Protein AF-0000000084990217 (afdb_homodimer)

Sequence (454 aa):
MCRFYIYTGAPEEDLHRALLFSAHRDPLAPGGIQHKDGWGYAVYAANGSVYYYRSPLPIWRDPHAPPIGAAALAHARAASPGEPLGALYAHPFLVHTADGRALFVAHNGSVNKGVLAKMFGVDPDRYSDSWLLALFLASRWDDPLEALKEAEALTRTALNVAVLELPGPRAYAYSYTAVDGGEYYRLYLVRGDRWEAVVSSTLVRHLETPAVPLEQRKLYRLASYGFMCRFYIYTGAPEEDLHRALLFSAHRDPLAPGGIQHKDGWGYAVYAANGSVYYYRSPLPIWRDPHAPPIGAAALAHARAASPGEPLGALYAHPFLVHTADGRALFVAHNGSVNKGVLAKMFGVDPDRYSDSWLLALFLASRWDDPLEALKEAEALTRTALNVAVLELPGPRAYAYSYTAVDGGEYYRLYLVRGDRWEAVVSSTLVRHLETPAVPLEQRKLYRLASYGF

Structure (mmCIF, N/CA/C/O backbone):
data_AF-0000000084990217-model_v1
#
loop_
_entity.id
_entity.type
_entity.pdbx_description
1 polymer 'Predicted glutamine amidotransferase'
#
loop_
_atom_site.group_PDB
_atom_site.id
_atom_site.type_symbol
_atom_site.label_atom_id
_atom_site.label_alt_id
_atom_site.label_comp_id
_atom_site.label_asym_id
_atom_site.label_entity_id
_atom_site.label_seq_id
_atom_site.pdbx_PDB_ins_code
_atom_site.Cartn_x
_atom_site.Cartn_y
_atom_site.Cartn_z
_atom_site.occupancy
_atom_site.B_iso_or_equiv
_atom_site.auth_seq_id
_atom_site.auth_comp_id
_atom_site.auth_asym_id
_atom_site.auth_atom_id
_atom_site.pdbx_PDB_model_num
ATOM 1 N N . MET A 1 1 ? -11.305 17.062 8.719 1 73.56 1 MET A N 1
ATOM 2 C CA . MET A 1 1 ? -10.773 17.406 10.031 1 73.56 1 MET A CA 1
ATOM 3 C C . MET A 1 1 ? -9.906 16.281 10.586 1 73.56 1 MET A C 1
ATOM 5 O O . MET A 1 1 ? -10.156 15.797 11.688 1 73.56 1 MET A O 1
ATOM 9 N N . CYS A 1 2 ? -8.922 15.992 10.039 1 93.31 2 CYS A N 1
ATOM 10 C CA . CYS A 1 2 ? -8.055 14.859 10.32 1 93.31 2 CYS A CA 1
ATOM 11 C C . CYS A 1 2 ? -6.898 15.266 11.227 1 93.31 2 CYS A C 1
ATOM 13 O O . CYS A 1 2 ? -6.703 16.453 11.492 1 93.31 2 CYS A O 1
ATOM 15 N N . ARG A 1 3 ? -6.344 14.289 11.898 1 96.69 3 ARG A N 1
ATOM 16 C CA . ARG A 1 3 ? -5.125 14.461 12.688 1 96.69 3 ARG A CA 1
ATOM 17 C C . ARG A 1 3 ? -4.035 13.5 12.219 1 96.69 3 ARG A C 1
ATOM 19 O O . ARG A 1 3 ? -4.316 12.352 11.883 1 96.69 3 ARG A O 1
ATOM 26 N N . PHE A 1 4 ? -2.811 14.023 12.234 1 98.56 4 PHE A N 1
ATOM 27 C CA . PHE A 1 4 ? -1.751 13.109 11.82 1 98.56 4 PHE A CA 1
ATOM 28 C C . PHE A 1 4 ? -0.437 13.453 12.508 1 98.56 4 PHE A C 1
ATOM 30 O O . PHE A 1 4 ? -0.332 14.492 13.172 1 98.56 4 PHE A O 1
ATOM 37 N N . TYR A 1 5 ? 0.484 12.531 12.43 1 98.81 5 TYR A N 1
ATOM 38 C CA . TYR A 1 5 ? 1.886 12.805 12.734 1 98.81 5 TYR A CA 1
ATOM 39 C C . TYR A 1 5 ? 2.797 12.18 11.68 1 98.81 5 TYR A C 1
ATOM 41 O O . TYR A 1 5 ? 2.414 11.227 11.008 1 98.81 5 TYR A O 1
ATOM 49 N N . ILE A 1 6 ? 3.92 12.742 11.539 1 98.88 6 ILE A N 1
ATOM 50 C CA . ILE A 1 6 ? 5.031 12.148 10.805 1 98.88 6 ILE A CA 1
ATOM 51 C C . ILE A 1 6 ? 6.324 12.312 11.602 1 98.88 6 ILE A C 1
ATOM 53 O O . ILE A 1 6 ? 6.551 13.359 12.219 1 98.88 6 ILE A O 1
ATOM 57 N N . TYR A 1 7 ? 7.137 11.258 11.594 1 98.38 7 TYR A N 1
ATOM 58 C CA . TYR A 1 7 ? 8.375 11.398 12.352 1 98.38 7 TYR A CA 1
ATOM 59 C C . TYR A 1 7 ? 9.531 10.711 11.633 1 98.38 7 TYR A C 1
ATOM 61 O O . TYR A 1 7 ? 9.32 9.875 10.758 1 98.38 7 TYR A O 1
ATOM 69 N N . THR A 1 8 ? 10.68 11.094 11.93 1 97.69 8 THR A N 1
ATOM 70 C CA . THR A 1 8 ? 11.938 10.406 11.664 1 97.69 8 THR A CA 1
ATOM 71 C C . THR A 1 8 ? 12.703 10.164 12.961 1 97.69 8 THR A C 1
ATOM 73 O O . THR A 1 8 ? 12.57 10.93 13.922 1 97.69 8 THR A O 1
ATOM 76 N N . GLY A 1 9 ? 13.453 9.094 12.898 1 95.75 9 GLY A N 1
ATOM 77 C CA . GLY A 1 9 ? 14.125 8.688 14.117 1 95.75 9 GLY A CA 1
ATOM 78 C C . GLY A 1 9 ? 13.25 7.859 15.031 1 95.75 9 GLY A C 1
ATOM 79 O O . GLY A 1 9 ? 12.289 7.234 14.578 1 95.75 9 GLY A O 1
ATOM 80 N N . ALA A 1 10 ? 13.656 7.691 16.328 1 90.75 10 ALA A N 1
ATOM 81 C CA . ALA A 1 10 ? 12.891 6.949 17.328 1 90.75 10 ALA A CA 1
ATOM 82 C C . ALA A 1 10 ? 12.352 7.879 18.406 1 90.75 10 ALA A C 1
ATOM 84 O O . ALA A 1 10 ? 13.023 8.156 19.391 1 90.75 10 ALA A O 1
ATOM 85 N N . PRO A 1 11 ? 11.125 8.242 18.125 1 93.81 11 PRO A N 1
ATOM 86 C CA . PRO A 1 11 ? 10.594 9.219 19.078 1 93.81 11 PRO A CA 1
ATOM 87 C C . PRO A 1 11 ? 10.531 8.68 20.516 1 93.81 11 PRO A C 1
ATOM 89 O O . PRO A 1 11 ? 10.195 7.508 20.719 1 93.81 11 PRO A O 1
ATOM 92 N N . GLU A 1 12 ? 10.758 9.508 21.453 1 93.44 12 GLU A N 1
ATOM 93 C CA . GLU A 1 12 ? 10.609 9.195 22.875 1 93.44 12 GLU A CA 1
ATOM 94 C C . GLU A 1 12 ? 9.172 9.438 23.344 1 93.44 12 GLU A C 1
ATOM 96 O O . GLU A 1 12 ? 8.828 9.133 24.484 1 93.44 12 GLU A O 1
ATOM 101 N N . GLU A 1 13 ? 8.391 9.992 22.438 1 94.19 13 GLU A N 1
ATOM 102 C CA . GLU A 1 13 ? 6.973 10.234 22.672 1 94.19 13 GLU A CA 1
ATOM 103 C C . GLU A 1 13 ? 6.121 9.102 22.109 1 94.19 13 GLU A C 1
ATOM 105 O O . GLU A 1 13 ? 6.449 8.523 21.078 1 94.19 13 GLU A O 1
ATOM 110 N N . ASP A 1 14 ? 5.059 8.789 22.828 1 97 14 ASP A N 1
ATOM 111 C CA . ASP A 1 14 ? 4.074 7.867 22.266 1 97 14 ASP A CA 1
ATOM 112 C C . ASP A 1 14 ? 3.115 8.586 21.328 1 97 14 ASP A C 1
ATOM 114 O O . ASP A 1 14 ? 1.977 8.883 21.688 1 97 14 ASP A O 1
ATOM 118 N N . LEU A 1 15 ? 3.547 8.773 20.125 1 98.06 15 LEU A N 1
ATOM 119 C CA . LEU A 1 15 ? 2.799 9.555 19.156 1 98.06 15 LEU A CA 1
ATOM 120 C C . LEU A 1 15 ? 1.497 8.859 18.766 1 98.06 15 LEU A C 1
ATOM 122 O O . LEU A 1 15 ? 0.505 9.516 18.453 1 98.06 15 LEU A O 1
ATOM 126 N N . HIS A 1 16 ? 1.517 7.523 18.781 1 98.06 16 HIS A N 1
ATOM 127 C CA . HIS A 1 16 ? 0.294 6.781 18.484 1 98.06 16 HIS A CA 1
ATOM 128 C C . HIS A 1 16 ? -0.784 7.074 19.531 1 98.06 16 HIS A C 1
ATOM 130 O O . HIS A 1 16 ? -1.943 7.305 19.172 1 98.06 16 HIS A O 1
ATOM 136 N N . ARG A 1 17 ? -0.375 7.008 20.75 1 97.38 17 ARG A N 1
ATOM 137 C CA . ARG A 1 17 ? -1.309 7.328 21.812 1 97.38 17 ARG A CA 1
ATOM 138 C C . ARG A 1 17 ? -1.829 8.75 21.688 1 97.38 17 ARG A C 1
ATOM 140 O O . ARG A 1 17 ? -3.021 9.008 21.891 1 97.38 17 ARG A O 1
ATOM 147 N N . ALA A 1 18 ? -0.937 9.648 21.391 1 97.75 18 ALA A N 1
ATOM 148 C CA . ALA A 1 18 ? -1.341 11.039 21.203 1 97.75 18 ALA A CA 1
ATOM 149 C C . ALA A 1 18 ? -2.359 11.18 20.078 1 97.75 18 ALA A C 1
ATOM 151 O O . ALA A 1 18 ? -3.344 11.906 20.203 1 97.75 18 ALA A O 1
ATOM 152 N N . LEU A 1 19 ? -2.141 10.477 19.031 1 97.75 19 LEU A N 1
ATOM 153 C CA . LEU A 1 19 ? -3.064 10.508 17.906 1 97.75 19 LEU A CA 1
ATOM 154 C C . LEU A 1 19 ? -4.41 9.906 18.281 1 97.75 19 LEU A C 1
ATOM 156 O O . LEU A 1 19 ? -5.461 10.469 17.953 1 97.75 19 LEU A O 1
ATOM 160 N N . LEU A 1 20 ? -4.344 8.789 18.953 1 96.44 20 LEU A N 1
ATOM 161 C CA . LEU A 1 20 ? -5.543 8.086 19.391 1 96.44 20 LEU A CA 1
ATOM 162 C C . LEU A 1 20 ? -6.41 8.984 20.266 1 96.44 20 LEU A C 1
ATOM 164 O O . LEU A 1 20 ? -7.605 9.148 20 1 96.44 20 LEU A O 1
ATOM 168 N N . PHE A 1 21 ? -5.824 9.602 21.188 1 94.44 21 PHE A N 1
ATOM 169 C CA . PHE A 1 21 ? -6.559 10.453 22.125 1 94.44 21 PHE A CA 1
ATOM 170 C C . PHE A 1 21 ? -7.102 11.688 21.422 1 94.44 21 PHE A C 1
ATOM 172 O O . PHE A 1 21 ? -8.234 12.109 21.672 1 94.44 21 PHE A O 1
ATOM 179 N N . SER A 1 22 ? -6.277 12.234 20.578 1 94.19 22 SER A N 1
ATOM 180 C CA . SER A 1 22 ? -6.691 13.422 19.844 1 94.19 22 SER A CA 1
ATOM 181 C C . SER A 1 22 ? -7.871 13.117 18.922 1 94.19 22 SER A C 1
ATOM 183 O O . SER A 1 22 ? -8.742 13.961 18.734 1 94.19 22 SER A O 1
ATOM 185 N N . ALA A 1 23 ? -7.848 11.93 18.359 1 93.81 23 ALA A N 1
ATOM 186 C CA . ALA A 1 23 ? -8.914 11.523 17.453 1 93.81 23 ALA A CA 1
ATOM 187 C C . ALA A 1 23 ? -10.211 11.25 18.203 1 93.81 23 ALA A C 1
ATOM 189 O O . ALA A 1 23 ? -11.297 11.578 17.734 1 93.81 23 ALA A O 1
ATOM 190 N N . HIS A 1 24 ? -10.102 10.703 19.344 1 91 24 HIS A N 1
ATOM 191 C CA . HIS A 1 24 ? -11.258 10.32 20.141 1 91 24 HIS A CA 1
ATOM 192 C C . HIS A 1 24 ? -11.961 11.547 20.719 1 91 24 HIS A C 1
ATOM 194 O O . HIS A 1 24 ? -13.188 11.648 20.672 1 91 24 HIS A O 1
ATOM 200 N N . ARG A 1 25 ? -11.117 12.414 21.203 1 87.44 25 ARG A N 1
ATOM 201 C CA . ARG A 1 25 ? -11.609 13.656 21.781 1 87.44 25 ARG A CA 1
ATOM 202 C C . ARG A 1 25 ? -10.773 14.844 21.312 1 87.44 25 ARG A C 1
ATOM 204 O O . ARG A 1 25 ? -9.703 15.109 21.859 1 87.44 25 ARG A O 1
ATOM 211 N N . ASP A 1 26 ? -11.312 15.547 20.406 1 87.62 26 ASP A N 1
ATOM 212 C CA . ASP A 1 26 ? -10.617 16.703 19.844 1 87.62 26 ASP A CA 1
ATOM 213 C C . ASP A 1 26 ? -11.297 18 20.25 1 87.62 26 ASP A C 1
ATOM 215 O O . ASP A 1 26 ? -12.297 18.391 19.656 1 87.62 26 ASP A O 1
ATOM 219 N N . PRO A 1 27 ? -10.734 18.625 21.219 1 83.25 27 PRO A N 1
ATOM 220 C CA . PRO A 1 27 ? -11.359 19.875 21.672 1 83.25 27 PRO A CA 1
ATOM 221 C C . PRO A 1 27 ? -11.273 20.984 20.625 1 83.25 27 PRO A C 1
ATOM 223 O O . PRO A 1 27 ? -11.977 22 20.734 1 83.25 27 PRO A O 1
ATOM 226 N N . LEU A 1 28 ? -10.453 20.797 19.688 1 82.56 28 LEU A N 1
ATOM 227 C CA . LEU A 1 28 ? -10.258 21.844 18.688 1 82.56 28 LEU A CA 1
ATOM 228 C C . LEU A 1 28 ? -11.156 21.609 17.484 1 82.56 28 LEU A C 1
ATOM 230 O O . LEU A 1 28 ? -11.289 22.484 16.625 1 82.56 28 LEU A O 1
ATOM 234 N N . ALA A 1 29 ? -11.734 20.375 17.438 1 76.38 29 ALA A N 1
ATOM 235 C CA . ALA A 1 29 ? -12.555 20.062 16.281 1 76.38 29 ALA A CA 1
ATOM 236 C C . ALA A 1 29 ? -13.883 20.797 16.312 1 76.38 29 ALA A C 1
ATOM 238 O O . ALA A 1 29 ? -14.531 20.875 17.359 1 76.38 29 ALA A O 1
ATOM 239 N N . PRO A 1 30 ? -14.188 21.312 15.242 1 68.25 30 PRO A N 1
ATOM 240 C CA . PRO A 1 30 ? -15.516 21.953 15.219 1 68.25 30 PRO A CA 1
ATOM 241 C C . PRO A 1 30 ? -16.641 20.953 15.5 1 68.25 30 PRO A C 1
ATOM 243 O O . PRO A 1 30 ? -16.688 19.875 14.906 1 68.25 30 PRO A O 1
ATOM 246 N N . GLY A 1 31 ? -17.469 21.234 16.516 1 64.5 31 GLY A N 1
ATOM 247 C CA . GLY A 1 31 ? -18.641 20.422 16.828 1 64.5 31 GLY A CA 1
ATOM 248 C C . GLY A 1 31 ? -18.312 19.188 17.641 1 64.5 31 GLY A C 1
ATOM 249 O O . GLY A 1 31 ? -19.188 18.359 17.891 1 64.5 31 GLY A O 1
ATOM 250 N N . GLY A 1 32 ? -17.203 19.141 18.016 1 60.47 32 GLY A N 1
ATOM 251 C CA . GLY A 1 32 ? -16.828 18.031 18.875 1 60.47 32 GLY A CA 1
ATOM 252 C C . GLY A 1 32 ? -16.719 16.703 18.141 1 60.47 32 GLY A C 1
ATOM 253 O O . GLY A 1 32 ? -16.719 15.641 18.766 1 60.47 32 GLY A O 1
ATOM 254 N N . ILE A 1 33 ? -16.734 16.719 16.75 1 63.06 33 ILE A N 1
ATOM 255 C CA . ILE A 1 33 ? -16.828 15.5 15.961 1 63.06 33 ILE A CA 1
ATOM 256 C C . ILE A 1 33 ? -15.523 14.719 16.062 1 63.06 33 ILE A C 1
ATOM 258 O O . ILE A 1 33 ? -14.438 15.297 15.977 1 63.06 33 ILE A O 1
ATOM 262 N N . GLN A 1 34 ? -15.766 13.523 16.312 1 74.12 34 GLN A N 1
ATOM 263 C CA . GLN A 1 34 ? -14.688 12.57 16.547 1 74.12 34 GLN A CA 1
ATOM 264 C C . GLN A 1 34 ? -14.188 11.961 15.234 1 74.12 34 GLN A C 1
ATOM 266 O O . GLN A 1 34 ? -14.953 11.828 14.273 1 74.12 34 GLN A O 1
ATOM 271 N N . HIS A 1 35 ? -12.844 11.914 14.953 1 84 35 HIS A N 1
ATOM 272 C CA . HIS A 1 35 ? -12.141 11.328 13.812 1 84 35 HIS A CA 1
ATOM 273 C C . HIS A 1 35 ? -12.445 9.836 13.688 1 84 35 HIS A C 1
ATOM 275 O O . HIS A 1 35 ? -11.547 9.008 13.82 1 84 35 HIS A O 1
ATOM 281 N N . LYS A 1 36 ? -13.711 9.562 13.242 1 89.75 36 LYS A N 1
ATOM 282 C CA . LYS A 1 36 ? -14.203 8.195 13.344 1 89.75 36 LYS A CA 1
ATOM 283 C C . LYS A 1 36 ? -14.156 7.488 12 1 89.75 36 LYS A C 1
ATOM 285 O O . LYS A 1 36 ? -14.609 6.348 11.867 1 89.75 36 LYS A O 1
ATOM 290 N N . ASP A 1 37 ? -13.609 8.172 10.961 1 95.31 37 ASP A N 1
ATOM 291 C CA . ASP A 1 37 ? -13.82 7.684 9.602 1 95.31 37 ASP A CA 1
ATOM 292 C C . ASP A 1 37 ? -12.602 6.922 9.094 1 95.31 37 ASP A C 1
ATOM 294 O O . ASP A 1 37 ? -12.25 7.023 7.914 1 95.31 37 ASP A O 1
ATOM 298 N N . GLY A 1 38 ? -11.898 6.203 9.992 1 97.12 38 GLY A N 1
ATOM 299 C CA . GLY A 1 38 ? -10.766 5.375 9.602 1 97.12 38 GLY A CA 1
ATOM 300 C C . GLY A 1 38 ? -9.422 5.969 10.008 1 97.12 38 GLY A C 1
ATOM 301 O O . GLY A 1 38 ? -9.352 7.133 10.406 1 97.12 38 GLY A O 1
ATOM 302 N N . TRP A 1 39 ? -8.445 5.172 9.953 1 98.44 39 TRP A N 1
ATOM 303 C CA . TRP A 1 39 ? -7.074 5.59 10.227 1 98.44 39 TRP A CA 1
ATOM 304 C C . TRP A 1 39 ? -6.074 4.664 9.547 1 98.44 39 TRP A C 1
ATOM 306 O O . TRP A 1 39 ? -6.453 3.635 8.984 1 98.44 39 TRP A O 1
ATOM 316 N N . GLY A 1 40 ? -4.84 5.031 9.523 1 98.75 40 GLY A N 1
ATOM 317 C CA . GLY A 1 40 ? -3.787 4.203 8.953 1 98.75 40 GLY A CA 1
ATOM 318 C C . GLY A 1 40 ? -2.396 4.75 9.211 1 98.75 40 GLY A C 1
ATOM 319 O O . GLY A 1 40 ? -2.238 5.785 9.859 1 98.75 40 GLY A O 1
ATOM 320 N N . TYR A 1 41 ? -1.414 3.949 8.75 1 98.94 41 TYR A N 1
ATOM 321 C CA . TYR A 1 41 ? -0.032 4.395 8.898 1 98.94 41 TYR A CA 1
ATOM 322 C C . TYR A 1 41 ? 0.852 3.781 7.816 1 98.94 41 TYR A C 1
ATOM 324 O O . TYR A 1 41 ? 0.467 2.803 7.172 1 98.94 41 TYR A O 1
ATOM 332 N N . ALA A 1 42 ? 1.915 4.391 7.551 1 98.88 42 ALA A N 1
ATOM 333 C CA . ALA A 1 42 ? 3.08 3.857 6.852 1 98.88 42 ALA A CA 1
ATOM 334 C C . ALA A 1 42 ? 4.34 3.982 7.703 1 98.88 42 ALA A C 1
ATOM 336 O O . ALA A 1 42 ? 4.652 5.066 8.203 1 98.88 42 ALA A O 1
ATOM 337 N N . VAL A 1 43 ? 5.023 2.879 7.891 1 98.5 43 VAL A N 1
ATOM 338 C CA . VAL A 1 43 ? 6.234 2.861 8.703 1 98.5 43 VAL A CA 1
ATOM 339 C C . VAL A 1 43 ? 7.398 2.303 7.891 1 98.5 43 VAL A C 1
ATOM 341 O O . VAL A 1 43 ? 7.273 1.26 7.246 1 98.5 43 VAL A O 1
ATOM 344 N N . TYR A 1 44 ? 8.438 3.045 7.824 1 97.94 44 TYR A N 1
ATOM 345 C CA . TYR A 1 44 ? 9.711 2.539 7.312 1 97.94 44 TYR A CA 1
ATOM 346 C C . TYR A 1 44 ? 10.586 2.029 8.445 1 97.94 44 TYR A C 1
ATOM 348 O O . TYR A 1 44 ? 11.047 2.811 9.281 1 97.94 44 TYR A O 1
ATOM 356 N N . ALA A 1 45 ? 10.828 0.734 8.414 1 96.56 45 ALA A N 1
ATOM 357 C CA . ALA A 1 45 ? 11.586 0.11 9.492 1 96.56 45 ALA A CA 1
ATOM 358 C C . ALA A 1 45 ? 13.094 0.24 9.25 1 96.56 45 ALA A C 1
ATOM 360 O O . ALA A 1 45 ? 13.523 0.511 8.133 1 96.56 45 ALA A O 1
ATOM 361 N N . ALA A 1 46 ? 13.836 -0.035 10.32 1 93.69 46 ALA A N 1
ATOM 362 C CA . ALA A 1 46 ? 15.289 0.071 10.25 1 93.69 46 ALA A CA 1
ATOM 363 C C . ALA A 1 46 ? 15.867 -0.962 9.289 1 93.69 46 ALA A C 1
ATOM 365 O O . ALA A 1 46 ? 16.891 -0.715 8.641 1 93.69 46 ALA A O 1
ATOM 366 N N . ASN A 1 47 ? 15.227 -2.066 9.148 1 94.06 47 ASN A N 1
ATOM 367 C CA . ASN A 1 47 ? 15.734 -3.133 8.297 1 94.06 47 ASN A CA 1
ATOM 368 C C . ASN A 1 47 ? 15.328 -2.93 6.836 1 94.06 47 ASN A C 1
ATOM 370 O O . ASN A 1 47 ? 15.57 -3.797 5.996 1 94.06 47 ASN A O 1
ATOM 374 N N . GLY A 1 48 ? 14.641 -1.852 6.559 1 95.81 48 GLY A N 1
ATOM 375 C CA . GLY A 1 48 ? 14.273 -1.524 5.188 1 95.81 48 GLY A CA 1
ATOM 376 C C . GLY A 1 48 ? 12.875 -1.966 4.824 1 95.81 48 GLY A C 1
ATOM 377 O O . GLY A 1 48 ? 12.391 -1.669 3.73 1 95.81 48 GLY A O 1
ATOM 378 N N . SER A 1 49 ? 12.164 -2.629 5.723 1 98 49 SER A N 1
ATOM 379 C CA . SER A 1 49 ? 10.805 -3.068 5.449 1 98 49 SER A CA 1
ATOM 380 C C . SER A 1 49 ? 9.812 -1.915 5.574 1 98 49 SER A C 1
ATOM 382 O O . SER A 1 49 ? 10.102 -0.912 6.23 1 98 49 SER A O 1
ATOM 384 N N . VAL A 1 50 ? 8.75 -2.039 4.918 1 98.62 50 VAL A N 1
ATOM 385 C CA . VAL A 1 50 ? 7.695 -1.033 4.918 1 98.62 50 VAL A CA 1
ATOM 386 C C . VAL A 1 50 ? 6.387 -1.653 5.406 1 98.62 50 VAL A C 1
ATOM 388 O O . VAL A 1 50 ? 5.914 -2.643 4.844 1 98.62 50 VAL A O 1
ATOM 391 N N . TYR A 1 51 ? 5.887 -1.072 6.5 1 98.75 51 TYR A N 1
ATOM 392 C CA . TYR A 1 51 ? 4.559 -1.419 7 1 98.75 51 TYR A CA 1
ATOM 393 C C . TYR A 1 51 ? 3.52 -0.411 6.527 1 98.75 51 TYR A C 1
ATOM 395 O O . TYR A 1 51 ? 3.717 0.8 6.648 1 98.75 51 TYR A O 1
ATOM 403 N N . TYR A 1 52 ? 2.482 -0.889 5.98 1 98.88 52 TYR A N 1
ATOM 404 C CA . TYR A 1 52 ? 1.373 -0.052 5.539 1 98.88 52 TYR A CA 1
ATOM 405 C C . TYR A 1 52 ? 0.038 -0.636 5.984 1 98.88 52 TYR A C 1
ATOM 407 O O . TYR A 1 52 ? -0.245 -1.812 5.738 1 98.88 52 TYR A O 1
ATOM 415 N N . TYR A 1 53 ? -0.692 0.188 6.695 1 98.88 53 TYR A N 1
ATOM 416 C CA . TYR A 1 53 ? -1.937 -0.258 7.312 1 98.88 53 TYR A CA 1
ATOM 417 C C . TYR A 1 53 ? -3.045 0.769 7.109 1 98.88 53 TYR A C 1
ATOM 419 O O . TYR A 1 53 ? -2.814 1.973 7.25 1 98.88 53 TYR A O 1
ATOM 427 N N . ARG A 1 54 ? -4.215 0.282 6.762 1 98.62 54 ARG A N 1
ATOM 428 C CA . ARG A 1 54 ? -5.391 1.134 6.613 1 98.62 54 ARG A CA 1
ATOM 429 C C . ARG A 1 54 ? -6.637 0.453 7.176 1 98.62 54 ARG A C 1
ATOM 431 O O . ARG A 1 54 ? -6.914 -0.704 6.855 1 98.62 54 ARG A O 1
ATOM 438 N N . SER A 1 55 ? -7.352 1.213 7.949 1 98.5 55 SER A N 1
ATOM 439 C CA . SER A 1 55 ? -8.508 0.667 8.656 1 98.5 55 SER A CA 1
ATOM 440 C C . SER A 1 55 ? -9.719 1.578 8.508 1 98.5 55 SER A C 1
ATOM 442 O O . SER A 1 55 ? -9.594 2.803 8.562 1 98.5 55 SER A O 1
ATOM 444 N N . PRO A 1 56 ? -10.898 0.901 8.367 1 97.62 56 PRO A N 1
ATOM 445 C CA . PRO A 1 56 ? -12.125 1.706 8.367 1 97.62 56 PRO A CA 1
ATOM 446 C C . PRO A 1 56 ? -12.57 2.102 9.773 1 97.62 56 PRO A C 1
ATOM 448 O O . PRO A 1 56 ? -13.469 2.932 9.93 1 97.62 56 PRO A O 1
ATOM 451 N N . LEU A 1 57 ? -11.945 1.548 10.773 1 97.19 57 LEU A N 1
ATOM 452 C CA . LEU A 1 57 ? -12.352 1.781 12.156 1 97.19 57 LEU A CA 1
ATOM 453 C C . LEU A 1 57 ? -11.734 3.068 12.695 1 97.19 57 LEU A C 1
ATOM 455 O O . LEU A 1 57 ? -10.641 3.457 12.281 1 97.19 57 LEU A O 1
ATOM 459 N N . PRO A 1 58 ? -12.531 3.658 13.625 1 96.38 58 PRO A N 1
ATOM 460 C CA . PRO A 1 58 ? -11.812 4.703 14.359 1 96.38 58 PRO A CA 1
ATOM 461 C C . PRO A 1 58 ? -10.562 4.18 15.062 1 96.38 58 PRO A C 1
ATOM 463 O O . PRO A 1 58 ? -10.57 3.057 15.578 1 96.38 58 PRO A O 1
ATOM 466 N N . ILE A 1 59 ? -9.594 5.027 15.062 1 97.25 59 ILE A N 1
ATOM 467 C CA . ILE A 1 59 ? -8.312 4.602 15.617 1 97.25 59 ILE A CA 1
ATOM 468 C C . ILE A 1 59 ? -8.508 4.113 17.047 1 97.25 59 ILE A C 1
ATOM 470 O O . ILE A 1 59 ? -7.836 3.176 17.484 1 97.25 59 ILE A O 1
ATOM 474 N N . TRP A 1 60 ? -9.438 4.664 17.812 1 95.25 60 TRP A N 1
ATOM 475 C CA . TRP A 1 60 ? -9.602 4.309 19.219 1 95.25 60 TRP A CA 1
ATOM 476 C C . TRP A 1 60 ? -10.391 3.012 19.359 1 95.25 60 TRP A C 1
ATOM 478 O O . TRP A 1 60 ? -10.531 2.484 20.469 1 95.25 60 TRP A O 1
ATOM 488 N N . ARG A 1 61 ? -10.922 2.488 18.297 1 95.81 61 ARG A N 1
ATOM 489 C CA . ARG A 1 61 ? -11.641 1.219 18.328 1 95.81 61 ARG A CA 1
ATOM 490 C C . ARG A 1 61 ? -10.844 0.121 17.625 1 95.81 61 ARG A C 1
ATOM 492 O O . ARG A 1 61 ? -11.336 -0.995 17.453 1 95.81 61 ARG A O 1
ATOM 499 N N . ASP A 1 62 ? -9.727 0.448 17.156 1 96.75 62 ASP A N 1
ATOM 500 C CA . ASP A 1 62 ? -8.812 -0.505 16.531 1 96.75 62 ASP A CA 1
ATOM 501 C C . ASP A 1 62 ? -7.672 -0.876 17.469 1 96.75 62 ASP A C 1
ATOM 503 O O . ASP A 1 62 ? -6.852 -0.027 17.828 1 96.75 62 ASP A O 1
ATOM 507 N N . PRO A 1 63 ? -7.586 -2.098 17.828 1 94.69 63 PRO A N 1
ATOM 508 C CA . PRO A 1 63 ? -6.527 -2.5 18.75 1 94.69 63 PRO A CA 1
ATOM 509 C C . PRO A 1 63 ? -5.145 -2.514 18.109 1 94.69 63 PRO A C 1
ATOM 511 O O . PRO A 1 63 ? -4.133 -2.629 18.797 1 94.69 63 PRO A O 1
ATOM 514 N N . HIS A 1 64 ? -5.074 -2.385 16.859 1 95.69 64 HIS A N 1
ATOM 515 C CA . HIS A 1 64 ? -3.801 -2.455 16.156 1 95.69 64 HIS A CA 1
ATOM 516 C C . HIS A 1 64 ? -2.971 -1.197 16.375 1 95.69 64 HIS A C 1
ATOM 518 O O . HIS A 1 64 ? -3.5 -0.084 16.344 1 95.69 64 HIS A O 1
ATOM 524 N N . ALA A 1 65 ? -1.659 -1.379 16.609 1 96.5 65 ALA A N 1
ATOM 525 C CA . ALA A 1 65 ? -0.708 -0.279 16.75 1 96.5 65 ALA A CA 1
ATOM 526 C C . ALA A 1 65 ? 0.445 -0.424 15.766 1 96.5 65 ALA A C 1
ATOM 528 O O . ALA A 1 65 ? 0.884 -1.539 15.469 1 96.5 65 ALA A O 1
ATOM 529 N N . PRO A 1 66 ? 0.899 0.7 15.273 1 97.69 66 PRO A N 1
ATOM 530 C CA . PRO A 1 66 ? 2.055 0.609 14.383 1 97.69 66 PRO A CA 1
ATOM 531 C C . PRO A 1 66 ? 3.322 0.146 15.094 1 97.69 66 PRO A C 1
ATOM 533 O O . PRO A 1 66 ? 3.518 0.46 16.281 1 97.69 66 PRO A O 1
ATOM 536 N N . PRO A 1 67 ? 4.184 -0.597 14.336 1 96.12 67 PRO A N 1
ATOM 537 C CA . PRO A 1 67 ? 5.535 -0.787 14.875 1 96.12 67 PRO A CA 1
ATOM 538 C C . PRO A 1 67 ? 6.344 0.506 14.906 1 96.12 67 PRO A C 1
ATOM 540 O O . PRO A 1 67 ? 5.992 1.477 14.227 1 96.12 67 PRO A O 1
ATOM 543 N N . ILE A 1 68 ? 7.355 0.507 15.758 1 92.69 68 ILE A N 1
ATOM 544 C CA . ILE A 1 68 ? 8.281 1.637 15.75 1 92.69 68 ILE A CA 1
ATOM 545 C C . ILE A 1 68 ? 9.281 1.472 14.609 1 92.69 68 ILE A C 1
ATOM 547 O O . ILE A 1 68 ? 9.875 0.401 14.445 1 92.69 68 ILE A O 1
ATOM 551 N N . GLY A 1 69 ? 9.406 2.414 13.789 1 95.5 69 GLY A N 1
ATOM 552 C CA . GLY A 1 69 ? 10.352 2.383 12.688 1 95.5 69 GLY A CA 1
ATOM 553 C C . GLY A 1 69 ? 11.273 3.59 12.656 1 95.5 69 GLY A C 1
ATOM 554 O O . GLY A 1 69 ? 11.305 4.375 13.602 1 95.5 69 GLY A O 1
ATOM 555 N N . ALA A 1 70 ? 12.133 3.688 11.664 1 96.19 70 ALA A N 1
ATOM 556 C CA . ALA A 1 70 ? 13.031 4.816 11.461 1 96.19 70 ALA A CA 1
ATOM 557 C C . ALA A 1 70 ? 12.266 6.062 11.031 1 96.19 70 ALA A C 1
ATOM 559 O O . ALA A 1 70 ? 12.719 7.188 11.273 1 96.19 70 ALA A O 1
ATOM 560 N N . ALA A 1 71 ? 11.172 5.906 10.414 1 97.88 71 ALA A N 1
ATOM 561 C CA . ALA A 1 71 ? 10.242 6.965 10.016 1 97.88 71 ALA A CA 1
ATOM 562 C C . ALA A 1 71 ? 8.812 6.434 9.922 1 97.88 71 ALA A C 1
ATOM 564 O O . ALA A 1 71 ? 8.602 5.254 9.633 1 97.88 71 ALA A O 1
ATOM 565 N N . ALA A 1 72 ? 7.867 7.328 10.172 1 98.44 72 ALA A N 1
ATOM 566 C CA . ALA A 1 72 ? 6.48 6.875 10.086 1 98.44 72 ALA A CA 1
ATOM 567 C C . ALA A 1 72 ? 5.535 8.055 9.859 1 98.44 72 ALA A C 1
ATOM 569 O O . ALA A 1 72 ? 5.855 9.195 10.195 1 98.44 72 ALA A O 1
ATOM 570 N N . LEU A 1 73 ? 4.469 7.77 9.234 1 98.88 73 LEU A N 1
ATOM 571 C CA . LEU A 1 73 ? 3.334 8.664 9.023 1 98.88 73 LEU A CA 1
ATOM 572 C C . LEU A 1 73 ? 2.025 7.98 9.406 1 98.88 73 LEU A C 1
ATOM 574 O O . LEU A 1 73 ? 1.735 6.875 8.945 1 98.88 73 LEU A O 1
ATOM 578 N N . ALA A 1 74 ? 1.287 8.57 10.328 1 98.88 74 ALA A N 1
ATOM 579 C CA . ALA A 1 74 ? -0.015 8.039 10.727 1 98.88 74 ALA A CA 1
ATOM 580 C C . ALA A 1 74 ? -1.089 9.125 10.664 1 98.88 74 ALA A C 1
ATOM 582 O O . ALA A 1 74 ? -0.79 10.312 10.797 1 98.88 74 ALA A O 1
ATOM 583 N N . HIS A 1 75 ? -2.297 8.734 10.438 1 98.75 75 HIS A N 1
ATOM 584 C CA . HIS A 1 75 ? -3.391 9.664 10.18 1 98.75 75 HIS A CA 1
ATOM 585 C C . HIS A 1 75 ? -4.719 9.102 10.672 1 98.75 75 HIS A C 1
ATOM 587 O O . HIS A 1 75 ? -5.039 7.941 10.422 1 98.75 75 HIS A O 1
ATOM 593 N N . ALA A 1 76 ? -5.441 9.844 11.43 1 97.94 76 ALA A N 1
ATOM 594 C CA . ALA A 1 76 ? -6.824 9.57 11.805 1 97.94 76 ALA A CA 1
ATOM 595 C C . ALA A 1 76 ? -7.789 10.484 11.055 1 97.94 76 ALA A C 1
ATOM 597 O O . ALA A 1 76 ? -7.656 11.711 11.094 1 97.94 76 ALA A O 1
ATOM 598 N N . ARG A 1 77 ? -8.75 9.859 10.477 1 96.62 77 ARG A N 1
ATOM 599 C CA . ARG A 1 77 ? -9.539 10.562 9.477 1 96.62 77 ARG A CA 1
ATOM 600 C C . ARG A 1 77 ? -10.891 10.984 10.047 1 96.62 77 ARG A C 1
ATOM 602 O O . ARG A 1 77 ? -11.547 10.211 10.742 1 96.62 77 ARG A O 1
ATOM 609 N N . ALA A 1 78 ? -11.266 12.172 9.758 1 93.69 78 ALA A N 1
ATOM 610 C CA . ALA A 1 78 ? -12.641 12.656 9.781 1 93.69 78 ALA A CA 1
ATOM 611 C C . ALA A 1 78 ? -13.078 13.125 8.391 1 93.69 78 ALA A C 1
ATOM 613 O O . ALA A 1 78 ? -12.734 14.227 7.961 1 93.69 78 ALA A O 1
ATOM 614 N N . ALA A 1 79 ? -13.875 12.305 7.785 1 91 79 ALA A N 1
ATOM 615 C CA . ALA A 1 79 ? -14.25 12.547 6.395 1 91 79 ALA A CA 1
ATOM 616 C C . ALA A 1 79 ? -15.188 13.75 6.281 1 91 79 ALA A C 1
ATOM 618 O O . ALA A 1 79 ? -16.094 13.922 7.105 1 91 79 ALA A O 1
ATOM 619 N N . SER A 1 80 ? -14.891 14.57 5.277 1 87.62 80 SER A N 1
ATOM 620 C CA . SER A 1 80 ? -15.859 15.617 4.953 1 87.62 80 SER A CA 1
ATOM 621 C C . SER A 1 80 ? -17.188 15.016 4.492 1 87.62 80 SER A C 1
ATOM 623 O O . SER A 1 80 ? -17.219 13.898 3.979 1 87.62 80 SER A O 1
ATOM 625 N N . PRO A 1 81 ? -18.234 15.781 4.734 1 86.88 81 PRO A N 1
ATOM 626 C CA . PRO A 1 81 ? -19.531 15.281 4.254 1 86.88 81 PRO A CA 1
ATOM 627 C C . PRO A 1 81 ? -19.5 14.914 2.771 1 86.88 81 PRO A C 1
ATOM 629 O O . PRO A 1 81 ? -18.953 15.664 1.957 1 86.88 81 PRO A O 1
ATOM 632 N N . GLY A 1 82 ? -20.016 13.812 2.477 1 89.88 82 GLY A N 1
ATOM 633 C CA . GLY A 1 82 ? -20.125 13.391 1.09 1 89.88 82 GLY A CA 1
ATOM 634 C C . GLY A 1 82 ? -18.938 12.594 0.602 1 89.88 82 GLY A C 1
ATOM 635 O O . GLY A 1 82 ? -19 11.945 -0.446 1 89.88 82 GLY A O 1
ATOM 636 N N . GLU A 1 83 ? -17.859 12.641 1.314 1 94.19 83 GLU A N 1
ATOM 637 C CA . GLU A 1 83 ? -16.672 11.883 0.915 1 94.19 83 GLU A CA 1
ATOM 638 C C . GLU A 1 83 ? -16.859 10.391 1.181 1 94.19 83 GLU A C 1
ATOM 640 O O . GLU A 1 83 ? -17.531 10 2.139 1 94.19 83 GLU A O 1
ATOM 645 N N . PRO A 1 84 ? -16.266 9.562 0.285 1 94.88 84 PRO A N 1
ATOM 646 C CA . PRO A 1 84 ? -16.391 8.117 0.494 1 94.88 84 PRO A CA 1
ATOM 647 C C . PRO A 1 84 ? -15.672 7.641 1.754 1 94.88 84 PRO A C 1
ATOM 649 O O . PRO A 1 84 ? -14.75 8.305 2.236 1 94.88 84 PRO A O 1
ATOM 652 N N . LEU A 1 85 ? -16.156 6.5 2.273 1 95.06 85 LEU A N 1
ATOM 653 C CA . LEU A 1 85 ? -15.648 5.93 3.514 1 95.06 85 LEU A CA 1
ATOM 654 C C . LEU A 1 85 ? -15.062 4.543 3.273 1 95.06 85 LEU A C 1
ATOM 656 O O . LEU A 1 85 ? -15.297 3.939 2.223 1 95.06 85 LEU A O 1
ATOM 660 N N . GLY A 1 86 ? -14.273 4.07 4.312 1 95.62 86 GLY A N 1
ATOM 661 C CA . GLY A 1 86 ? -13.68 2.744 4.215 1 95.62 86 GLY A CA 1
ATOM 662 C C . GLY A 1 86 ? -12.164 2.762 4.246 1 95.62 86 GLY A C 1
ATOM 663 O O . GLY A 1 86 ? -11.547 3.828 4.172 1 95.62 86 GLY A O 1
ATOM 664 N N . ALA A 1 87 ? -11.609 1.561 4.281 1 97.38 87 ALA A N 1
ATOM 665 C CA . ALA A 1 87 ? -10.164 1.417 4.426 1 97.38 87 ALA A CA 1
ATOM 666 C C . ALA A 1 87 ? -9.43 2.025 3.232 1 97.38 87 ALA A C 1
ATOM 668 O O . ALA A 1 87 ? -8.336 2.574 3.383 1 97.38 87 ALA A O 1
ATOM 669 N N . LEU A 1 88 ? -10.039 1.941 2.059 1 96.88 88 LEU A N 1
ATOM 670 C CA . LEU A 1 88 ? -9.391 2.424 0.847 1 96.88 88 LEU A CA 1
ATOM 671 C C . LEU A 1 88 ? -9.242 3.941 0.876 1 96.88 88 LEU A C 1
ATOM 673 O O . LEU A 1 88 ? -8.484 4.512 0.088 1 96.88 88 LEU A O 1
ATOM 677 N N . TYR A 1 89 ? -9.992 4.543 1.799 1 97.38 89 TYR A N 1
ATOM 678 C CA . TYR A 1 89 ? -10 6 1.813 1 97.38 89 TYR A CA 1
ATOM 679 C C . TYR A 1 89 ? -9.312 6.535 3.068 1 97.38 89 TYR A C 1
ATOM 681 O O . TYR A 1 89 ? -9.312 7.746 3.312 1 97.38 89 TYR A O 1
ATOM 689 N N . ALA A 1 90 ? -8.805 5.609 3.844 1 98 90 ALA A N 1
ATOM 690 C CA . ALA A 1 90 ? -7.973 6.016 4.977 1 98 90 ALA A CA 1
ATOM 691 C C . ALA A 1 90 ? -6.578 6.43 4.512 1 98 90 ALA A C 1
ATOM 693 O O . ALA A 1 90 ? -6.078 5.926 3.506 1 98 90 ALA A O 1
ATOM 694 N N . HIS A 1 91 ? -6.055 7.398 5.227 1 98.38 91 HIS A N 1
ATOM 695 C CA . HIS A 1 91 ? -4.691 7.852 4.965 1 98.38 91 HIS A CA 1
ATOM 696 C C . HIS A 1 91 ? -3.684 7.066 5.801 1 98.38 91 HIS A C 1
ATOM 698 O O . HIS A 1 91 ? -4.023 6.539 6.859 1 98.38 91 HIS A O 1
ATOM 704 N N . PRO A 1 92 ? -2.395 7.105 5.336 1 98.81 92 PRO A N 1
ATOM 705 C CA . PRO A 1 92 ? -1.84 7.797 4.172 1 98.81 92 PRO A CA 1
ATOM 706 C C . PRO A 1 92 ? -2.117 7.066 2.861 1 98.81 92 PRO A C 1
ATOM 708 O O . PRO A 1 92 ? -2.27 5.84 2.855 1 98.81 92 PRO A O 1
ATOM 711 N N . PHE A 1 93 ? -2.225 7.828 1.736 1 98.81 93 PHE A N 1
ATOM 712 C CA . PHE A 1 93 ? -2.387 7.238 0.411 1 98.81 93 PHE A CA 1
ATOM 713 C C . PHE A 1 93 ? -1.032 6.898 -0.198 1 98.81 93 PHE A C 1
ATOM 715 O O . PHE A 1 93 ? -0.111 7.719 -0.176 1 98.81 93 PHE A O 1
ATOM 722 N N . LEU A 1 94 ? -0.917 5.688 -0.687 1 98.81 94 LEU A N 1
ATOM 723 C CA . LEU A 1 94 ? 0.286 5.305 -1.416 1 98.81 94 LEU A CA 1
ATOM 724 C C . LEU A 1 94 ? 0.154 5.637 -2.898 1 98.81 94 LEU A C 1
ATOM 726 O O . LEU A 1 94 ? -0.758 5.152 -3.57 1 98.81 94 LEU A O 1
ATOM 730 N N . VAL A 1 95 ? 1.017 6.449 -3.396 1 98.31 95 VAL A N 1
ATOM 731 C CA . VAL A 1 95 ? 1.099 6.797 -4.812 1 98.31 95 VAL A CA 1
ATOM 732 C C . VAL A 1 95 ? 2.551 6.738 -5.277 1 98.31 95 VAL A C 1
ATOM 734 O O . VAL A 1 95 ? 3.467 6.629 -4.457 1 98.31 95 VAL A O 1
ATOM 737 N N . HIS A 1 96 ? 2.713 6.754 -6.574 1 97.38 96 HIS A N 1
ATOM 738 C CA . HIS A 1 96 ? 4.066 6.645 -7.109 1 97.38 96 HIS A CA 1
ATOM 739 C C . HIS A 1 96 ? 4.371 7.785 -8.07 1 97.38 96 HIS A C 1
ATOM 741 O O . HIS A 1 96 ? 3.506 8.195 -8.852 1 97.38 96 HIS A O 1
ATOM 747 N N . THR A 1 97 ? 5.598 8.273 -7.953 1 97.19 97 THR A N 1
ATOM 748 C CA . THR A 1 97 ? 6.074 9.242 -8.93 1 97.19 97 THR A CA 1
ATOM 749 C C . THR A 1 97 ? 6.402 8.555 -10.258 1 97.19 97 THR A C 1
ATOM 751 O O . THR A 1 97 ? 6.492 7.332 -10.32 1 97.19 97 THR A O 1
ATOM 754 N N . ALA A 1 98 ? 6.59 9.367 -11.273 1 91.69 98 ALA A N 1
ATOM 755 C CA . ALA A 1 98 ? 6.887 8.836 -12.602 1 91.69 98 ALA A CA 1
ATOM 756 C C . ALA A 1 98 ? 8.188 8.047 -12.602 1 91.69 98 ALA A C 1
ATOM 758 O O . ALA A 1 98 ? 8.336 7.078 -13.344 1 91.69 98 ALA A O 1
ATOM 759 N N . ASP A 1 99 ? 9.039 8.406 -11.742 1 93.62 99 ASP A N 1
ATOM 760 C CA . ASP A 1 99 ? 10.344 7.754 -11.719 1 93.62 99 ASP A CA 1
ATOM 761 C C . ASP A 1 99 ? 10.367 6.605 -10.719 1 93.62 99 ASP A C 1
ATOM 763 O O . ASP A 1 99 ? 11.438 6.102 -10.367 1 93.62 99 ASP A O 1
ATOM 767 N N . GLY A 1 100 ? 9.258 6.262 -10.18 1 94.12 100 GLY A N 1
ATOM 768 C CA . GLY A 1 100 ? 9.133 4.996 -9.477 1 94.12 100 GLY A CA 1
ATOM 769 C C . GLY A 1 100 ? 9.25 5.133 -7.969 1 94.12 100 GLY A C 1
ATOM 770 O O . GLY A 1 100 ? 9.195 4.141 -7.242 1 94.12 100 GLY A O 1
ATOM 771 N N . ARG A 1 101 ? 9.438 6.383 -7.434 1 97.31 101 ARG A N 1
ATOM 772 C CA . ARG A 1 101 ? 9.453 6.578 -5.988 1 97.31 101 ARG A CA 1
ATOM 773 C C . ARG A 1 101 ? 8.062 6.41 -5.395 1 97.31 101 ARG A C 1
ATOM 775 O O . ARG A 1 101 ? 7.062 6.734 -6.043 1 97.31 101 ARG A O 1
ATOM 782 N N . ALA A 1 102 ? 8.008 5.887 -4.188 1 98.44 102 ALA A N 1
ATOM 783 C CA . ALA A 1 102 ? 6.742 5.758 -3.465 1 98.44 102 ALA A CA 1
ATOM 784 C C . ALA A 1 102 ? 6.508 6.957 -2.551 1 98.44 102 ALA A C 1
ATOM 786 O O . ALA A 1 102 ? 7.418 7.391 -1.84 1 98.44 102 ALA A O 1
ATOM 787 N N . LEU A 1 103 ? 5.352 7.504 -2.609 1 98.88 103 LEU A N 1
ATOM 788 C CA . LEU A 1 103 ? 4.918 8.555 -1.69 1 98.88 103 LEU A CA 1
ATOM 789 C C . LEU A 1 103 ? 3.732 8.086 -0.852 1 98.88 103 LEU A C 1
ATOM 791 O O . LEU A 1 103 ? 2.715 7.652 -1.396 1 98.88 103 LEU A O 1
ATOM 795 N N . PHE A 1 104 ? 3.914 8.047 0.461 1 98.94 104 PHE A N 1
ATOM 796 C CA . PHE A 1 104 ? 2.789 7.957 1.384 1 98.94 104 PHE A CA 1
ATOM 797 C C . PHE A 1 104 ? 2.32 9.344 1.806 1 98.94 104 PHE A C 1
ATOM 799 O O . PHE A 1 104 ? 3.062 10.086 2.451 1 98.94 104 PHE A O 1
ATOM 806 N N . VAL A 1 105 ? 1.04 9.711 1.498 1 98.94 105 VAL A N 1
ATOM 807 C CA . VAL A 1 105 ? 0.595 11.094 1.613 1 98.94 105 VAL A CA 1
ATOM 808 C C . VAL A 1 105 ? -0.575 11.188 2.59 1 98.94 105 VAL A C 1
ATOM 810 O O . VAL A 1 105 ? -1.56 10.453 2.457 1 98.94 105 VAL A O 1
ATOM 813 N N . ALA A 1 106 ? -0.451 11.992 3.578 1 98.88 106 ALA A N 1
ATOM 814 C CA . ALA A 1 106 ? -1.547 12.359 4.469 1 98.88 106 ALA A CA 1
ATOM 815 C C . ALA A 1 106 ? -1.955 13.812 4.27 1 98.88 106 ALA A C 1
ATOM 817 O O . ALA A 1 106 ? -1.111 14.664 3.982 1 98.88 106 ALA A O 1
ATOM 818 N N . HIS A 1 107 ? -3.232 14.078 4.461 1 98.56 107 HIS A N 1
ATOM 819 C CA . HIS A 1 107 ? -3.771 15.406 4.199 1 98.56 107 HIS A CA 1
ATOM 820 C C . HIS A 1 107 ? -4.859 15.766 5.207 1 98.56 107 HIS A C 1
ATOM 822 O O . HIS A 1 107 ? -5.742 14.953 5.492 1 98.56 107 HIS A O 1
ATOM 828 N N . ASN A 1 108 ? -4.746 16.844 5.836 1 96.12 108 ASN A N 1
ATOM 829 C CA . ASN A 1 108 ? -5.824 17.484 6.586 1 96.12 108 ASN A CA 1
ATOM 830 C C . ASN A 1 108 ? -6.273 18.781 5.93 1 96.12 108 ASN A C 1
ATOM 832 O O . ASN A 1 108 ? -5.484 19.719 5.801 1 96.12 108 ASN A O 1
ATOM 836 N N . GLY A 1 109 ? -7.391 18.828 5.527 1 95.44 109 GLY A N 1
ATOM 837 C CA . GLY A 1 109 ? -7.961 19.922 4.75 1 95.44 109 GLY A CA 1
ATOM 838 C C . GLY A 1 109 ? -8.812 19.438 3.592 1 95.44 109 GLY A C 1
ATOM 839 O O . GLY A 1 109 ? -9.227 18.281 3.555 1 95.44 109 GLY A O 1
ATOM 840 N N . SER A 1 110 ? -9.195 20.359 2.725 1 96.19 110 SER A N 1
ATOM 841 C CA . SER A 1 110 ? -9.977 20.031 1.542 1 96.19 110 SER A CA 1
ATOM 842 C C . SER A 1 110 ? -9.453 20.75 0.305 1 96.19 110 SER A C 1
ATOM 844 O O . SER A 1 110 ? -8.945 21.875 0.401 1 96.19 110 SER A O 1
ATOM 846 N N . VAL A 1 111 ? -9.508 20.062 -0.77 1 97.62 111 VAL A N 1
ATOM 847 C CA . VAL A 1 111 ? -9.117 20.625 -2.062 1 97.62 111 VAL A CA 1
ATOM 848 C C . VAL A 1 111 ? -10.25 20.422 -3.07 1 97.62 111 VAL A C 1
ATOM 850 O O . VAL A 1 111 ? -11.18 19.656 -2.824 1 97.62 111 VAL A O 1
ATOM 853 N N . ASN A 1 112 ? -10.18 21.141 -4.172 1 97.94 112 ASN A N 1
ATOM 854 C CA . ASN A 1 112 ? -11.211 21.078 -5.203 1 97.94 112 ASN A CA 1
ATOM 855 C C . ASN A 1 112 ? -11.211 19.719 -5.91 1 97.94 112 ASN A C 1
ATOM 857 O O . ASN A 1 112 ? -10.531 19.547 -6.922 1 97.94 112 ASN A O 1
ATOM 861 N N . LYS A 1 113 ? -12.062 18.875 -5.445 1 97.56 113 LYS A N 1
ATOM 862 C CA . LYS A 1 113 ? -12.148 17.5 -5.934 1 97.56 113 LYS A CA 1
ATOM 863 C C . LYS A 1 113 ? -12.555 17.469 -7.406 1 97.56 113 LYS A C 1
ATOM 865 O O . LYS A 1 113 ? -12.047 16.656 -8.172 1 97.56 113 LYS A O 1
ATOM 870 N N . GLY A 1 114 ? -13.5 18.328 -7.828 1 97.75 114 GLY A N 1
ATOM 871 C CA . GLY A 1 114 ? -13.977 18.359 -9.203 1 97.75 114 GLY A CA 1
ATOM 872 C C . GLY A 1 114 ? -12.883 18.672 -10.203 1 97.75 114 GLY A C 1
ATOM 873 O O . GLY A 1 114 ? -12.758 18 -11.227 1 97.75 114 GLY A O 1
ATOM 874 N N . VAL A 1 115 ? -12.094 19.641 -9.898 1 98.31 115 VAL A N 1
ATOM 875 C CA . VAL A 1 115 ? -11.016 20.062 -10.781 1 98.31 115 VAL A CA 1
ATOM 876 C C . VAL A 1 115 ? -9.977 18.953 -10.906 1 98.31 115 VAL A C 1
ATOM 878 O O . VAL A 1 115 ? -9.539 18.625 -12.008 1 98.31 115 VAL A O 1
ATOM 881 N N . LEU A 1 116 ? -9.664 18.359 -9.805 1 98.31 116 LEU A N 1
ATOM 882 C CA . LEU A 1 116 ? -8.672 17.297 -9.812 1 98.31 116 LEU A CA 1
ATOM 883 C C . LEU A 1 116 ? -9.188 16.078 -10.562 1 98.31 116 LEU A C 1
ATOM 885 O O . LEU A 1 116 ? -8.453 15.461 -11.336 1 98.31 116 LEU A O 1
ATOM 889 N N . ALA A 1 117 ? -10.445 15.719 -10.297 1 97.81 117 ALA A N 1
ATOM 890 C CA . ALA A 1 117 ? -11.039 14.57 -10.977 1 97.81 117 ALA A CA 1
ATOM 891 C C . ALA A 1 117 ? -11.031 14.773 -12.492 1 97.81 117 ALA A C 1
ATOM 893 O O . ALA A 1 117 ? -10.758 13.836 -13.242 1 97.81 117 ALA A O 1
ATOM 894 N N . LYS A 1 118 ? -11.336 15.953 -12.93 1 98 118 LYS A N 1
ATOM 895 C CA . LYS A 1 118 ? -11.305 16.281 -14.359 1 98 118 LYS A CA 1
ATOM 896 C C . LYS A 1 118 ? -9.883 16.156 -14.914 1 98 118 LYS A C 1
ATOM 898 O O . LYS A 1 118 ? -9.68 15.648 -16.016 1 98 118 LYS A O 1
ATOM 903 N N . MET A 1 119 ? -8.938 16.594 -14.148 1 97.44 119 MET A N 1
ATOM 904 C CA . MET A 1 119 ? -7.535 16.547 -14.547 1 97.44 119 MET A CA 1
ATOM 905 C C . MET A 1 119 ? -7.094 15.109 -14.812 1 97.44 119 MET A C 1
ATOM 907 O O . MET A 1 119 ? -6.34 14.852 -15.75 1 97.44 119 MET A O 1
ATOM 911 N N . PHE A 1 120 ? -7.559 14.188 -13.992 1 96 120 PHE A N 1
ATOM 912 C CA . PHE A 1 120 ? -7.094 12.812 -14.086 1 96 120 PHE A CA 1
ATOM 913 C C . PHE A 1 120 ? -8.086 11.953 -14.867 1 96 120 PHE A C 1
ATOM 915 O O . PHE A 1 120 ? -7.844 10.773 -15.109 1 96 120 PHE A O 1
ATOM 922 N N . GLY A 1 121 ? -9.172 12.523 -15.242 1 95.88 121 GLY A N 1
ATOM 923 C CA . GLY A 1 121 ? -10.18 11.82 -16.031 1 95.88 121 GLY A CA 1
ATOM 924 C C . GLY A 1 121 ? -10.867 10.703 -15.258 1 95.88 121 GLY A C 1
ATOM 925 O O . GLY A 1 121 ? -11.078 9.617 -15.789 1 95.88 121 GLY A O 1
ATOM 926 N N . VAL A 1 122 ? -11.125 10.906 -13.93 1 95.75 122 VAL A N 1
ATOM 927 C CA . VAL A 1 122 ? -11.734 9.867 -13.109 1 95.75 122 VAL A CA 1
ATOM 928 C C . VAL A 1 122 ? -13.062 10.359 -12.547 1 95.75 122 VAL A C 1
ATOM 930 O O . VAL A 1 122 ? -13.352 11.555 -12.578 1 95.75 122 VAL A O 1
ATOM 933 N N . ASP A 1 123 ? -13.875 9.469 -12.086 1 94.5 123 ASP A N 1
ATOM 934 C CA . ASP A 1 123 ? -15.133 9.781 -11.406 1 94.5 123 ASP A CA 1
ATOM 935 C C . ASP A 1 123 ? -14.875 10.297 -9.992 1 94.5 123 ASP A C 1
ATOM 937 O O . ASP A 1 123 ? -14.391 9.555 -9.133 1 94.5 123 ASP A O 1
ATOM 941 N N . PRO A 1 124 ? -15.25 11.5 -9.75 1 94.31 124 PRO A N 1
ATOM 942 C CA . PRO A 1 124 ? -14.953 12.07 -8.438 1 94.31 124 PRO A CA 1
ATOM 943 C C . PRO A 1 124 ? -15.609 11.297 -7.297 1 94.31 124 PRO A C 1
ATOM 945 O O . PRO A 1 124 ? -15.117 11.32 -6.164 1 94.31 124 PRO A O 1
ATOM 948 N N . ASP A 1 125 ? -16.672 10.594 -7.566 1 92.62 125 ASP A N 1
ATOM 949 C CA . ASP A 1 125 ? -17.391 9.891 -6.512 1 92.62 125 ASP A CA 1
ATOM 950 C C . ASP A 1 125 ? -16.625 8.656 -6.043 1 92.62 125 ASP A C 1
ATOM 952 O O . ASP A 1 125 ? -16.922 8.109 -4.98 1 92.62 125 ASP A O 1
ATOM 956 N N . ARG A 1 126 ? -15.57 8.281 -6.781 1 93.12 126 ARG A N 1
ATOM 957 C CA . ARG A 1 126 ? -14.828 7.059 -6.473 1 93.12 126 ARG A CA 1
ATOM 958 C C . ARG A 1 126 ? -13.508 7.379 -5.785 1 93.12 126 ARG A C 1
ATOM 960 O O . ARG A 1 126 ? -12.758 6.473 -5.426 1 93.12 126 ARG A O 1
ATOM 967 N N . TYR A 1 127 ? -13.289 8.648 -5.621 1 96.25 127 TYR A N 1
ATOM 968 C CA . TYR A 1 127 ? -12.055 9.117 -5 1 96.25 127 TYR A CA 1
ATOM 969 C C . TYR A 1 127 ? -12.344 10.148 -3.916 1 96.25 127 TYR A C 1
ATOM 971 O O . TYR A 1 127 ? -13.352 10.852 -3.977 1 96.25 127 TYR A O 1
ATOM 979 N N . SER A 1 128 ? -11.555 10.18 -2.941 1 97.12 128 SER A N 1
ATOM 980 C CA . SER A 1 128 ? -11.57 11.336 -2.061 1 97.12 128 SER A CA 1
ATOM 981 C C . SER A 1 128 ? -10.742 12.484 -2.639 1 97.12 128 SER A C 1
ATOM 983 O O . SER A 1 128 ? -9.883 12.258 -3.496 1 97.12 128 SER A O 1
ATOM 985 N N . ASP A 1 129 ? -11.023 13.688 -2.193 1 97.81 129 ASP A N 1
ATOM 986 C CA . ASP A 1 129 ? -10.227 14.82 -2.66 1 97.81 129 ASP A CA 1
ATOM 987 C C . ASP A 1 129 ? -8.758 14.648 -2.297 1 97.81 129 ASP A C 1
ATOM 989 O O . ASP A 1 129 ? -7.871 14.945 -3.104 1 97.81 129 ASP A O 1
ATOM 993 N N . SER A 1 130 ? -8.461 14.062 -1.146 1 98.25 130 SER A N 1
ATOM 994 C CA . SER A 1 130 ? -7.098 13.859 -0.672 1 98.25 130 SER A CA 1
ATOM 995 C C . SER A 1 130 ? -6.367 12.836 -1.527 1 98.25 130 SER A C 1
ATOM 997 O O . SER A 1 130 ? -5.16 12.953 -1.752 1 98.25 130 SER A O 1
ATOM 999 N N . TRP A 1 131 ? -7.117 11.789 -1.943 1 98.38 131 TRP A N 1
ATOM 1000 C CA . TRP A 1 131 ? -6.52 10.812 -2.846 1 98.38 131 TRP A CA 1
ATOM 1001 C C . TRP A 1 131 ? -6.125 11.461 -4.168 1 98.38 131 TRP A C 1
ATOM 1003 O O . TRP A 1 131 ? -5.023 11.234 -4.676 1 98.38 131 TRP A O 1
ATOM 1013 N N . LEU A 1 132 ? -6.973 12.266 -4.711 1 98.44 132 LEU A N 1
ATOM 1014 C CA . LEU A 1 132 ? -6.676 12.969 -5.953 1 98.44 132 LEU A CA 1
ATOM 1015 C C . LEU A 1 132 ? -5.535 13.961 -5.754 1 98.44 132 LEU A C 1
ATOM 1017 O O . LEU A 1 132 ? -4.707 14.148 -6.652 1 98.44 132 LEU A O 1
ATOM 1021 N N . LEU A 1 133 ? -5.52 14.578 -4.586 1 98.75 133 LEU A N 1
ATOM 1022 C CA . LEU A 1 133 ? -4.395 15.445 -4.25 1 98.75 133 LEU A CA 1
ATOM 1023 C C . LEU A 1 133 ? -3.084 14.664 -4.258 1 98.75 133 LEU A C 1
ATOM 1025 O O . LEU A 1 133 ? -2.072 15.148 -4.77 1 98.75 133 LEU A O 1
ATOM 1029 N N . ALA A 1 134 ? -3.102 13.477 -3.678 1 98.81 134 ALA A N 1
ATOM 1030 C CA . ALA A 1 134 ? -1.898 12.648 -3.648 1 98.81 134 ALA A CA 1
ATOM 1031 C C . ALA A 1 134 ? -1.412 12.336 -5.059 1 98.81 134 ALA A C 1
ATOM 1033 O O . ALA A 1 134 ? -0.211 12.391 -5.336 1 98.81 134 ALA A O 1
ATOM 1034 N N . LEU A 1 135 ? -2.33 12 -5.934 1 98.25 135 LEU A N 1
ATOM 1035 C CA . LEU A 1 135 ? -1.982 11.758 -7.328 1 98.25 135 LEU A CA 1
ATOM 1036 C C . LEU A 1 135 ? -1.374 13 -7.965 1 98.25 135 LEU A C 1
ATOM 1038 O O . LEU A 1 135 ? -0.385 12.906 -8.695 1 98.25 135 LEU A O 1
ATOM 1042 N N . PHE A 1 136 ? -2.033 14.133 -7.672 1 98.81 136 PHE A N 1
ATOM 1043 C CA . PHE A 1 136 ? -1.559 15.414 -8.188 1 98.81 136 PHE A CA 1
ATOM 1044 C C . PHE A 1 136 ? -0.126 15.68 -7.742 1 98.81 136 PHE A C 1
ATOM 1046 O O . PHE A 1 136 ? 0.735 16 -8.562 1 98.81 136 PHE A O 1
ATOM 1053 N N . LEU A 1 137 ? 0.144 15.492 -6.48 1 98.88 137 LEU A N 1
ATOM 1054 C CA . LEU A 1 137 ? 1.475 15.727 -5.934 1 98.88 137 LEU A CA 1
ATOM 1055 C C . LEU A 1 137 ? 2.492 14.766 -6.535 1 98.88 137 LEU A C 1
ATOM 1057 O O . LEU A 1 137 ? 3.594 15.172 -6.91 1 98.88 137 LEU A O 1
ATOM 1061 N N . ALA A 1 138 ? 2.125 13.516 -6.648 1 98.44 138 ALA A N 1
ATOM 1062 C CA . ALA A 1 138 ? 3.037 12.508 -7.195 1 98.44 138 ALA A CA 1
ATOM 1063 C C . ALA A 1 138 ? 3.48 12.883 -8.609 1 98.44 138 ALA A C 1
ATOM 1065 O O . ALA A 1 138 ? 4.633 12.656 -8.984 1 98.44 138 ALA A O 1
ATOM 1066 N N . SER A 1 139 ? 2.588 13.492 -9.367 1 97.62 139 SER A N 1
ATOM 1067 C CA . SER A 1 139 ? 2.873 13.82 -10.766 1 97.62 139 SER A CA 1
ATOM 1068 C C . SER A 1 139 ? 3.822 15.016 -10.867 1 97.62 139 SER A C 1
ATOM 1070 O O . SER A 1 139 ? 4.379 15.281 -11.93 1 97.62 139 SER A O 1
ATOM 1072 N N . ARG A 1 140 ? 4.086 15.656 -9.758 1 98.12 140 ARG A N 1
ATOM 1073 C CA . ARG A 1 140 ? 4.859 16.891 -9.773 1 98.12 140 ARG A CA 1
ATOM 1074 C C . ARG A 1 140 ? 5.957 16.859 -8.711 1 98.12 140 ARG A C 1
ATOM 1076 O O . ARG A 1 140 ? 6.555 17.906 -8.406 1 98.12 140 ARG A O 1
ATOM 1083 N N . TRP A 1 141 ? 6.312 15.734 -8.234 1 98.31 141 TRP A N 1
ATOM 1084 C CA . TRP A 1 141 ? 7.074 15.656 -6.988 1 98.31 141 TRP A CA 1
ATOM 1085 C C . TRP A 1 141 ? 8.562 15.812 -7.254 1 98.31 141 TRP A C 1
ATOM 1087 O O . TRP A 1 141 ? 9.383 15.727 -6.332 1 98.31 141 TRP A O 1
ATOM 1097 N N . ASP A 1 142 ? 9 16.062 -8.5 1 97.31 142 ASP A N 1
ATOM 1098 C CA . ASP A 1 142 ? 10.383 16.422 -8.789 1 97.31 142 ASP A CA 1
ATOM 1099 C C . ASP A 1 142 ? 10.789 17.688 -8.039 1 97.31 142 ASP A C 1
ATOM 1101 O O . ASP A 1 142 ? 11.961 17.875 -7.691 1 97.31 142 ASP A O 1
ATOM 1105 N N . ASP A 1 143 ? 9.875 18.547 -7.789 1 98.06 143 ASP A N 1
ATOM 1106 C CA . ASP A 1 143 ? 10 19.734 -6.938 1 98.06 143 ASP A CA 1
ATOM 1107 C C . ASP A 1 143 ? 8.852 19.797 -5.93 1 98.06 143 ASP A C 1
ATOM 1109 O O . ASP A 1 143 ? 7.84 20.453 -6.18 1 98.06 143 ASP A O 1
ATOM 1113 N N . PRO A 1 144 ? 9.094 19.219 -4.762 1 98.44 144 PRO A N 1
ATOM 1114 C CA . PRO A 1 144 ? 8.016 19.109 -3.775 1 98.44 144 PRO A CA 1
ATOM 1115 C C . PRO A 1 144 ? 7.422 20.469 -3.391 1 98.44 144 PRO A C 1
ATOM 1117 O O . PRO A 1 144 ? 6.199 20.594 -3.293 1 98.44 144 PRO A O 1
ATOM 1120 N N . LEU A 1 145 ? 8.25 21.453 -3.17 1 98.56 145 LEU A N 1
ATOM 1121 C CA . LEU A 1 145 ? 7.738 22.766 -2.773 1 98.56 145 LEU A CA 1
ATOM 1122 C C . LEU A 1 145 ? 6.859 23.359 -3.871 1 98.56 145 LEU A C 1
ATOM 1124 O O . LEU A 1 145 ? 5.781 23.875 -3.59 1 98.56 145 LEU A O 1
ATOM 1128 N N . GLU A 1 146 ? 7.312 23.281 -5.074 1 98.56 146 GLU A N 1
ATOM 1129 C CA . GLU A 1 146 ? 6.523 23.828 -6.18 1 98.56 146 GLU A CA 1
ATOM 1130 C C . GLU A 1 146 ? 5.215 23.062 -6.352 1 98.56 146 GLU A C 1
ATOM 1132 O O . GLU A 1 146 ? 4.176 23.641 -6.66 1 98.56 146 GLU A O 1
ATOM 1137 N N . ALA A 1 147 ? 5.285 21.703 -6.23 1 98.75 147 ALA A N 1
ATOM 1138 C CA . ALA A 1 147 ? 4.074 20.891 -6.309 1 98.75 147 ALA A CA 1
ATOM 1139 C C . ALA A 1 147 ? 3.041 21.344 -5.285 1 98.75 147 ALA A C 1
ATOM 1141 O O . ALA A 1 147 ? 1.859 21.484 -5.605 1 98.75 147 ALA A O 1
ATOM 1142 N N . LEU A 1 148 ? 3.514 21.609 -4.074 1 98.81 148 LEU A N 1
ATOM 1143 C CA . LEU A 1 148 ? 2.629 22.016 -2.984 1 98.81 148 LEU A CA 1
ATOM 1144 C C . LEU A 1 148 ? 2.098 23.422 -3.203 1 98.81 148 LEU A C 1
ATOM 1146 O O . LEU A 1 148 ? 0.925 23.703 -2.938 1 98.81 148 LEU A O 1
ATOM 1150 N N . LYS A 1 149 ? 2.916 24.297 -3.691 1 98.62 149 LYS A N 1
ATOM 1151 C CA . LYS A 1 149 ? 2.467 25.656 -4 1 98.62 149 LYS A CA 1
ATOM 1152 C C . LYS A 1 149 ? 1.367 25.641 -5.059 1 98.62 149 LYS A C 1
ATOM 1154 O O . LYS A 1 149 ? 0.383 26.375 -4.949 1 98.62 149 LYS A O 1
ATOM 1159 N N . GLU A 1 150 ? 1.58 24.844 -6.051 1 98.62 150 GLU A N 1
ATOM 1160 C CA . GLU A 1 150 ? 0.541 24.703 -7.066 1 98.62 150 GLU A CA 1
ATOM 1161 C C . GLU A 1 150 ? -0.754 24.172 -6.461 1 98.62 150 GLU A C 1
ATOM 1163 O O . GLU A 1 150 ? -1.848 24.578 -6.871 1 98.62 150 GLU A O 1
ATOM 1168 N N . ALA A 1 151 ? -0.657 23.297 -5.516 1 98.69 151 ALA A N 1
ATOM 1169 C CA . ALA A 1 151 ? -1.826 22.688 -4.883 1 98.69 151 ALA A CA 1
ATOM 1170 C C . ALA A 1 151 ? -2.582 23.719 -4.043 1 98.69 151 ALA A C 1
ATOM 1172 O O . ALA A 1 151 ? -3.77 23.531 -3.758 1 98.69 151 ALA A O 1
ATOM 1173 N N . GLU A 1 152 ? -1.915 24.797 -3.578 1 98.56 152 GLU A N 1
ATOM 1174 C CA . GLU A 1 152 ? -2.58 25.844 -2.818 1 98.56 152 GLU A CA 1
ATOM 1175 C C . GLU A 1 152 ? -3.76 26.422 -3.592 1 98.56 152 GLU A C 1
ATOM 1177 O O . GLU A 1 152 ? -4.797 26.75 -3.006 1 98.56 152 GLU A O 1
ATOM 1182 N N . ALA A 1 153 ? -3.572 26.5 -4.914 1 97.81 153 ALA A N 1
ATOM 1183 C CA . ALA A 1 153 ? -4.613 27.078 -5.754 1 97.81 153 ALA A CA 1
ATOM 1184 C C . ALA A 1 153 ? -5.867 26.203 -5.762 1 97.81 153 ALA A C 1
ATOM 1186 O O . ALA A 1 153 ? -6.965 26.688 -6.051 1 97.81 153 ALA A O 1
ATOM 1187 N N . LEU A 1 154 ? -5.699 24.969 -5.41 1 98.19 154 LEU A N 1
ATOM 1188 C CA . LEU A 1 154 ? -6.797 24.016 -5.406 1 98.19 154 LEU A CA 1
ATOM 1189 C C . LEU A 1 154 ? -7.387 23.875 -4.008 1 98.19 154 LEU A C 1
ATOM 1191 O O . LEU A 1 154 ? -8.406 23.188 -3.828 1 98.19 154 LEU A O 1
ATOM 1195 N N . THR A 1 155 ? -6.809 24.531 -2.994 1 98 155 THR A N 1
ATOM 1196 C CA . THR A 1 155 ? -7.152 24.344 -1.59 1 98 155 THR A CA 1
ATOM 1197 C C . THR A 1 155 ? -8.43 25.094 -1.238 1 98 155 THR A C 1
ATOM 1199 O O . THR A 1 155 ? -8.594 26.266 -1.604 1 98 155 THR A O 1
ATOM 1202 N N . ARG A 1 156 ? -9.32 24.406 -0.533 1 96.25 156 ARG A N 1
ATOM 1203 C CA . ARG A 1 156 ? -10.578 25.016 -0.129 1 96.25 156 ARG A CA 1
ATOM 1204 C C . ARG A 1 156 ? -10.547 25.438 1.339 1 96.25 156 ARG A C 1
ATOM 1206 O O . ARG A 1 156 ? -11.102 26.469 1.713 1 96.25 156 ARG A O 1
ATOM 1213 N N . THR A 1 157 ? -9.961 24.578 2.17 1 94.94 157 THR A N 1
ATOM 1214 C CA . THR A 1 157 ? -9.852 24.922 3.584 1 94.94 157 THR A CA 1
ATOM 1215 C C . THR A 1 157 ? -8.383 24.969 4.012 1 94.94 157 THR A C 1
ATOM 1217 O O . THR A 1 157 ? -7.797 26.047 4.098 1 94.94 157 THR A O 1
ATOM 1220 N N . ALA A 1 158 ? -7.742 23.828 4.062 1 96.44 158 ALA A N 1
ATOM 1221 C CA . ALA A 1 158 ? -6.336 23.766 4.449 1 96.44 158 ALA A CA 1
ATOM 1222 C C . ALA A 1 158 ? -5.582 22.734 3.615 1 96.44 158 ALA A C 1
ATOM 1224 O O . ALA A 1 158 ? -6.184 21.828 3.043 1 96.44 158 ALA A O 1
ATOM 1225 N N . LEU A 1 159 ? -4.336 23.016 3.49 1 98 159 LEU A N 1
ATOM 1226 C CA . LEU A 1 159 ? -3.381 22.109 2.854 1 98 159 LEU A CA 1
ATOM 1227 C C . LEU A 1 159 ? -2.283 21.703 3.83 1 98 159 LEU A C 1
ATOM 1229 O O . LEU A 1 159 ? -1.117 22.062 3.645 1 98 159 LEU A O 1
ATOM 1233 N N . ASN A 1 160 ? -2.689 20.984 4.891 1 98.31 160 ASN A N 1
ATOM 1234 C CA . ASN A 1 160 ? -1.727 20.328 5.762 1 98.31 160 ASN A CA 1
ATOM 1235 C C . ASN A 1 160 ? -1.333 18.953 5.219 1 98.31 160 ASN A C 1
ATOM 1237 O O . ASN A 1 160 ? -2.156 18.031 5.18 1 98.31 160 ASN A O 1
ATOM 1241 N N . VAL A 1 161 ? -0.143 18.844 4.797 1 98.81 161 VAL A N 1
ATOM 1242 C CA . VAL A 1 161 ? 0.284 17.641 4.098 1 98.81 161 VAL A CA 1
ATOM 1243 C C . VAL A 1 161 ? 1.537 17.078 4.758 1 98.81 161 VAL A C 1
ATOM 1245 O O . VAL A 1 161 ? 2.441 17.812 5.137 1 98.81 161 VAL A O 1
ATOM 1248 N N . ALA A 1 162 ? 1.558 15.828 4.984 1 98.94 162 ALA A N 1
ATOM 1249 C CA . ALA A 1 162 ? 2.76 15.062 5.316 1 98.94 162 ALA A CA 1
ATOM 1250 C C . ALA A 1 162 ? 3.035 13.992 4.27 1 98.94 162 ALA A C 1
ATOM 1252 O O . ALA A 1 162 ? 2.105 13.344 3.771 1 98.94 162 ALA A O 1
ATOM 1253 N N . VAL A 1 163 ? 4.305 13.82 3.869 1 98.94 163 VAL A N 1
ATOM 1254 C CA . VAL A 1 163 ? 4.684 12.836 2.855 1 98.94 163 VAL A CA 1
ATOM 1255 C C . VAL A 1 163 ? 5.875 12.016 3.35 1 98.94 163 VAL A C 1
ATOM 1257 O O . VAL A 1 163 ? 6.902 12.578 3.736 1 98.94 163 VAL A O 1
ATOM 1260 N N . LEU A 1 164 ? 5.699 10.758 3.4 1 98.81 164 LEU A N 1
ATOM 1261 C CA . LEU A 1 164 ? 6.809 9.828 3.553 1 98.81 164 LEU A CA 1
ATOM 1262 C C . LEU A 1 164 ? 7.23 9.258 2.201 1 98.81 164 LEU A C 1
ATOM 1264 O O . LEU A 1 164 ? 6.434 8.602 1.523 1 98.81 164 LEU A O 1
ATOM 1268 N N . GLU A 1 165 ? 8.445 9.5 1.802 1 98.5 165 GLU A N 1
ATOM 1269 C CA . GLU A 1 165 ? 8.953 9.164 0.471 1 98.5 165 GLU A CA 1
ATOM 1270 C C . GLU A 1 165 ? 9.984 8.047 0.535 1 98.5 165 GLU A C 1
ATOM 1272 O O . GLU A 1 165 ? 10.898 8.086 1.359 1 98.5 165 GLU A O 1
ATOM 1277 N N . LEU A 1 166 ? 9.75 7.059 -0.379 1 97.31 166 LEU A N 1
ATOM 1278 C CA . LEU A 1 166 ? 10.688 5.953 -0.528 1 97.31 166 LEU A CA 1
ATOM 1279 C C . LEU A 1 166 ? 11.18 5.848 -1.969 1 97.31 166 LEU A C 1
ATOM 1281 O O . LEU A 1 166 ? 10.43 6.125 -2.906 1 97.31 166 LEU A O 1
ATOM 1285 N N . PRO A 1 167 ? 12.578 5.398 -2.387 1 92.06 167 PRO A N 1
ATOM 1286 C CA . PRO A 1 167 ? 13.555 5.07 -1.348 1 92.06 167 PRO A CA 1
ATOM 1287 C C . PRO A 1 167 ? 14.102 6.309 -0.639 1 92.06 167 PRO A C 1
ATOM 1289 O O . PRO A 1 167 ? 13.953 7.43 -1.141 1 92.06 167 PRO A O 1
ATOM 1292 N N . GLY A 1 168 ? 14.594 6.07 0.722 1 69.31 168 GLY A N 1
ATOM 1293 C CA . GLY A 1 168 ? 14.914 7.164 1.627 1 69.31 168 GLY A CA 1
ATOM 1294 C C . GLY A 1 168 ? 15.039 6.723 3.072 1 69.31 168 GLY A C 1
ATOM 1295 O O . GLY A 1 168 ? 14.07 6.262 3.674 1 69.31 168 GLY A O 1
ATOM 1296 N N .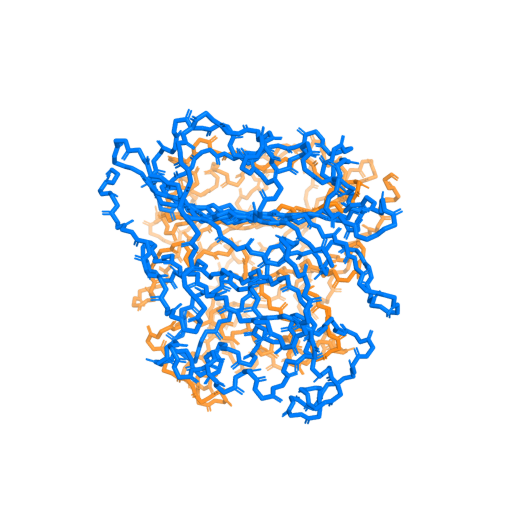 PRO A 1 169 ? 14.492 6.676 3.928 1 94.38 169 PRO A N 1
ATOM 1297 C CA . PRO A 1 169 ? 13.242 7.434 3.861 1 94.38 169 PRO A CA 1
ATOM 1298 C C . PRO A 1 169 ? 13.461 8.938 3.986 1 94.38 169 PRO A C 1
ATOM 1300 O O . PRO A 1 169 ? 14.375 9.383 4.688 1 94.38 169 PRO A O 1
ATOM 1303 N N . ARG A 1 170 ? 12.648 9.734 3.244 1 96.94 170 ARG A N 1
ATOM 1304 C CA . ARG A 1 170 ? 12.523 11.172 3.439 1 96.94 170 ARG A CA 1
ATOM 1305 C C . ARG A 1 170 ? 11.125 11.539 3.922 1 96.94 170 ARG A C 1
ATOM 1307 O O . ARG A 1 170 ? 10.133 10.953 3.48 1 96.94 170 ARG A O 1
ATOM 1314 N N . ALA A 1 171 ? 11.109 12.461 4.852 1 98.44 171 ALA A N 1
ATOM 1315 C CA . ALA A 1 171 ? 9.852 12.898 5.445 1 98.44 171 ALA A CA 1
ATOM 1316 C C . ALA A 1 171 ? 9.648 14.398 5.262 1 98.44 171 ALA A C 1
ATOM 1318 O O . ALA A 1 171 ? 10.562 15.188 5.504 1 98.44 171 ALA A O 1
ATOM 1319 N N . TYR A 1 172 ? 8.461 14.766 4.832 1 98.81 172 TYR A N 1
ATOM 1320 C CA . TYR A 1 172 ? 8.133 16.156 4.562 1 98.81 172 TYR A CA 1
ATOM 1321 C C . TYR A 1 172 ? 6.832 16.562 5.258 1 98.81 172 TYR A C 1
ATOM 1323 O O . TYR A 1 172 ? 5.938 15.727 5.438 1 98.81 172 TYR A O 1
ATOM 1331 N N . ALA A 1 173 ? 6.75 17.797 5.594 1 98.81 173 ALA A N 1
ATOM 1332 C CA . ALA A 1 173 ? 5.504 18.391 6.07 1 98.81 173 ALA A CA 1
ATOM 1333 C C . ALA A 1 173 ? 5.312 19.797 5.496 1 98.81 173 ALA A C 1
ATOM 1335 O O . ALA A 1 173 ? 6.285 20.516 5.254 1 98.81 173 ALA A O 1
ATOM 1336 N N . TYR A 1 174 ? 4.117 20.109 5.258 1 98.81 174 TYR A N 1
ATOM 1337 C CA . TYR A 1 174 ? 3.723 21.406 4.699 1 98.81 174 TYR A CA 1
ATOM 1338 C C . TYR A 1 174 ? 2.377 21.844 5.254 1 98.81 174 TYR A C 1
ATOM 1340 O O . TYR A 1 174 ? 1.476 21.031 5.449 1 98.81 174 TYR A O 1
ATOM 1348 N N . SER A 1 175 ? 2.289 23.188 5.5 1 98 175 SER A N 1
ATOM 1349 C CA . SER A 1 175 ? 1.04 23.719 6.035 1 98 175 SER A CA 1
ATOM 1350 C C . SER A 1 175 ? 0.63 25 5.312 1 98 175 SER A C 1
ATOM 1352 O O . SER A 1 175 ? 1.458 25.875 5.09 1 98 175 SER A O 1
ATOM 1354 N N . TYR A 1 176 ? -0.626 24.984 4.922 1 97.75 176 TYR A N 1
ATOM 1355 C CA . TYR A 1 176 ? -1.278 26.156 4.352 1 97.75 176 TYR A CA 1
ATOM 1356 C C . TYR A 1 176 ? -2.766 26.172 4.688 1 97.75 176 TYR A C 1
ATOM 1358 O O . TYR A 1 176 ? -3.424 25.141 4.656 1 97.75 176 TYR A O 1
ATOM 1366 N N . THR A 1 177 ? -3.238 27.328 5.098 1 96.25 177 THR A N 1
ATOM 1367 C CA . THR A 1 177 ? -4.668 27.453 5.367 1 96.25 177 THR A CA 1
ATOM 1368 C C . THR A 1 177 ? -5.281 28.547 4.488 1 96.25 177 THR A C 1
ATOM 1370 O O . THR A 1 177 ? -4.77 29.656 4.422 1 96.25 177 THR A O 1
ATOM 1373 N N . ALA A 1 178 ? -6.391 28.156 3.854 1 94.69 178 ALA A N 1
ATOM 1374 C CA . ALA A 1 178 ? -7.125 29.094 3.016 1 94.69 178 ALA A CA 1
ATOM 1375 C C . ALA A 1 178 ? -8.234 29.797 3.807 1 94.69 178 ALA A C 1
ATOM 1377 O O . ALA A 1 178 ? -8.766 30.812 3.375 1 94.69 178 ALA A O 1
ATOM 1378 N N . VAL A 1 179 ? -8.547 29.266 4.93 1 90.44 179 VAL A N 1
ATOM 1379 C CA . VAL A 1 179 ? -9.594 29.797 5.793 1 90.44 179 VAL A CA 1
ATOM 1380 C C . VAL A 1 179 ? -9.039 30 7.199 1 90.44 179 VAL A C 1
ATOM 1382 O O . VAL A 1 179 ? -7.961 29.5 7.535 1 90.44 179 VAL A O 1
ATOM 1385 N N . ASP A 1 180 ? -9.836 30.766 7.918 1 83.31 180 ASP A N 1
ATOM 1386 C CA . ASP A 1 180 ? -9.453 30.922 9.32 1 83.31 180 ASP A CA 1
ATOM 1387 C C . ASP A 1 180 ? -9.828 29.688 10.141 1 83.31 180 ASP A C 1
ATOM 1389 O O . ASP A 1 180 ? -11.008 29.469 10.43 1 83.31 180 ASP A O 1
ATOM 1393 N N . GLY A 1 181 ? -8.984 28.875 10.344 1 76.25 181 GLY A N 1
ATOM 1394 C CA . GLY A 1 181 ? -9.258 27.656 11.086 1 76.25 181 GLY A CA 1
ATOM 1395 C C . GLY A 1 181 ? -8.688 27.672 12.492 1 76.25 181 GLY A C 1
ATOM 1396 O O . GLY A 1 181 ? -8.797 26.688 13.219 1 76.25 181 GLY A O 1
ATOM 1397 N N . GLY A 1 182 ? -8.148 28.859 12.805 1 80.25 182 GLY A N 1
ATOM 1398 C CA . GLY A 1 182 ? -7.594 28.984 14.141 1 80.25 182 GLY A CA 1
ATOM 1399 C C . GLY A 1 182 ? -6.504 27.969 14.438 1 80.25 182 GLY A C 1
ATOM 1400 O O . GLY A 1 182 ? -5.621 27.75 13.609 1 80.25 182 GLY A O 1
ATOM 1401 N N . GLU A 1 183 ? -6.641 27.391 15.656 1 88.62 183 GLU A N 1
ATOM 1402 C CA . GLU A 1 183 ? -5.609 26.469 16.125 1 88.62 183 GLU A CA 1
ATOM 1403 C C . GLU A 1 183 ? -5.785 25.094 15.523 1 88.62 183 GLU A C 1
ATOM 1405 O O . GLU A 1 183 ? -4.848 24.281 15.508 1 88.62 183 GLU A O 1
ATOM 1410 N N . TYR A 1 184 ? -6.852 24.844 14.961 1 89.31 184 TYR A N 1
ATOM 1411 C CA . TYR A 1 184 ? -7.188 23.5 14.492 1 89.31 184 TYR A CA 1
ATOM 1412 C C . TYR A 1 184 ? -6.227 23.047 13.398 1 89.31 184 TYR A C 1
ATOM 1414 O O . TYR A 1 184 ? -5.707 21.938 13.445 1 89.31 184 TYR A O 1
ATOM 1422 N N . TYR A 1 185 ? -5.918 23.922 12.5 1 93.06 185 TYR A N 1
ATOM 1423 C CA . TYR A 1 185 ? -5.152 23.531 11.328 1 93.06 185 TYR A CA 1
ATOM 1424 C C . TYR A 1 185 ? -3.658 23.719 11.562 1 93.06 185 TYR A C 1
ATOM 1426 O O . TYR A 1 185 ? -2.844 23.453 10.672 1 93.06 185 TYR A O 1
ATOM 1434 N N . ARG A 1 186 ? -3.285 24.109 12.703 1 94.88 186 ARG A N 1
ATOM 1435 C CA . ARG A 1 186 ? -1.864 24.344 12.938 1 94.88 186 ARG A CA 1
ATOM 1436 C C . ARG A 1 186 ? -1.103 23.016 13.047 1 94.88 186 ARG A C 1
ATOM 1438 O O . ARG A 1 186 ? -1.605 22.062 13.625 1 94.88 186 ARG A O 1
ATOM 1445 N N . LEU A 1 187 ? 0.075 23.047 12.508 1 98 187 LEU A N 1
ATOM 1446 C CA . LEU A 1 187 ? 1.026 21.953 12.703 1 98 187 LEU A CA 1
ATOM 1447 C C . LEU A 1 187 ? 2.182 22.406 13.594 1 98 187 LEU A C 1
ATOM 1449 O O . LEU A 1 187 ? 2.539 23.578 13.625 1 98 187 LEU A O 1
ATOM 1453 N N . TYR A 1 188 ? 2.717 21.406 14.258 1 98.69 188 TYR A N 1
ATOM 1454 C CA . TYR A 1 188 ? 3.799 21.703 15.188 1 98.69 188 TYR A CA 1
ATOM 1455 C C . TYR A 1 188 ? 4.977 20.766 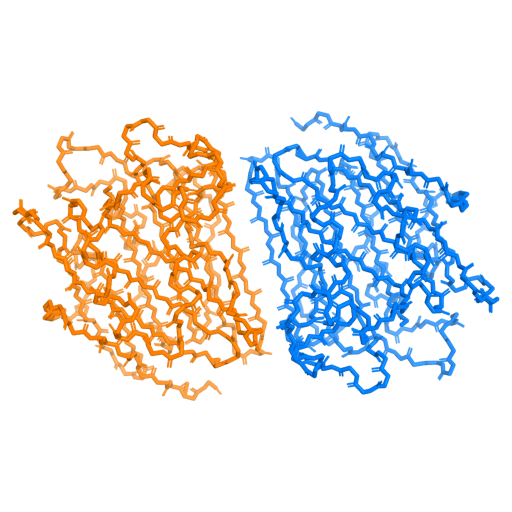14.977 1 98.69 188 TYR A C 1
ATOM 1457 O O . TYR A 1 188 ? 4.789 19.594 14.672 1 98.69 188 TYR A O 1
ATOM 1465 N N . LEU A 1 189 ? 6.141 21.312 15.156 1 98.5 189 LEU A N 1
ATOM 1466 C CA . LEU A 1 189 ? 7.371 20.531 15.188 1 98.5 189 LEU A CA 1
ATOM 1467 C C . LEU A 1 189 ? 7.738 20.156 16.609 1 98.5 189 LEU A C 1
ATOM 1469 O O . LEU A 1 189 ? 7.703 21 17.516 1 98.5 189 LEU A O 1
ATOM 1473 N N . VAL A 1 190 ? 7.969 18.906 16.812 1 98.12 190 VAL A N 1
ATOM 1474 C CA . VAL A 1 190 ? 8.453 18.359 18.078 1 98.12 190 VAL A CA 1
ATOM 1475 C C . VAL A 1 190 ? 9.789 17.656 17.859 1 98.12 190 VAL A C 1
ATOM 1477 O O . VAL A 1 190 ? 9.938 16.859 16.938 1 98.12 190 VAL A O 1
ATOM 1480 N N . ARG A 1 191 ? 10.742 17.953 18.75 1 96.31 191 ARG A N 1
ATOM 1481 C CA . ARG A 1 191 ? 12.062 17.391 18.531 1 96.31 191 ARG A CA 1
ATOM 1482 C C . ARG A 1 191 ? 12.648 16.859 19.844 1 96.31 191 ARG A C 1
ATOM 1484 O O . ARG A 1 191 ? 12.453 17.453 20.906 1 96.31 191 ARG A O 1
ATOM 1491 N N . GLY A 1 192 ? 13.297 15.695 19.781 1 94.81 192 GLY A N 1
ATOM 1492 C CA . GLY A 1 192 ? 14.094 15.133 20.859 1 94.81 192 GLY A CA 1
ATOM 1493 C C . GLY A 1 192 ? 15.5 14.758 20.438 1 94.81 192 GLY A C 1
ATOM 1494 O O . GLY A 1 192 ? 16.047 15.359 19.5 1 94.81 192 GLY A O 1
ATOM 1495 N N . ASP A 1 193 ? 16.109 13.875 21.359 1 92.44 193 ASP A N 1
ATOM 1496 C CA . ASP A 1 193 ? 17.453 13.414 21.031 1 92.44 193 ASP A CA 1
ATOM 1497 C C . ASP A 1 193 ? 17.438 12.453 19.844 1 92.44 193 ASP A C 1
ATOM 1499 O O . ASP A 1 193 ? 17.031 11.297 19.969 1 92.44 193 ASP A O 1
ATOM 1503 N N . ARG A 1 194 ? 17.75 12.859 18.688 1 94.38 194 ARG A N 1
ATOM 1504 C CA . ARG A 1 194 ? 17.891 12.086 17.469 1 94.38 194 ARG A CA 1
ATOM 1505 C C . ARG A 1 194 ? 16.531 11.703 16.891 1 94.38 194 ARG A C 1
ATOM 1507 O O . ARG A 1 194 ? 16.344 10.578 16.422 1 94.38 194 ARG A O 1
ATOM 1514 N N . TRP A 1 195 ? 15.547 12.477 17.109 1 96.38 195 TRP A N 1
ATOM 1515 C CA . TRP A 1 195 ? 14.266 12.297 16.422 1 96.38 195 TRP A CA 1
ATOM 1516 C C . TRP A 1 195 ? 13.531 13.625 16.281 1 96.38 195 TRP A C 1
ATOM 1518 O O . TRP A 1 195 ? 13.805 14.57 17.031 1 96.38 195 TRP A O 1
ATOM 1528 N N . GLU A 1 196 ? 12.641 13.727 15.352 1 97.31 196 GLU A N 1
ATOM 1529 C CA . GLU A 1 196 ? 11.742 14.859 15.141 1 97.31 196 GLU A CA 1
ATOM 1530 C C . GLU A 1 196 ? 10.398 14.406 14.578 1 97.31 196 GLU A C 1
ATOM 1532 O O . GLU A 1 196 ? 10.305 13.344 13.969 1 97.31 196 GLU A O 1
ATOM 1537 N N . ALA A 1 197 ? 9.43 15.172 14.883 1 98.5 197 ALA A N 1
ATOM 1538 C CA . ALA A 1 197 ? 8.086 14.875 14.398 1 98.5 197 ALA A CA 1
ATOM 1539 C C . ALA A 1 197 ? 7.32 16.156 14.078 1 98.5 197 ALA A C 1
ATOM 1541 O O . ALA A 1 197 ? 7.559 17.203 14.688 1 98.5 197 ALA A O 1
ATOM 1542 N N . VAL A 1 198 ? 6.551 16.094 13.102 1 98.88 198 VAL A N 1
ATOM 1543 C CA . VAL A 1 198 ? 5.5 17.094 12.891 1 98.88 198 VAL A CA 1
ATOM 1544 C C . VAL A 1 198 ? 4.141 16.484 13.25 1 98.88 198 VAL A C 1
ATOM 1546 O O . VAL A 1 198 ? 3.814 15.383 12.82 1 98.88 198 VAL A O 1
ATOM 1549 N N . VAL A 1 199 ? 3.402 17.219 14.047 1 98.75 199 VAL A N 1
ATOM 1550 C CA . VAL A 1 199 ? 2.141 16.688 14.547 1 98.75 199 VAL A CA 1
ATOM 1551 C C . VAL A 1 199 ? 1.039 17.734 14.398 1 98.75 199 VAL A C 1
ATOM 1553 O O . VAL A 1 199 ? 1.313 18.938 14.398 1 98.75 199 VAL A O 1
ATOM 1556 N N . SER A 1 200 ? -0.186 17.266 14.234 1 97.75 200 SER A N 1
ATOM 1557 C CA . SER A 1 200 ? -1.351 18.141 14.32 1 97.75 200 SER A CA 1
ATOM 1558 C C . SER A 1 200 ? -1.455 18.781 15.703 1 97.75 200 SER A C 1
ATOM 1560 O O . SER A 1 200 ? -1.04 18.188 16.703 1 97.75 200 SER A O 1
ATOM 1562 N N . SER A 1 201 ? -2.15 19.844 15.773 1 96.25 201 SER A N 1
ATOM 1563 C CA . SER A 1 201 ? -2.182 20.703 16.953 1 96.25 201 SER A CA 1
ATOM 1564 C C . SER A 1 201 ? -2.711 19.969 18.172 1 96.25 201 SER A C 1
ATOM 1566 O O . SER A 1 201 ? -2.162 20.094 19.266 1 96.25 201 SER A O 1
ATOM 1568 N N . THR A 1 202 ? -3.748 19.172 18.031 1 94.5 202 THR A N 1
ATOM 1569 C CA . THR A 1 202 ? -4.375 18.547 19.188 1 94.5 202 THR A CA 1
ATOM 1570 C C . THR A 1 202 ? -3.434 17.516 19.812 1 94.5 202 THR A C 1
ATOM 1572 O O . THR A 1 202 ? -3.52 17.25 21.016 1 94.5 202 THR A O 1
ATOM 1575 N N . LEU A 1 203 ? -2.512 16.969 19.047 1 97.19 203 LEU A N 1
ATOM 1576 C CA . LEU A 1 203 ? -1.584 15.977 19.562 1 97.19 203 LEU A CA 1
ATOM 1577 C C . LEU A 1 203 ? -0.643 16.594 20.594 1 97.19 203 LEU A C 1
ATOM 1579 O O . LEU A 1 203 ? -0.188 15.922 21.516 1 97.19 203 LEU A O 1
ATOM 1583 N N . VAL A 1 204 ? -0.375 17.828 20.453 1 97.12 204 VAL A N 1
ATOM 1584 C CA . VAL A 1 204 ? 0.558 18.547 21.328 1 97.12 204 VAL A CA 1
ATOM 1585 C C . VAL A 1 204 ? 0.09 18.438 22.781 1 97.12 204 VAL A C 1
ATOM 1587 O O . VAL A 1 204 ? 0.908 18.344 23.688 1 97.12 204 VAL A O 1
ATOM 1590 N N . ARG A 1 205 ? -1.167 18.344 22.984 1 95.06 205 ARG A N 1
ATOM 1591 C CA . ARG A 1 205 ? -1.758 18.281 24.312 1 95.06 205 ARG A CA 1
ATOM 1592 C C . ARG A 1 205 ? -1.41 16.969 25 1 95.06 205 ARG A C 1
ATOM 1594 O O . ARG A 1 205 ? -1.566 16.844 26.219 1 95.06 205 ARG A O 1
ATOM 1601 N N . HIS A 1 206 ? -0.968 16.062 24.25 1 96.75 206 HIS A N 1
ATOM 1602 C CA . HIS A 1 206 ? -0.703 14.734 24.781 1 96.75 206 HIS A CA 1
ATOM 1603 C C . HIS A 1 206 ? 0.787 14.414 24.734 1 96.75 206 HIS A C 1
ATOM 1605 O O . HIS A 1 206 ? 1.176 13.242 24.812 1 96.75 206 HIS A O 1
ATOM 1611 N N . LEU A 1 207 ? 1.6 15.398 24.5 1 97.31 207 LEU A N 1
ATOM 1612 C CA . LEU A 1 207 ? 3.047 15.227 24.438 1 97.31 207 LEU A CA 1
ATOM 1613 C C . LEU A 1 207 ? 3.73 15.961 25.594 1 97.31 207 LEU A C 1
ATOM 1615 O O . LEU A 1 207 ? 3.195 16.938 26.125 1 97.31 207 LEU A O 1
ATOM 1619 N N . GLU A 1 208 ? 4.867 15.43 25.953 1 96.88 208 GLU A N 1
ATOM 1620 C CA . GLU A 1 208 ? 5.672 16.062 27 1 96.88 208 GLU A CA 1
ATOM 1621 C C . GLU A 1 208 ? 6.719 17 26.391 1 96.88 208 GLU A C 1
ATOM 1623 O O . GLU A 1 208 ? 7.09 18 27.016 1 96.88 208 GLU A O 1
ATOM 1628 N N . THR A 1 209 ? 7.16 16.703 25.234 1 96.25 209 THR A N 1
ATOM 1629 C CA . THR A 1 209 ? 8.188 17.484 24.562 1 96.25 209 THR A CA 1
ATOM 1630 C C . THR A 1 209 ? 7.609 18.797 24.031 1 96.25 209 THR A C 1
ATOM 1632 O O . THR A 1 209 ? 6.539 18.812 23.422 1 96.25 209 THR A O 1
ATOM 1635 N N . PRO A 1 210 ? 8.312 19.906 24.297 1 96.56 210 PRO A N 1
ATOM 1636 C CA . PRO A 1 210 ? 7.828 21.188 23.781 1 96.56 210 PRO A CA 1
ATOM 1637 C C . PRO A 1 210 ? 7.652 21.188 22.266 1 96.56 210 PRO A C 1
ATOM 1639 O O . PRO A 1 210 ? 8.461 20.594 21.547 1 96.56 210 PRO A O 1
ATOM 1642 N N . ALA A 1 211 ? 6.625 21.859 21.797 1 97.81 211 ALA A N 1
ATOM 1643 C CA . ALA A 1 211 ? 6.285 21.906 20.375 1 97.81 211 ALA A CA 1
ATOM 1644 C C . ALA A 1 211 ? 6.414 23.328 19.844 1 97.81 211 ALA A C 1
ATOM 1646 O O . ALA A 1 211 ? 6.082 24.297 20.531 1 97.81 211 ALA A O 1
ATOM 1647 N N . VAL A 1 212 ? 6.883 23.5 18.672 1 97.88 212 VAL A N 1
ATOM 1648 C CA . VAL A 1 212 ? 7.027 24.781 18 1 97.88 212 VAL A CA 1
ATOM 1649 C C . VAL A 1 212 ? 6.125 24.828 16.766 1 97.88 212 VAL A C 1
ATOM 1651 O O . VAL A 1 212 ? 6.184 23.938 15.922 1 97.88 212 VAL A O 1
ATOM 1654 N N . PRO A 1 213 ? 5.328 25.844 16.641 1 97.25 213 PRO A N 1
ATOM 1655 C CA . PRO A 1 213 ? 4.449 25.906 15.469 1 97.25 213 PRO A CA 1
ATOM 1656 C C . PRO A 1 213 ? 5.223 26.031 14.156 1 97.25 213 PRO A C 1
ATOM 1658 O O . PRO A 1 213 ? 6.234 26.734 14.094 1 97.25 213 PRO A O 1
ATOM 1661 N N . LEU A 1 214 ? 4.742 25.328 13.18 1 97.62 214 LEU A N 1
ATOM 1662 C CA . LEU A 1 214 ? 5.336 25.453 11.852 1 97.62 214 LEU A CA 1
ATOM 1663 C C . LEU A 1 214 ? 4.891 26.75 11.18 1 97.62 214 LEU A C 1
ATOM 1665 O O . LEU A 1 214 ? 3.756 27.203 11.375 1 97.62 214 LEU A O 1
ATOM 1669 N N . GLU A 1 215 ? 5.816 27.312 10.383 1 96.94 215 GLU A N 1
ATOM 1670 C CA . GLU A 1 215 ? 5.422 28.406 9.508 1 96.94 215 GLU A CA 1
ATOM 1671 C C . GLU A 1 215 ? 4.656 27.906 8.289 1 96.94 215 GLU A C 1
ATOM 1673 O O . GLU A 1 215 ? 4.988 26.844 7.738 1 96.94 215 GLU A O 1
ATOM 1678 N N . GLN A 1 216 ? 3.701 28.688 7.918 1 96.06 216 GLN A N 1
ATOM 1679 C CA . GLN A 1 216 ? 2.934 28.312 6.734 1 96.06 216 GLN A CA 1
ATOM 1680 C C . GLN A 1 216 ? 3.742 28.531 5.461 1 96.06 216 GLN A C 1
ATOM 1682 O O . GLN A 1 216 ? 4.625 29.391 5.422 1 96.06 216 GLN A O 1
ATOM 1687 N N . ARG A 1 217 ? 3.465 27.703 4.457 1 97.56 217 ARG A N 1
ATOM 1688 C CA . ARG A 1 217 ? 3.975 27.828 3.094 1 97.56 217 ARG A CA 1
ATOM 1689 C C . ARG A 1 217 ? 5.48 27.578 3.049 1 97.56 217 ARG A C 1
ATOM 1691 O O . ARG A 1 217 ? 6.18 28.141 2.207 1 97.56 217 ARG A O 1
ATOM 1698 N N . LYS A 1 218 ? 5.934 26.891 4.004 1 97.94 218 LYS A N 1
ATOM 1699 C CA . LYS A 1 218 ? 7.312 26.391 4.02 1 97.94 218 LYS A CA 1
ATOM 1700 C C . LYS A 1 218 ? 7.355 24.875 3.992 1 97.94 218 LYS A C 1
ATOM 1702 O O . LYS A 1 218 ? 6.562 24.219 4.664 1 97.94 218 LYS A O 1
ATOM 1707 N N . LEU A 1 219 ? 8.234 24.391 3.184 1 98.56 219 LEU A N 1
ATOM 1708 C CA . LEU A 1 219 ? 8.43 22.953 3.17 1 98.56 219 LEU A CA 1
ATOM 1709 C C . LEU A 1 219 ? 9.398 22.516 4.266 1 98.56 219 LEU A C 1
ATOM 1711 O O . LEU A 1 219 ? 10.562 22.938 4.266 1 98.56 219 LEU A O 1
ATOM 1715 N N . TYR A 1 220 ? 8.93 21.75 5.188 1 98.44 220 TYR A N 1
ATOM 1716 C CA . TYR A 1 220 ? 9.781 21.188 6.234 1 98.44 220 TYR A CA 1
ATOM 1717 C C . TYR A 1 220 ? 10.258 19.797 5.867 1 98.44 220 TYR A C 1
ATOM 1719 O O . TYR A 1 220 ? 9.453 18.891 5.633 1 98.44 220 TYR A O 1
ATOM 1727 N N . ARG A 1 221 ? 11.523 19.609 5.77 1 97.75 221 ARG A N 1
ATOM 1728 C CA . ARG A 1 221 ? 12.148 18.312 5.633 1 97.75 221 ARG A CA 1
ATOM 1729 C C . ARG A 1 221 ? 12.703 17.828 6.969 1 97.75 221 ARG A C 1
ATOM 1731 O O . ARG A 1 221 ? 13.625 18.438 7.52 1 97.75 221 ARG A O 1
ATOM 1738 N N . LEU A 1 222 ? 12.117 16.734 7.438 1 97.81 222 LEU A N 1
ATOM 1739 C CA . LEU A 1 222 ? 12.594 16.234 8.711 1 97.81 222 LEU A CA 1
ATOM 1740 C C . LEU A 1 222 ? 13.992 15.633 8.562 1 97.81 222 LEU A C 1
ATOM 1742 O O . LEU A 1 222 ? 14.328 15.078 7.516 1 97.81 222 LEU A O 1
ATOM 1746 N N . ALA A 1 223 ? 14.703 15.664 9.602 1 93.75 223 ALA A N 1
ATOM 1747 C CA . ALA A 1 223 ? 16.078 15.18 9.578 1 93.75 223 ALA A CA 1
ATOM 1748 C C . ALA A 1 223 ? 16.125 13.656 9.492 1 93.75 223 ALA A C 1
ATOM 1750 O O . ALA A 1 223 ? 15.211 12.977 9.953 1 93.75 223 ALA A O 1
ATOM 1751 N N . SER A 1 224 ? 17.141 13.211 8.812 1 87.75 224 SER A N 1
ATOM 1752 C CA . SER A 1 224 ? 17.422 11.781 8.812 1 87.75 224 SER A CA 1
ATOM 1753 C C . SER A 1 224 ? 18.375 11.398 9.945 1 87.75 224 SER A C 1
ATOM 1755 O O . SER A 1 224 ? 19.391 12.055 10.156 1 87.75 224 SER A O 1
ATOM 1757 N N . TYR A 1 225 ? 17.797 10.492 10.68 1 84.5 225 TYR A N 1
ATOM 1758 C CA . TYR A 1 225 ? 18.641 10.047 11.781 1 84.5 225 TYR A CA 1
ATOM 1759 C C . TYR A 1 225 ? 19.203 8.648 11.523 1 84.5 225 TYR A C 1
ATOM 1761 O O . TYR A 1 225 ? 18.547 7.832 10.867 1 84.5 225 TYR A O 1
ATOM 1769 N N . GLY A 1 226 ? 20.391 8.391 11.133 1 67.25 226 GLY A N 1
ATOM 1770 C CA . GLY A 1 226 ? 20.953 7.066 10.953 1 67.25 226 GLY A CA 1
ATOM 1771 C C . GLY A 1 226 ? 20.375 6.027 11.883 1 67.25 226 GLY A C 1
ATOM 1772 O O . GLY A 1 226 ? 19.906 6.359 12.977 1 67.25 226 GLY A O 1
ATOM 1773 N N . PHE A 1 227 ? 19.719 4.938 11.344 1 60.19 227 PHE A N 1
ATOM 1774 C CA . PHE A 1 227 ? 19.281 3.842 12.203 1 60.19 227 PHE A CA 1
ATOM 1775 C C . PHE A 1 227 ? 20.359 2.756 12.281 1 60.19 227 PHE A C 1
ATOM 1777 O O . PHE A 1 227 ? 21.109 2.547 11.336 1 60.19 227 PHE A O 1
ATOM 1784 N N . MET B 1 1 ? 11.633 -16.266 -10.484 1 74.5 1 MET B N 1
ATOM 1785 C CA . MET B 1 1 ? 11.359 -17.562 -9.867 1 74.5 1 MET B CA 1
ATOM 1786 C C . MET B 1 1 ? 10.75 -17.375 -8.477 1 74.5 1 MET B C 1
ATOM 1788 O O . MET B 1 1 ? 11.258 -17.922 -7.496 1 74.5 1 MET B O 1
ATOM 1792 N N . CYS B 1 2 ? 9.695 -16.891 -8.359 1 93.62 2 CYS B N 1
ATOM 1793 C CA . CYS B 1 2 ? 9.023 -16.5 -7.129 1 93.62 2 CYS B CA 1
ATOM 1794 C C . CYS B 1 2 ? 8.031 -17.562 -6.684 1 93.62 2 CYS B C 1
ATOM 1796 O O . CYS B 1 2 ? 7.77 -18.516 -7.422 1 93.62 2 CYS B O 1
ATOM 1798 N N . ARG B 1 3 ? 7.73 -17.547 -5.41 1 96.75 3 ARG B N 1
ATOM 1799 C CA . ARG B 1 3 ? 6.684 -18.375 -4.832 1 96.75 3 ARG B CA 1
ATOM 1800 C C . ARG B 1 3 ? 5.621 -17.531 -4.148 1 96.75 3 ARG B C 1
ATOM 1802 O O . ARG B 1 3 ? 5.938 -16.516 -3.512 1 96.75 3 ARG B O 1
ATOM 1809 N N . PHE B 1 4 ? 4.371 -17.984 -4.301 1 98.62 4 PHE B N 1
ATOM 1810 C CA . PHE B 1 4 ? 3.348 -17.203 -3.623 1 98.62 4 PHE B CA 1
ATOM 1811 C C . PHE B 1 4 ? 2.168 -18.078 -3.225 1 98.62 4 PHE B C 1
ATOM 1813 O O . PHE B 1 4 ? 2.094 -19.25 -3.617 1 98.62 4 PHE B O 1
ATOM 1820 N N . TYR B 1 5 ? 1.349 -17.547 -2.371 1 98.81 5 TYR B N 1
ATOM 1821 C CA . TYR B 1 5 ? 0.013 -18.078 -2.127 1 98.81 5 TYR B CA 1
ATOM 1822 C C . TYR B 1 5 ? -1.021 -16.953 -2.09 1 98.81 5 TYR B C 1
ATOM 1824 O O . TYR B 1 5 ? -0.687 -15.797 -1.821 1 98.81 5 TYR B O 1
ATOM 1832 N N . ILE B 1 6 ? -2.205 -17.297 -2.404 1 98.88 6 ILE B N 1
ATOM 1833 C CA . ILE B 1 6 ? -3.377 -16.469 -2.156 1 98.88 6 ILE B CA 1
ATOM 1834 C C . ILE B 1 6 ? -4.496 -17.312 -1.558 1 98.88 6 ILE B C 1
ATOM 1836 O O . ILE B 1 6 ? -4.695 -18.469 -1.959 1 98.88 6 ILE B O 1
ATOM 1840 N N . TYR B 1 7 ? -5.188 -16.719 -0.568 1 98.38 7 TYR B N 1
ATOM 1841 C CA . TYR B 1 7 ? -6.258 -17.516 0.021 1 98.38 7 TYR B CA 1
ATOM 1842 C C . TYR B 1 7 ? -7.465 -16.656 0.355 1 98.38 7 TYR B C 1
ATOM 1844 O O . TYR B 1 7 ? -7.348 -15.43 0.437 1 98.38 7 TYR B O 1
ATOM 1852 N N . THR B 1 8 ? -8.562 -17.219 0.451 1 97.69 8 THR B N 1
ATOM 1853 C CA . THR B 1 8 ? -9.781 -16.719 1.081 1 97.69 8 THR B CA 1
ATOM 1854 C C . THR B 1 8 ? -10.242 -17.641 2.195 1 97.69 8 THR B C 1
AT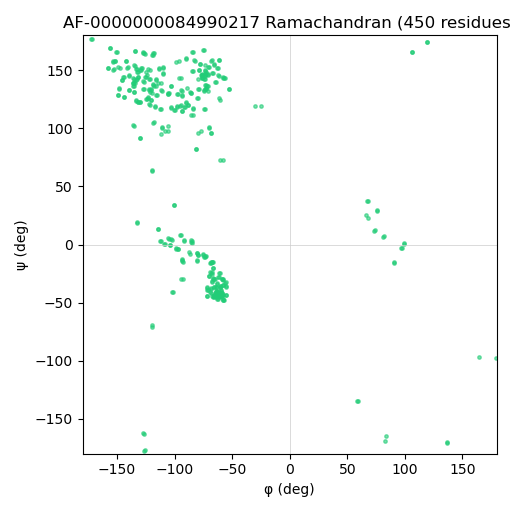OM 1856 O O . THR B 1 8 ? -10 -18.859 2.145 1 97.69 8 THR B O 1
ATOM 1859 N N . GLY B 1 9 ? -10.883 -17 3.135 1 95.62 9 GLY B N 1
ATOM 1860 C CA . GLY B 1 9 ? -11.242 -17.766 4.32 1 95.62 9 GLY B CA 1
ATOM 1861 C C . GLY B 1 9 ? -10.109 -17.875 5.32 1 95.62 9 GLY B C 1
ATOM 1862 O O . GLY B 1 9 ? -9.164 -17.078 5.293 1 95.62 9 GLY B O 1
ATOM 1863 N N . ALA B 1 10 ? -10.25 -18.75 6.344 1 90.19 10 ALA B N 1
ATOM 1864 C CA . ALA B 1 10 ? -9.211 -19 7.344 1 90.19 10 ALA B CA 1
ATOM 1865 C C . ALA B 1 10 ? -8.586 -20.375 7.156 1 90.19 10 ALA B C 1
ATOM 1867 O O . ALA B 1 10 ? -9.102 -21.375 7.656 1 90.19 10 ALA B O 1
ATOM 1868 N N . PRO B 1 11 ? -7.461 -20.297 6.473 1 93.69 11 PRO B N 1
ATOM 1869 C CA . PRO B 1 11 ? -6.871 -21.609 6.172 1 93.69 11 PRO B CA 1
ATOM 1870 C C . PRO B 1 11 ? -6.484 -22.375 7.43 1 93.69 11 PRO B C 1
ATOM 1872 O O . PRO B 1 11 ? -6.004 -21.781 8.398 1 93.69 11 PRO B O 1
ATOM 1875 N N . GLU B 1 12 ? -6.602 -23.656 7.391 1 93.38 12 GLU B N 1
ATOM 1876 C CA . GLU B 1 12 ? -6.152 -24.547 8.445 1 93.38 12 GLU B CA 1
ATOM 1877 C C . GLU B 1 12 ? -4.684 -24.922 8.266 1 93.38 12 GLU B C 1
ATOM 1879 O O . GLU B 1 12 ? -4.094 -25.578 9.125 1 93.38 12 GLU B O 1
ATOM 1884 N N . GLU B 1 13 ? -4.16 -24.516 7.125 1 94.12 13 GLU B N 1
ATOM 1885 C CA . GLU B 1 13 ? -2.754 -24.719 6.797 1 94.12 13 GLU B CA 1
ATOM 1886 C C . GLU B 1 13 ? -1.919 -23.5 7.176 1 94.12 13 GLU B C 1
ATOM 1888 O O . GLU B 1 13 ? -2.383 -22.359 7.059 1 94.12 13 GLU B O 1
ATOM 1893 N N . ASP B 1 14 ? -0.72 -23.75 7.637 1 97 14 ASP B N 1
ATOM 1894 C CA . ASP B 1 14 ? 0.228 -22.656 7.828 1 97 14 ASP B CA 1
ATOM 1895 C C . ASP B 1 14 ? 0.904 -22.281 6.516 1 97 14 ASP B C 1
ATOM 1897 O O . ASP B 1 14 ? 2.059 -22.641 6.277 1 97 14 ASP B O 1
ATOM 1901 N N . LEU B 1 15 ? 0.235 -21.5 5.742 1 98.12 15 LEU B N 1
ATOM 1902 C CA . LEU B 1 15 ? 0.697 -21.156 4.402 1 98.12 15 LEU B CA 1
ATOM 1903 C C . LEU B 1 15 ? 1.961 -20.297 4.469 1 98.12 15 LEU B C 1
ATOM 1905 O O . LEU B 1 15 ? 2.801 -20.359 3.566 1 98.12 15 LEU B O 1
ATOM 1909 N N . HIS B 1 16 ? 2.07 -19.484 5.512 1 98.06 16 HIS B N 1
ATOM 1910 C CA . HIS B 1 16 ? 3.277 -18.672 5.676 1 98.06 16 HIS B CA 1
ATOM 1911 C C . HIS B 1 16 ? 4.508 -19.562 5.855 1 98.06 16 HIS B C 1
ATOM 1913 O O . HIS B 1 16 ? 5.543 -19.328 5.234 1 98.06 16 HIS B O 1
ATOM 1919 N N . ARG B 1 17 ? 4.355 -20.516 6.703 1 97.44 17 ARG B N 1
ATOM 1920 C CA . ARG B 1 17 ? 5.449 -21.453 6.91 1 97.44 17 ARG B CA 1
ATOM 1921 C C . ARG B 1 17 ? 5.793 -22.188 5.621 1 97.44 17 ARG B C 1
ATOM 1923 O O . ARG B 1 17 ? 6.969 -22.375 5.301 1 97.44 17 ARG B O 1
ATOM 1930 N N . ALA B 1 18 ? 4.773 -22.594 4.922 1 97.81 18 ALA B N 1
ATOM 1931 C CA . ALA B 1 18 ? 4.996 -23.281 3.654 1 97.81 18 ALA B CA 1
ATOM 1932 C C . ALA B 1 18 ? 5.758 -22.391 2.674 1 97.81 18 ALA B C 1
ATOM 1934 O O . ALA B 1 18 ? 6.672 -22.844 1.985 1 97.81 18 ALA B O 1
ATOM 1935 N N . LEU B 1 19 ? 5.402 -21.156 2.633 1 97.81 19 LEU B N 1
ATOM 1936 C CA . LEU B 1 19 ? 6.078 -20.203 1.752 1 97.81 19 LEU B CA 1
ATOM 1937 C C . LEU B 1 19 ? 7.527 -20 2.184 1 97.81 19 LEU B C 1
ATOM 1939 O O . LEU B 1 19 ? 8.43 -20 1.348 1 97.81 19 LEU B O 1
ATOM 1943 N N . LEU B 1 20 ? 7.699 -19.828 3.469 1 96.56 20 LEU B N 1
ATOM 1944 C CA . LEU B 1 20 ? 9.023 -19.625 4.043 1 96.56 20 LEU B CA 1
ATOM 1945 C C . LEU B 1 20 ? 9.953 -20.781 3.693 1 96.56 20 LEU B C 1
ATOM 1947 O O . LEU B 1 20 ? 11.055 -20.562 3.172 1 96.56 20 LEU B O 1
ATOM 1951 N N . PHE B 1 21 ? 9.508 -21.938 3.869 1 94.62 21 PHE B N 1
ATOM 1952 C CA . PHE B 1 21 ? 10.328 -23.109 3.619 1 94.62 21 PHE B CA 1
ATOM 1953 C C . PHE B 1 21 ? 10.594 -23.281 2.129 1 94.62 21 PHE B C 1
ATOM 1955 O O . PHE B 1 21 ? 11.711 -23.625 1.729 1 94.62 21 PHE B O 1
ATOM 1962 N N . SER B 1 22 ? 9.578 -23.047 1.379 1 94.38 22 SER B N 1
ATOM 1963 C CA . SER B 1 22 ? 9.719 -23.172 -0.069 1 94.38 22 SER B CA 1
ATOM 1964 C C . SER B 1 22 ? 10.711 -22.156 -0.615 1 94.38 22 SER B C 1
ATOM 1966 O O . SER B 1 22 ? 11.445 -22.453 -1.566 1 94.38 22 SER B O 1
ATOM 1968 N N . ALA B 1 23 ? 10.695 -20.984 -0.026 1 94.06 23 ALA B N 1
ATOM 1969 C CA . ALA B 1 23 ? 11.602 -19.922 -0.464 1 94.06 23 ALA B CA 1
ATOM 1970 C C . ALA B 1 23 ? 13.039 -20.219 -0.057 1 94.06 23 ALA B C 1
ATOM 1972 O O . ALA B 1 23 ? 13.977 -19.938 -0.811 1 94.06 23 ALA B O 1
ATOM 1973 N N . HIS B 1 24 ? 13.203 -20.766 1.059 1 91.38 24 HIS B N 1
ATOM 1974 C CA . HIS B 1 24 ? 14.523 -21.047 1.611 1 91.38 24 HIS B CA 1
ATOM 1975 C C . HIS B 1 24 ? 15.203 -22.188 0.87 1 91.38 24 HIS B C 1
ATOM 1977 O O . HIS B 1 24 ? 16.391 -22.109 0.53 1 91.38 24 HIS B O 1
ATOM 1983 N N . ARG B 1 25 ? 14.391 -23.188 0.646 1 87.88 25 ARG B N 1
ATOM 1984 C CA . ARG B 1 25 ? 14.867 -24.359 -0.076 1 87.88 25 ARG B CA 1
ATOM 1985 C C . ARG B 1 25 ? 13.852 -24.812 -1.118 1 87.88 25 ARG B C 1
ATOM 1987 O O . ARG B 1 25 ? 12.891 -25.516 -0.792 1 87.88 25 ARG B O 1
ATOM 1994 N N . ASP B 1 26 ? 14.125 -24.484 -2.303 1 87.94 26 ASP B N 1
ATOM 1995 C CA . ASP B 1 26 ? 13.227 -24.828 -3.396 1 87.94 26 ASP B CA 1
ATOM 1996 C C . ASP B 1 26 ? 13.859 -25.875 -4.309 1 87.94 26 ASP B C 1
ATOM 1998 O O . ASP B 1 26 ? 14.672 -25.547 -5.172 1 87.94 26 ASP B O 1
ATOM 2002 N N . PRO B 1 27 ? 13.438 -27.078 -4.133 1 83.81 27 PRO B N 1
ATOM 2003 C CA . PRO B 1 27 ? 14.023 -28.141 -4.965 1 83.81 27 PRO B CA 1
ATOM 2004 C C . PRO B 1 27 ? 13.625 -28.016 -6.438 1 83.81 27 PRO B C 1
ATOM 2006 O O . PRO B 1 27 ? 14.234 -28.656 -7.297 1 83.81 27 PRO B O 1
ATOM 2009 N N . LEU B 1 28 ? 12.656 -27.25 -6.672 1 83.19 28 LEU B N 1
ATOM 2010 C CA . LEU B 1 28 ? 12.172 -27.125 -8.039 1 83.19 28 LEU B CA 1
ATOM 2011 C C . LEU B 1 28 ? 12.828 -25.953 -8.742 1 83.19 28 LEU B C 1
ATOM 2013 O O . LEU B 1 28 ? 12.711 -25.797 -9.961 1 83.19 28 LEU B O 1
ATOM 2017 N N . ALA B 1 29 ? 13.5 -25.109 -7.926 1 76.69 29 ALA B N 1
ATOM 2018 C CA . ALA B 1 29 ? 14.094 -23.906 -8.516 1 76.69 29 ALA B CA 1
ATOM 2019 C C . ALA B 1 29 ? 15.32 -24.266 -9.359 1 76.69 29 ALA B C 1
ATOM 2021 O O . ALA B 1 29 ? 16.172 -25.047 -8.93 1 76.69 29 ALA B O 1
ATOM 2022 N N . PRO B 1 30 ? 15.336 -23.719 -10.453 1 68.38 30 PRO B N 1
ATOM 2023 C CA . PRO B 1 30 ? 16.547 -23.953 -11.242 1 68.38 30 PRO B CA 1
ATOM 2024 C C . PRO B 1 30 ? 17.812 -23.422 -10.547 1 68.38 30 PRO B C 1
ATOM 2026 O O . PRO B 1 30 ? 17.828 -22.297 -10.055 1 68.38 30 PRO B O 1
ATOM 2029 N N . GLY B 1 31 ? 18.812 -24.281 -10.375 1 64.44 31 GLY B N 1
ATOM 2030 C CA . GLY B 1 31 ? 20.094 -23.906 -9.82 1 64.44 31 GLY B CA 1
ATOM 2031 C C . GLY B 1 31 ? 20.094 -23.828 -8.312 1 64.44 31 GLY B C 1
ATOM 2032 O O . GLY B 1 31 ? 21.094 -23.422 -7.703 1 64.44 31 GLY B O 1
ATOM 2033 N N . GLY B 1 32 ? 19.078 -24.203 -7.816 1 60.44 32 GLY B N 1
ATOM 2034 C CA . GLY B 1 32 ? 19.016 -24.25 -6.363 1 60.44 32 GLY B CA 1
ATOM 2035 C C . GLY B 1 32 ? 18.891 -22.875 -5.73 1 60.44 32 GLY B C 1
ATOM 2036 O O . GLY B 1 32 ? 19.125 -22.719 -4.527 1 60.44 32 GLY B O 1
ATO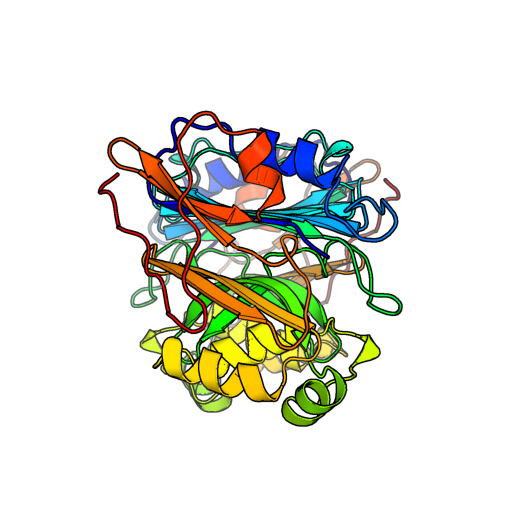M 2037 N N . ILE B 1 33 ? 18.594 -21.797 -6.531 1 63.06 33 ILE B N 1
ATOM 2038 C CA . ILE B 1 33 ? 18.641 -20.422 -6.043 1 63.06 33 ILE B CA 1
ATOM 2039 C C . ILE B 1 33 ? 17.438 -20.172 -5.129 1 63.06 33 ILE B C 1
ATOM 2041 O O . ILE B 1 33 ? 16.312 -20.562 -5.438 1 63.06 33 ILE B O 1
ATOM 2045 N N . GLN B 1 34 ? 17.828 -19.594 -4.105 1 75.25 34 GLN B N 1
ATOM 2046 C CA . GLN B 1 34 ? 16.891 -19.312 -3.02 1 75.25 34 GLN B CA 1
ATOM 2047 C C . GLN B 1 34 ? 16.219 -17.969 -3.217 1 75.25 34 GLN B C 1
ATOM 2049 O O . GLN B 1 34 ? 16.812 -17.047 -3.803 1 75.25 34 GLN B O 1
ATOM 2054 N N . HIS B 1 35 ? 14.883 -17.828 -3.047 1 84.56 35 HIS B N 1
ATOM 2055 C CA . HIS B 1 35 ? 14.039 -16.641 -3.131 1 84.56 35 HIS B CA 1
ATOM 2056 C C . HIS B 1 35 ? 14.445 -15.594 -2.102 1 84.56 35 HIS B C 1
ATOM 2058 O O . HIS B 1 35 ? 13.672 -15.273 -1.193 1 84.56 35 HIS B O 1
ATOM 2064 N N . LYS B 1 36 ? 15.617 -14.961 -2.398 1 90.19 36 LYS B N 1
ATOM 2065 C CA . LYS B 1 36 ? 16.25 -14.148 -1.359 1 90.19 36 LYS B CA 1
ATOM 2066 C C . LYS B 1 36 ? 16.016 -12.664 -1.597 1 90.19 36 LYS B C 1
ATOM 2068 O O . LYS B 1 36 ? 16.531 -11.82 -0.871 1 90.19 36 LYS B O 1
ATOM 2073 N N . ASP B 1 37 ? 15.203 -12.328 -2.645 1 95.5 37 ASP B N 1
ATOM 2074 C CA . ASP B 1 37 ? 15.203 -10.945 -3.107 1 95.5 37 ASP B CA 1
ATOM 2075 C C . ASP B 1 37 ? 13.992 -10.188 -2.572 1 95.5 37 ASP B C 1
ATOM 2077 O O . ASP B 1 37 ? 13.414 -9.352 -3.273 1 95.5 37 ASP B O 1
ATOM 2081 N N . GLY B 1 38 ? 13.547 -10.516 -1.336 1 97.25 38 GLY B N 1
ATOM 2082 C CA . GLY B 1 38 ? 12.453 -9.812 -0.695 1 97.25 38 GLY B CA 1
ATOM 2083 C C . GLY B 1 38 ? 11.164 -10.617 -0.655 1 97.25 38 GLY B C 1
ATOM 2084 O O . GLY B 1 38 ? 11.055 -11.656 -1.307 1 97.25 38 GLY B O 1
ATOM 2085 N N . TRP B 1 39 ? 10.281 -10.172 0.124 1 98.5 39 TRP B N 1
ATOM 2086 C CA . TRP B 1 39 ? 8.953 -10.781 0.234 1 98.5 39 TRP B CA 1
ATOM 2087 C C . TRP B 1 39 ? 7.934 -9.773 0.749 1 98.5 39 TRP B C 1
ATOM 2089 O O . TRP B 1 39 ? 8.297 -8.656 1.14 1 98.5 39 TRP B O 1
ATOM 2099 N N . GLY B 1 40 ? 6.688 -10.109 0.696 1 98.75 40 GLY B N 1
ATOM 2100 C CA . GLY B 1 40 ? 5.629 -9.25 1.21 1 98.75 40 GLY B CA 1
ATOM 2101 C C . GLY B 1 40 ? 4.27 -9.922 1.206 1 98.75 40 GLY B C 1
ATOM 2102 O O . GLY B 1 40 ? 4.145 -11.086 0.825 1 98.75 40 GLY B O 1
ATOM 2103 N N . TYR B 1 41 ? 3.297 -9.156 1.753 1 98.94 41 TYR B N 1
ATOM 2104 C CA . TYR B 1 41 ? 1.936 -9.68 1.764 1 98.94 41 TYR B CA 1
ATOM 2105 C C . TYR B 1 41 ? 0.917 -8.547 1.773 1 98.94 41 TYR B C 1
ATOM 2107 O O . TYR B 1 41 ? 1.258 -7.398 2.074 1 98.94 41 TYR B O 1
ATOM 2115 N N . ALA B 1 42 ? -0.232 -8.82 1.355 1 98.88 42 ALA B N 1
ATOM 2116 C CA . ALA B 1 42 ? -1.455 -8.055 1.589 1 98.88 42 ALA B CA 1
ATOM 2117 C C . ALA B 1 42 ? -2.525 -8.922 2.246 1 98.88 42 ALA B C 1
ATOM 2119 O O . ALA B 1 42 ? -2.834 -10.016 1.762 1 98.88 42 ALA B O 1
ATOM 2120 N N . VAL B 1 43 ? -3.053 -8.445 3.348 1 98.5 43 VAL B N 1
ATOM 2121 C CA . VAL B 1 43 ? -4.07 -9.188 4.086 1 98.5 43 VAL B CA 1
ATOM 2122 C C . VAL B 1 43 ? -5.312 -8.32 4.266 1 98.5 43 VAL B C 1
ATOM 2124 O O . VAL B 1 43 ? -5.215 -7.164 4.672 1 98.5 43 VAL B O 1
ATOM 2127 N N . TYR B 1 44 ? -6.406 -8.836 3.85 1 97.94 44 TYR B N 1
ATOM 2128 C CA . TYR B 1 44 ? -7.695 -8.25 4.188 1 97.94 44 TYR B CA 1
ATOM 2129 C C . TYR B 1 44 ? -8.281 -8.898 5.438 1 97.94 44 TYR B C 1
ATOM 2131 O O . TYR B 1 44 ? -8.648 -10.078 5.418 1 97.94 44 TYR B O 1
ATOM 2139 N N . ALA B 1 45 ? -8.391 -8.094 6.477 1 96.44 45 ALA B N 1
ATOM 2140 C CA . ALA B 1 45 ? -8.859 -8.617 7.754 1 96.44 45 ALA B CA 1
ATOM 2141 C C . ALA B 1 45 ? -10.383 -8.656 7.809 1 96.44 45 ALA B C 1
ATOM 2143 O O . ALA B 1 45 ? -11.055 -7.988 7.02 1 96.44 45 ALA B O 1
ATOM 2144 N N . ALA B 1 46 ? -10.867 -9.391 8.805 1 93.62 46 ALA B N 1
ATOM 2145 C CA . ALA B 1 46 ? -12.312 -9.539 8.977 1 93.62 46 ALA B CA 1
ATOM 2146 C C . ALA B 1 46 ? -12.969 -8.211 9.32 1 93.62 46 ALA B C 1
ATOM 2148 O O . ALA B 1 46 ? -14.125 -7.961 8.953 1 93.62 46 ALA B O 1
ATOM 2149 N N . ASN B 1 47 ? -12.266 -7.352 9.961 1 93.94 47 ASN B N 1
ATOM 2150 C CA . ASN B 1 47 ? -12.836 -6.078 10.391 1 93.94 47 ASN B CA 1
ATOM 2151 C C . ASN B 1 47 ? -12.742 -5.027 9.281 1 93.94 47 ASN B C 1
ATOM 2153 O O . ASN B 1 47 ? -13.055 -3.857 9.508 1 93.94 47 ASN B O 1
ATOM 2157 N N . GLY B 1 48 ? -12.227 -5.406 8.141 1 95.69 48 GLY B N 1
ATOM 2158 C CA . GLY B 1 48 ? -12.18 -4.508 7 1 95.69 48 GLY B CA 1
ATOM 2159 C C . GLY B 1 48 ? -10.836 -3.812 6.848 1 95.69 48 GLY B C 1
ATOM 2160 O O . GLY B 1 48 ? -10.609 -3.096 5.871 1 95.69 48 GLY B O 1
ATOM 2161 N N . SER B 1 49 ? -9.914 -4.039 7.758 1 98 49 SER B N 1
ATOM 2162 C CA . SER B 1 49 ? -8.594 -3.42 7.668 1 98 49 SER B CA 1
ATOM 2163 C C . SER B 1 49 ? -7.715 -4.137 6.648 1 98 49 SER B C 1
ATOM 2165 O O . SER B 1 49 ? -7.965 -5.293 6.309 1 98 49 SER B O 1
ATOM 2167 N N . VAL B 1 50 ? -6.793 -3.451 6.152 1 98.62 50 VAL B N 1
ATOM 2168 C CA . VAL B 1 50 ? -5.859 -3.973 5.16 1 98.62 50 VAL B CA 1
ATOM 2169 C C . VAL B 1 50 ? -4.426 -3.846 5.676 1 98.62 50 VAL B C 1
ATOM 2171 O O . VAL B 1 50 ? -3.98 -2.748 6.023 1 98.62 50 VAL B O 1
ATOM 2174 N N . TYR B 1 51 ? -3.775 -5 5.766 1 98.75 51 TYR B N 1
ATOM 2175 C CA . TYR B 1 51 ? -2.352 -5.047 6.074 1 98.75 51 TYR B CA 1
ATOM 2176 C C . TYR B 1 51 ? -1.524 -5.203 4.801 1 98.75 51 TYR B C 1
ATOM 2178 O O . TYR B 1 51 ? -1.81 -6.066 3.969 1 98.75 51 TYR B O 1
ATOM 2186 N N . TYR B 1 52 ? -0.577 -4.387 4.652 1 98.88 52 TYR B N 1
ATOM 2187 C CA . TYR B 1 52 ? 0.339 -4.453 3.518 1 98.88 52 TYR B CA 1
ATOM 2188 C C . TYR B 1 52 ? 1.785 -4.312 3.979 1 98.88 52 TYR B C 1
ATOM 2190 O O . TYR B 1 52 ? 2.127 -3.369 4.695 1 98.88 52 TYR B O 1
ATOM 2198 N N . TYR B 1 53 ? 2.555 -5.301 3.609 1 98.88 53 TYR B N 1
ATOM 2199 C CA . TYR B 1 53 ? 3.934 -5.387 4.078 1 98.88 53 TYR B CA 1
ATOM 2200 C C . TYR B 1 53 ? 4.875 -5.758 2.938 1 98.88 53 TYR B C 1
ATOM 2202 O O . TYR B 1 53 ? 4.562 -6.629 2.123 1 98.88 53 TYR B O 1
ATOM 2210 N N . ARG B 1 54 ? 6.004 -5.07 2.883 1 98.69 54 ARG B N 1
ATOM 2211 C CA . ARG B 1 54 ? 7.039 -5.367 1.897 1 98.69 54 ARG B CA 1
ATOM 2212 C C . ARG B 1 54 ? 8.43 -5.27 2.516 1 98.69 54 ARG B C 1
ATOM 2214 O O . ARG B 1 54 ? 8.75 -4.277 3.172 1 98.69 54 ARG B O 1
ATOM 2221 N N . SER B 1 55 ? 9.195 -6.266 2.236 1 98.5 55 SER B N 1
ATOM 2222 C CA . SER B 1 55 ? 10.516 -6.367 2.852 1 98.5 55 SER B CA 1
ATOM 2223 C C . SER B 1 55 ? 11.586 -6.699 1.817 1 98.5 55 SER B C 1
ATOM 2225 O O . SER B 1 55 ? 11.359 -7.508 0.916 1 98.5 55 SER B O 1
ATOM 2227 N N . PRO B 1 56 ? 12.781 -6.055 2.023 1 97.69 56 PRO B N 1
ATOM 2228 C CA . PRO B 1 56 ? 13.898 -6.438 1.155 1 97.69 56 PRO B CA 1
ATOM 2229 C C . PRO B 1 56 ? 14.57 -7.734 1.592 1 97.69 56 PRO B C 1
ATOM 2231 O O . PRO B 1 56 ? 15.398 -8.281 0.86 1 97.69 56 PRO B O 1
ATOM 2234 N N . LEU B 1 57 ? 14.203 -8.234 2.748 1 97.31 57 LEU B N 1
ATOM 2235 C CA . LEU B 1 57 ? 14.852 -9.414 3.305 1 97.31 57 LEU B CA 1
ATOM 2236 C C . LEU B 1 57 ? 14.227 -10.688 2.744 1 97.31 57 LEU B C 1
ATOM 2238 O O . LEU B 1 57 ? 13.047 -10.711 2.41 1 97.31 57 LEU B O 1
ATOM 2242 N N . PRO B 1 58 ? 15.133 -11.711 2.674 1 96.5 58 PRO B N 1
ATOM 2243 C CA . PRO B 1 58 ? 14.477 -13 2.438 1 96.5 58 PRO B CA 1
ATOM 2244 C C . PRO B 1 58 ? 13.453 -13.352 3.512 1 96.5 58 PRO B C 1
ATOM 2246 O O . PRO B 1 58 ? 13.664 -13.055 4.691 1 96.5 58 PRO B O 1
ATOM 2249 N N . ILE B 1 59 ? 12.414 -13.961 3.045 1 97.31 59 ILE B N 1
ATOM 2250 C CA . ILE B 1 59 ? 11.32 -14.258 3.959 1 97.31 59 ILE B CA 1
ATOM 2251 C C . ILE B 1 59 ? 11.836 -15.055 5.152 1 97.31 59 ILE B C 1
ATOM 2253 O O . ILE B 1 59 ? 11.359 -14.883 6.277 1 97.31 59 ILE B O 1
ATOM 2257 N N . TRP B 1 60 ? 12.844 -15.898 4.988 1 95.44 60 TRP B N 1
ATOM 2258 C CA . TRP B 1 60 ? 13.32 -16.75 6.066 1 95.44 60 TRP B CA 1
ATOM 2259 C C . TRP B 1 60 ? 14.242 -15.992 7.004 1 95.44 60 TRP B C 1
ATOM 2261 O O . TRP B 1 60 ? 14.656 -16.516 8.047 1 95.44 60 TRP B O 1
ATOM 2271 N N . ARG B 1 61 ? 14.609 -14.789 6.672 1 96 61 ARG B N 1
ATOM 2272 C CA . ARG B 1 61 ? 15.445 -13.961 7.535 1 96 61 ARG B CA 1
ATOM 2273 C C . ARG B 1 61 ? 14.633 -12.82 8.141 1 96 61 ARG B C 1
ATOM 2275 O O . ARG B 1 61 ? 15.188 -11.945 8.812 1 96 61 ARG B O 1
ATOM 2282 N N . ASP B 1 62 ? 13.414 -12.758 7.836 1 96.94 62 ASP B N 1
ATOM 2283 C CA . ASP B 1 62 ? 12.492 -11.766 8.391 1 96.94 62 ASP B CA 1
ATOM 2284 C C . ASP B 1 62 ? 11.602 -12.383 9.461 1 96.94 62 ASP B C 1
ATOM 2286 O O . ASP B 1 62 ? 10.789 -13.258 9.172 1 96.94 62 ASP B O 1
ATOM 2290 N N . PRO B 1 63 ? 11.703 -11.891 10.656 1 95.06 63 PRO B N 1
ATOM 2291 C CA . PRO B 1 63 ? 10.891 -12.469 11.727 1 95.06 63 PRO B CA 1
ATOM 2292 C C . PRO B 1 63 ? 9.414 -12.086 11.625 1 95.06 63 PRO B C 1
ATOM 2294 O O . PRO B 1 63 ? 8.57 -12.656 12.32 1 95.06 63 PRO B O 1
ATOM 2297 N N . HIS B 1 64 ? 9.094 -11.195 10.789 1 95.94 64 HIS B N 1
ATOM 2298 C CA . HIS B 1 64 ? 7.719 -10.727 10.656 1 95.94 64 HIS B CA 1
ATOM 2299 C C . HIS B 1 64 ? 6.836 -11.773 9.984 1 95.94 64 HIS B C 1
ATOM 2301 O O . HIS B 1 64 ? 7.25 -12.406 9.016 1 95.94 64 HIS B O 1
ATOM 2307 N N . ALA B 1 65 ? 5.621 -11.953 10.531 1 96.69 65 ALA B N 1
ATOM 2308 C CA . ALA B 1 65 ? 4.621 -12.836 9.945 1 96.69 65 ALA B CA 1
ATOM 2309 C C . ALA B 1 65 ? 3.309 -12.102 9.703 1 96.69 65 ALA B C 1
ATOM 2311 O O . ALA B 1 65 ? 2.924 -11.227 10.492 1 96.69 65 ALA B O 1
ATOM 2312 N N . PRO B 1 66 ? 2.656 -12.461 8.633 1 97.69 66 PRO B N 1
ATOM 2313 C CA . PRO B 1 66 ? 1.357 -11.828 8.398 1 97.69 66 PRO B CA 1
ATOM 2314 C C . PRO B 1 66 ? 0.308 -12.234 9.43 1 97.69 66 PRO B C 1
ATOM 2316 O O . PRO B 1 66 ? 0.321 -13.367 9.922 1 97.69 66 PRO B O 1
ATOM 2319 N N . PRO B 1 67 ? -0.619 -11.273 9.734 1 96.12 67 PRO B N 1
ATOM 2320 C CA . PRO B 1 67 ? -1.811 -11.711 10.461 1 96.12 67 PRO B CA 1
ATOM 2321 C C . PRO B 1 67 ? -2.719 -12.609 9.625 1 96.12 67 PRO B C 1
ATOM 2323 O O . PRO B 1 67 ? -2.594 -12.641 8.398 1 96.12 67 PRO B O 1
ATOM 2326 N N . ILE B 1 68 ? -3.535 -13.383 10.32 1 92.81 68 ILE B N 1
ATOM 2327 C CA . ILE B 1 68 ? -4.547 -14.156 9.602 1 92.81 68 ILE B CA 1
ATOM 2328 C C . ILE B 1 68 ? -5.734 -13.258 9.266 1 92.81 68 ILE B C 1
ATOM 2330 O O . ILE B 1 68 ? -6.238 -12.531 10.125 1 92.81 68 ILE B O 1
ATOM 2334 N N . GLY B 1 69 ? -6.117 -13.195 8.062 1 95.5 69 GLY B N 1
ATOM 2335 C CA . GLY B 1 69 ? -7.258 -12.406 7.629 1 95.5 69 GLY B CA 1
ATOM 2336 C C . GLY B 1 69 ? -8.281 -13.211 6.848 1 95.5 69 GLY B C 1
ATOM 2337 O O . GLY B 1 69 ? -8.203 -14.438 6.793 1 95.5 69 GLY B O 1
ATOM 2338 N N . ALA B 1 70 ? -9.32 -12.578 6.355 1 96.12 70 ALA B N 1
ATOM 2339 C CA . ALA B 1 70 ? -10.352 -13.195 5.531 1 96.12 70 ALA B CA 1
ATOM 2340 C C . ALA B 1 70 ? -9.805 -13.562 4.152 1 96.12 70 ALA B C 1
ATOM 2342 O O . ALA B 1 70 ? -10.305 -14.492 3.508 1 96.12 70 ALA B O 1
ATOM 2343 N N . ALA B 1 71 ? -8.836 -12.883 3.699 1 97.88 71 ALA B N 1
ATOM 2344 C CA . ALA B 1 71 ? -8.117 -13.141 2.455 1 97.88 71 ALA B CA 1
ATOM 2345 C C . ALA B 1 71 ? -6.691 -12.594 2.527 1 97.88 71 ALA B C 1
ATOM 2347 O O . ALA B 1 71 ? -6.43 -11.617 3.236 1 97.88 71 ALA B O 1
ATOM 2348 N N . ALA B 1 72 ? -5.805 -13.258 1.792 1 98.5 72 ALA B N 1
ATOM 2349 C CA . ALA B 1 72 ? -4.426 -12.773 1.818 1 98.5 72 ALA B CA 1
ATOM 2350 C C . ALA B 1 72 ? -3.66 -13.234 0.58 1 98.5 72 ALA B C 1
ATOM 2352 O O . ALA B 1 72 ? -4.023 -14.234 -0.047 1 98.5 72 ALA B O 1
ATOM 2353 N N . LEU B 1 73 ? -2.711 -12.469 0.219 1 98.88 73 LEU B N 1
ATOM 2354 C CA . LEU B 1 73 ? -1.73 -12.75 -0.826 1 98.88 73 LEU B CA 1
ATOM 2355 C C . LEU B 1 73 ? -0.313 -12.5 -0.321 1 98.88 73 LEU B C 1
ATOM 2357 O O . LEU B 1 73 ? -0.016 -11.43 0.216 1 98.88 73 LEU B O 1
ATOM 2361 N N . ALA B 1 74 ? 0.533 -13.516 -0.387 1 98.88 74 ALA B N 1
ATOM 2362 C CA . ALA B 1 74 ? 1.934 -13.367 0.004 1 98.88 74 ALA B CA 1
ATOM 2363 C C . ALA B 1 74 ? 2.863 -13.891 -1.089 1 98.88 74 ALA B C 1
ATOM 2365 O O . ALA B 1 74 ? 2.482 -14.758 -1.877 1 98.88 74 ALA B O 1
ATOM 2366 N N . HIS B 1 75 ? 4.035 -13.352 -1.154 1 98.75 75 HIS B N 1
ATOM 2367 C CA . HIS B 1 75 ? 4.961 -13.617 -2.248 1 98.75 75 HIS B CA 1
ATOM 2368 C C . HIS B 1 75 ? 6.41 -13.539 -1.777 1 98.75 75 HIS B C 1
ATOM 2370 O O . HIS B 1 75 ? 6.789 -12.594 -1.08 1 98.75 75 HIS B O 1
ATOM 2376 N N . ALA B 1 76 ? 7.188 -14.516 -2.049 1 98 76 ALA B N 1
ATOM 2377 C CA . ALA B 1 76 ? 8.641 -14.508 -1.884 1 98 76 ALA B CA 1
ATOM 2378 C C . ALA B 1 76 ? 9.344 -14.391 -3.232 1 98 76 ALA B C 1
ATOM 2380 O O . ALA B 1 76 ? 9.109 -15.203 -4.133 1 98 76 ALA B O 1
ATOM 2381 N N . ARG B 1 77 ? 10.227 -13.461 -3.279 1 96.75 77 ARG B N 1
ATOM 2382 C CA . ARG B 1 77 ? 10.734 -13.047 -4.582 1 96.75 77 ARG B CA 1
ATOM 2383 C C . ARG B 1 77 ? 12.117 -13.617 -4.84 1 96.75 77 ARG B C 1
ATOM 2385 O O . ARG B 1 77 ? 12.977 -13.617 -3.951 1 96.75 77 ARG B O 1
ATOM 2392 N N . ALA B 1 78 ? 12.305 -14.094 -6.008 1 93.88 78 ALA B N 1
ATOM 2393 C CA . ALA B 1 78 ? 13.602 -14.273 -6.648 1 93.88 78 ALA B CA 1
ATOM 2394 C C . ALA B 1 78 ? 13.711 -13.438 -7.918 1 93.88 78 ALA B C 1
ATOM 2396 O O . ALA B 1 78 ? 13.18 -13.82 -8.969 1 93.88 78 ALA B O 1
ATOM 2397 N N . ALA B 1 79 ? 14.453 -12.383 -7.801 1 91.25 79 ALA B N 1
ATOM 2398 C CA . ALA B 1 79 ? 14.508 -11.414 -8.891 1 91.25 79 ALA B CA 1
ATOM 2399 C C . ALA B 1 79 ? 15.281 -11.977 -10.078 1 91.25 79 ALA B C 1
ATOM 2401 O O . ALA B 1 79 ? 16.312 -12.641 -9.906 1 91.25 79 ALA B O 1
ATOM 2402 N N . SER B 1 80 ? 14.719 -11.742 -11.266 1 88 80 SER B N 1
ATOM 2403 C CA . SER B 1 80 ? 15.492 -12.039 -12.469 1 88 80 SER B CA 1
ATOM 2404 C C . SER B 1 80 ? 16.75 -11.188 -12.539 1 88 80 SER B C 1
ATOM 2406 O O . SER B 1 80 ? 16.797 -10.086 -11.977 1 88 80 SER B O 1
ATOM 2408 N N . PRO B 1 81 ? 17.75 -11.742 -13.203 1 87.12 81 PRO B N 1
ATOM 2409 C CA . PRO B 1 81 ? 18.953 -10.93 -13.352 1 87.12 81 PRO B CA 1
ATOM 2410 C C . PRO B 1 81 ? 18.672 -9.547 -13.945 1 87.12 81 PRO B C 1
ATOM 2412 O O . PRO B 1 81 ? 17.906 -9.43 -14.898 1 87.12 81 PRO B O 1
ATOM 2415 N N . GLY B 1 82 ? 19.219 -8.586 -13.359 1 90.31 82 GLY B N 1
ATOM 2416 C CA . GLY B 1 82 ? 19.094 -7.23 -13.875 1 90.31 82 GLY B CA 1
ATOM 2417 C C . GLY B 1 82 ? 17.906 -6.477 -13.305 1 90.31 82 GLY B C 1
ATOM 2418 O O . GLY B 1 82 ? 17.828 -5.254 -13.43 1 90.31 82 GLY B O 1
ATOM 2419 N N . GLU B 1 83 ? 17 -7.172 -12.703 1 94.5 83 GLU B N 1
ATOM 2420 C CA . GLU B 1 83 ? 15.844 -6.508 -12.109 1 94.5 83 GLU B CA 1
ATOM 2421 C C . GLU B 1 83 ? 16.234 -5.773 -10.828 1 94.5 83 GLU B C 1
ATOM 2423 O O . GLU B 1 83 ? 17.109 -6.219 -10.086 1 94.5 83 GLU B O 1
ATOM 2428 N N . PRO B 1 84 ? 15.57 -4.609 -10.594 1 95.06 84 PRO B N 1
ATOM 2429 C CA . PRO B 1 84 ? 15.875 -3.865 -9.367 1 95.06 84 PRO B CA 1
ATOM 2430 C C . PRO B 1 84 ? 15.469 -4.617 -8.102 1 95.06 84 PRO B C 1
ATOM 2432 O O . PRO B 1 84 ? 14.602 -5.496 -8.156 1 95.06 84 PRO B O 1
ATOM 2435 N N . LEU B 1 85 ? 16.172 -4.277 -7.004 1 95.25 85 LEU B N 1
ATOM 2436 C CA . LEU B 1 85 ? 15.969 -4.938 -5.719 1 95.25 85 LEU B CA 1
ATOM 2437 C C . LEU B 1 85 ? 15.484 -3.945 -4.664 1 95.25 85 LEU B C 1
ATOM 2439 O O . LEU B 1 85 ? 15.562 -2.732 -4.867 1 95.25 85 LEU B O 1
ATOM 2443 N N . GLY B 1 86 ? 14.961 -4.531 -3.523 1 95.81 86 GLY B N 1
ATOM 2444 C CA . GLY B 1 86 ? 14.492 -3.691 -2.432 1 95.81 86 GLY B CA 1
ATOM 2445 C C . GLY B 1 86 ? 13.023 -3.877 -2.123 1 95.81 86 GLY B C 1
ATOM 2446 O O . GLY B 1 86 ? 12.305 -4.543 -2.873 1 95.81 86 GLY B O 1
ATOM 2447 N N . ALA B 1 87 ? 12.602 -3.217 -1.059 1 97.44 87 ALA B N 1
ATOM 2448 C CA . ALA B 1 87 ? 11.234 -3.381 -0.573 1 97.44 87 ALA B CA 1
ATOM 2449 C C . ALA B 1 87 ? 10.227 -2.9 -1.609 1 97.44 87 ALA B C 1
ATOM 2451 O O . ALA B 1 87 ? 9.133 -3.463 -1.729 1 97.44 87 ALA B O 1
ATOM 2452 N N . LEU B 1 88 ? 10.594 -1.863 -2.359 1 96.94 88 LEU B N 1
ATOM 2453 C CA . LEU B 1 88 ? 9.672 -1.279 -3.324 1 96.94 88 LEU B CA 1
ATOM 2454 C C . LEU B 1 88 ? 9.383 -2.254 -4.461 1 96.94 88 LEU B C 1
ATOM 2456 O O . LEU B 1 88 ? 8.43 -2.064 -5.223 1 96.94 88 LEU B O 1
ATOM 2460 N N . TYR B 1 89 ? 10.234 -3.279 -4.531 1 97.44 89 TYR B N 1
ATOM 2461 C CA . TYR B 1 89 ? 10.102 -4.191 -5.66 1 97.44 89 TYR B CA 1
ATOM 2462 C C . TYR B 1 89 ? 9.633 -5.566 -5.199 1 97.44 89 TYR B C 1
ATOM 2464 O O . TYR B 1 89 ? 9.555 -6.504 -5.996 1 97.44 89 TYR B O 1
ATOM 2472 N N . ALA B 1 90 ? 9.383 -5.652 -3.91 1 98.06 90 ALA B N 1
ATOM 2473 C CA . ALA B 1 90 ? 8.758 -6.867 -3.391 1 98.06 90 ALA B CA 1
ATOM 2474 C C . ALA B 1 90 ? 7.266 -6.895 -3.715 1 98.06 90 ALA B C 1
ATOM 2476 O O . ALA B 1 90 ? 6.625 -5.848 -3.814 1 98.06 90 ALA B O 1
ATOM 2477 N N . HIS B 1 91 ? 6.805 -8.102 -3.941 1 98.44 91 HIS B N 1
ATOM 2478 C CA . HIS B 1 91 ? 5.383 -8.312 -4.184 1 98.44 91 HIS B CA 1
ATOM 2479 C C . HIS B 1 91 ? 4.637 -8.578 -2.881 1 98.44 91 HIS B C 1
ATOM 2481 O O . HIS B 1 91 ? 5.227 -9.055 -1.907 1 98.44 91 HIS B O 1
ATOM 2487 N N . PRO B 1 92 ? 3.281 -8.359 -2.932 1 98.81 92 PRO B N 1
ATOM 2488 C CA . PRO B 1 92 ? 2.445 -7.93 -4.059 1 98.81 92 PRO B CA 1
ATOM 2489 C C . PRO B 1 92 ? 2.531 -6.43 -4.32 1 98.81 92 PRO B C 1
ATOM 2491 O O . PRO B 1 92 ? 2.795 -5.652 -3.398 1 98.81 92 PRO B O 1
ATOM 2494 N N . PHE B 1 93 ? 2.344 -6.016 -5.605 1 98.81 93 PHE B N 1
ATOM 2495 C CA . PHE B 1 93 ? 2.297 -4.605 -5.965 1 98.81 93 PHE B CA 1
ATOM 2496 C C . PHE B 1 93 ? 0.888 -4.047 -5.793 1 98.81 93 PHE B C 1
ATOM 2498 O O . PHE B 1 93 ? -0.086 -4.664 -6.23 1 98.81 93 PHE B O 1
ATOM 2505 N N . LEU B 1 94 ? 0.79 -2.93 -5.121 1 98.81 94 LEU B N 1
ATOM 2506 C CA . LEU B 1 94 ? -0.491 -2.238 -5.016 1 98.81 94 LEU B CA 1
ATOM 2507 C C . LEU B 1 94 ? -0.688 -1.278 -6.184 1 98.81 94 LEU B C 1
ATOM 2509 O O . LEU B 1 94 ? 0.117 -0.366 -6.387 1 98.81 94 LEU B O 1
ATOM 2513 N N . VAL B 1 95 ? -1.707 -1.469 -6.938 1 98.38 95 VAL B N 1
ATOM 2514 C CA . VAL B 1 95 ? -2.102 -0.588 -8.031 1 98.38 95 VAL B CA 1
ATOM 2515 C C . VAL B 1 95 ? -3.604 -0.327 -7.969 1 98.38 95 VAL B C 1
ATOM 2517 O O . VAL B 1 95 ? -4.324 -0.985 -7.215 1 98.38 95 VAL B O 1
ATOM 2520 N N . HIS B 1 96 ? -4.023 0.651 -8.727 1 97.38 96 HIS B N 1
ATOM 2521 C CA . HIS B 1 96 ? -5.438 1.006 -8.695 1 97.38 96 HIS B CA 1
ATOM 2522 C C . HIS B 1 96 ? -6.039 1.021 -10.102 1 97.38 96 HIS B C 1
ATOM 2524 O O . HIS B 1 96 ? -5.387 1.459 -11.047 1 97.38 96 HIS B O 1
ATOM 2530 N N . THR B 1 97 ? -7.254 0.521 -10.164 1 97.19 97 THR B N 1
ATOM 2531 C CA . THR B 1 97 ? -8.008 0.64 -11.406 1 97.19 97 THR B CA 1
ATOM 2532 C C . THR B 1 97 ? -8.523 2.064 -11.594 1 97.19 97 THR B C 1
ATOM 2534 O O . THR B 1 97 ? -8.5 2.865 -10.656 1 97.19 97 THR B O 1
ATOM 2537 N N . ALA B 1 98 ? -8.992 2.338 -12.789 1 91.75 98 ALA B N 1
ATOM 2538 C CA . ALA B 1 98 ? -9.484 3.674 -13.109 1 91.75 98 ALA B CA 1
ATOM 2539 C C . ALA B 1 98 ? -10.68 4.039 -12.234 1 91.75 98 ALA B C 1
ATOM 2541 O O . ALA B 1 98 ? -10.867 5.207 -11.883 1 91.75 98 ALA B O 1
ATOM 2542 N N . ASP B 1 99 ? -11.375 3.068 -11.828 1 93.62 99 ASP B N 1
ATOM 2543 C CA . ASP B 1 99 ? -12.578 3.336 -11.047 1 93.62 99 ASP B CA 1
ATOM 2544 C C . ASP B 1 99 ? -12.289 3.264 -9.555 1 93.62 99 ASP B C 1
ATOM 2546 O O . ASP B 1 99 ? -13.211 3.205 -8.734 1 93.62 99 ASP B O 1
ATOM 2550 N N . GLY B 1 100 ? -11.07 3.148 -9.195 1 94.19 100 GLY B N 1
ATOM 2551 C CA . GLY B 1 100 ? -10.68 3.398 -7.812 1 94.19 100 GLY B CA 1
ATOM 2552 C C . GLY B 1 100 ? -10.516 2.127 -7.004 1 94.19 100 GLY B C 1
ATOM 2553 O O . GLY B 1 100 ? -10.211 2.182 -5.809 1 94.19 100 GLY B O 1
ATOM 2554 N N . ARG B 1 101 ? -10.719 0.927 -7.621 1 97.38 101 ARG B N 1
ATOM 2555 C CA . ARG B 1 101 ? -10.469 -0.323 -6.906 1 97.38 101 ARG B CA 1
ATOM 2556 C C . ARG B 1 101 ? -8.977 -0.551 -6.699 1 97.38 101 ARG B C 1
ATOM 2558 O O . ARG B 1 101 ? -8.164 -0.155 -7.535 1 97.38 101 ARG B O 1
ATOM 2565 N N . ALA B 1 102 ? -8.633 -1.177 -5.59 1 98.44 102 ALA B N 1
ATOM 2566 C CA . ALA B 1 102 ? -7.25 -1.538 -5.309 1 98.44 102 ALA B CA 1
ATOM 2567 C C . ALA B 1 102 ? -6.957 -2.971 -5.746 1 98.44 102 ALA B C 1
ATOM 2569 O O . ALA B 1 102 ? -7.746 -3.881 -5.48 1 98.44 102 ALA B O 1
ATOM 2570 N N . LEU B 1 103 ? -5.879 -3.15 -6.43 1 98.88 103 LEU B N 1
ATOM 2571 C CA . LEU B 1 103 ? -5.375 -4.473 -6.789 1 98.88 103 LEU B CA 1
ATOM 2572 C C . LEU B 1 103 ? -4.012 -4.727 -6.16 1 98.88 103 LEU B C 1
ATOM 2574 O O . LEU B 1 103 ? -3.08 -3.938 -6.348 1 98.88 103 LEU B O 1
ATOM 2578 N N . PHE B 1 104 ? -3.92 -5.754 -5.316 1 98.94 104 PHE B N 1
ATOM 2579 C CA . PHE B 1 104 ? -2.633 -6.309 -4.914 1 98.94 104 PHE B CA 1
ATOM 2580 C C . PHE B 1 104 ? -2.227 -7.453 -5.836 1 98.94 104 PHE B C 1
ATOM 2582 O O . PHE B 1 104 ? -2.895 -8.484 -5.883 1 98.94 104 PHE B O 1
ATOM 2589 N N . VAL B 1 105 ? -1.07 -7.316 -6.562 1 98.94 105 VAL B N 1
ATOM 2590 C CA . VAL B 1 105 ? -0.75 -8.219 -7.664 1 98.94 105 VAL B CA 1
ATOM 2591 C C . VAL B 1 105 ? 0.575 -8.922 -7.383 1 98.94 105 VAL B C 1
ATOM 2593 O O . VAL B 1 105 ? 1.582 -8.273 -7.09 1 98.94 105 VAL B O 1
ATOM 2596 N N . ALA B 1 106 ? 0.566 -10.211 -7.398 1 98.88 106 ALA B N 1
ATOM 2597 C CA . ALA B 1 106 ? 1.775 -11.031 -7.371 1 98.88 106 ALA B CA 1
ATOM 2598 C C . ALA B 1 106 ? 1.991 -11.734 -8.703 1 98.88 106 ALA B C 1
ATOM 2600 O O . ALA B 1 106 ? 1.029 -12.125 -9.375 1 98.88 106 ALA B O 1
ATOM 2601 N N . HIS B 1 107 ? 3.252 -11.914 -9.047 1 98.62 107 HIS B N 1
ATOM 2602 C CA . HIS B 1 107 ? 3.596 -12.484 -10.344 1 98.62 107 HIS B CA 1
ATOM 2603 C C . HIS B 1 107 ? 4.82 -13.391 -10.242 1 98.62 107 HIS B C 1
ATOM 2605 O O . HIS B 1 107 ? 5.816 -13.023 -9.617 1 98.62 107 HIS B O 1
ATOM 2611 N N . ASN B 1 108 ? 4.723 -14.555 -10.695 1 96.25 108 ASN B N 1
ATOM 2612 C CA . ASN B 1 108 ? 5.859 -15.43 -10.953 1 96.25 108 ASN B CA 1
ATOM 2613 C C . ASN B 1 108 ? 6.043 -15.688 -12.445 1 96.25 108 ASN B C 1
ATOM 2615 O O . ASN B 1 108 ? 5.156 -16.234 -13.102 1 96.25 108 ASN B O 1
ATOM 2619 N N . GLY B 1 109 ? 7.047 -15.297 -12.938 1 95.56 109 GLY B N 1
ATOM 2620 C CA . GLY B 1 109 ? 7.352 -15.312 -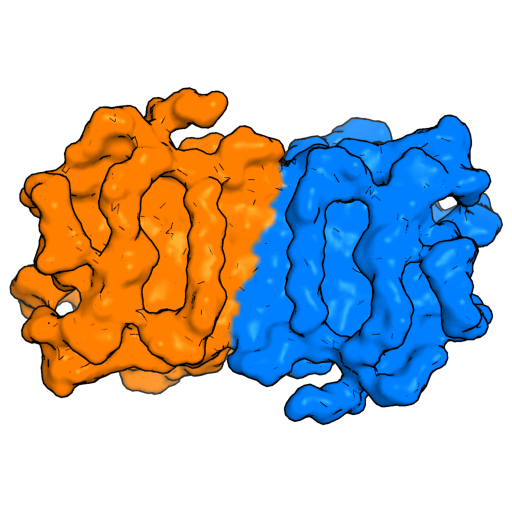14.359 1 95.56 109 GLY B CA 1
ATOM 2621 C C . GLY B 1 109 ? 7.992 -14.023 -14.844 1 95.56 109 GLY B C 1
ATOM 2622 O O . GLY B 1 109 ? 8.461 -13.219 -14.039 1 95.56 109 GLY B O 1
ATOM 2623 N N . SER B 1 110 ? 8.125 -13.883 -16.156 1 96.25 110 SER B N 1
ATOM 2624 C CA . SER B 1 110 ? 8.688 -12.672 -16.75 1 96.25 110 SER B CA 1
ATOM 2625 C C . SER B 1 110 ? 7.859 -12.211 -17.953 1 96.25 110 SER B C 1
ATOM 2627 O O . SER B 1 110 ? 7.285 -13.023 -18.672 1 96.25 110 SER B O 1
ATOM 2629 N N . VAL B 1 111 ? 7.754 -10.945 -18.062 1 97.69 111 VAL B N 1
ATOM 2630 C CA . VAL B 1 111 ? 7.066 -10.32 -19.188 1 97.69 111 VAL B CA 1
ATOM 2631 C C . VAL B 1 111 ? 7.988 -9.305 -19.859 1 97.69 111 VAL B C 1
ATOM 2633 O O . VAL B 1 111 ? 9.023 -8.93 -19.297 1 97.69 111 VAL B O 1
ATOM 2636 N N . ASN B 1 112 ? 7.641 -8.906 -21.047 1 98 112 ASN B N 1
ATOM 2637 C CA . ASN B 1 112 ? 8.453 -7.965 -21.828 1 98 112 ASN B CA 1
ATOM 2638 C C . ASN B 1 112 ? 8.445 -6.574 -21.188 1 98 112 ASN B C 1
ATOM 2640 O O . ASN B 1 112 ? 7.598 -5.746 -21.531 1 98 112 ASN B O 1
ATOM 2644 N N . LYS B 1 113 ? 9.445 -6.328 -20.422 1 97.56 113 LYS B N 1
ATOM 2645 C CA . LYS B 1 113 ? 9.555 -5.086 -19.672 1 97.56 113 LYS B CA 1
ATOM 2646 C C . LYS B 1 113 ? 9.664 -3.881 -20.594 1 97.56 113 LYS B C 1
ATOM 2648 O 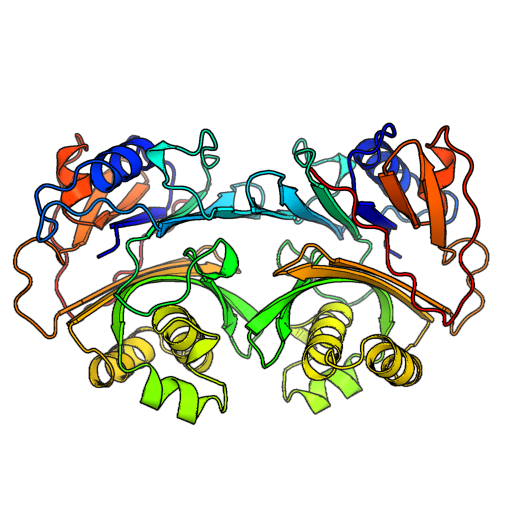O . LYS B 1 113 ? 9.102 -2.822 -20.328 1 97.56 113 LYS B O 1
ATOM 2653 N N . GLY B 1 114 ? 10.422 -3.986 -21.703 1 97.75 114 GLY B N 1
ATOM 2654 C CA . GLY B 1 114 ? 10.617 -2.895 -22.641 1 97.75 114 GLY B CA 1
ATOM 2655 C C . GLY B 1 114 ? 9.328 -2.418 -23.281 1 97.75 114 GLY B C 1
ATOM 2656 O O . GLY B 1 114 ? 9.062 -1.215 -23.344 1 97.75 114 GLY B O 1
ATOM 2657 N N . VAL B 1 115 ? 8.523 -3.324 -23.688 1 98.31 115 VAL B N 1
ATOM 2658 C CA . VAL B 1 115 ? 7.254 -3.004 -24.328 1 98.31 115 VAL B CA 1
ATOM 2659 C C . VAL B 1 115 ? 6.328 -2.312 -23.328 1 98.31 115 VAL B C 1
ATOM 2661 O O . VAL B 1 115 ? 5.711 -1.294 -23.641 1 98.31 115 VAL B O 1
ATOM 2664 N N . LEU B 1 116 ? 6.289 -2.844 -22.156 1 98.31 116 LEU B N 1
ATOM 2665 C CA . LEU B 1 116 ? 5.418 -2.271 -21.125 1 98.31 116 LEU B CA 1
ATOM 2666 C C . LEU B 1 116 ? 5.891 -0.877 -20.734 1 98.31 116 LEU B C 1
ATOM 2668 O O . LEU B 1 116 ? 5.078 0.034 -20.562 1 98.31 116 LEU B O 1
ATOM 2672 N N . ALA B 1 117 ? 7.207 -0.747 -20.547 1 97.81 117 ALA B N 1
ATOM 2673 C CA . ALA B 1 117 ? 7.762 0.554 -20.172 1 97.81 117 ALA B CA 1
ATOM 2674 C C . ALA B 1 117 ? 7.434 1.606 -21.234 1 97.81 117 ALA B C 1
ATOM 2676 O O . ALA B 1 117 ? 7.109 2.748 -20.906 1 97.81 117 ALA B O 1
ATOM 2677 N N . LYS B 1 118 ? 7.535 1.239 -22.484 1 98 118 LYS B N 1
ATOM 2678 C CA . LYS B 1 118 ? 7.184 2.143 -23.578 1 98 118 LYS B CA 1
ATOM 2679 C C . LYS B 1 118 ? 5.703 2.504 -23.531 1 98 118 LYS B C 1
ATOM 2681 O O . LYS B 1 118 ? 5.336 3.662 -23.75 1 98 118 LYS B O 1
ATOM 2686 N N . MET B 1 119 ? 4.891 1.557 -23.234 1 97.44 119 MET B N 1
ATOM 2687 C CA . MET B 1 119 ? 3.447 1.761 -23.156 1 97.44 119 MET B CA 1
ATOM 2688 C C . MET B 1 119 ? 3.1 2.812 -22.109 1 97.44 119 MET B C 1
ATOM 2690 O O . MET B 1 119 ? 2.205 3.635 -22.328 1 97.44 119 MET B O 1
ATOM 2694 N N . PHE B 1 120 ? 3.793 2.797 -20.984 1 96 120 PHE B N 1
ATOM 2695 C CA . PHE B 1 120 ? 3.451 3.684 -19.891 1 96 120 PHE B CA 1
ATOM 2696 C C . PHE B 1 120 ? 4.348 4.914 -19.875 1 96 120 PHE B C 1
ATOM 2698 O O . PHE B 1 120 ? 4.168 5.816 -19.062 1 96 120 PHE B O 1
ATOM 2705 N N . GLY B 1 121 ? 5.285 4.965 -20.75 1 95.81 121 GLY B N 1
ATOM 2706 C CA . GLY B 1 121 ? 6.176 6.105 -20.875 1 95.81 121 GLY B CA 1
ATOM 2707 C C . GLY B 1 121 ? 7.098 6.27 -19.688 1 95.81 121 GLY B C 1
ATOM 2708 O O . GLY B 1 121 ? 7.297 7.383 -19.188 1 95.81 121 GLY B O 1
ATOM 2709 N N . VAL B 1 122 ? 7.598 5.133 -19.094 1 95.56 122 VAL B N 1
ATOM 2710 C CA . VAL B 1 122 ? 8.453 5.203 -17.906 1 95.56 122 VAL B CA 1
ATOM 2711 C C . VAL B 1 122 ? 9.812 4.598 -18.219 1 95.56 122 VAL B C 1
ATOM 2713 O O . VAL B 1 122 ? 9.977 3.906 -19.234 1 95.56 122 VAL B O 1
ATOM 2716 N N . ASP B 1 123 ? 10.781 4.875 -17.406 1 94.5 123 ASP B N 1
ATOM 2717 C CA . ASP B 1 123 ? 12.109 4.277 -17.484 1 94.5 123 ASP B CA 1
ATOM 2718 C C . ASP B 1 123 ? 12.094 2.834 -17 1 94.5 123 ASP B C 1
ATOM 2720 O O . ASP B 1 123 ? 11.867 2.58 -15.812 1 94.5 123 ASP B O 1
ATOM 2724 N N . PRO B 1 124 ? 12.391 1.92 -17.859 1 94.31 124 PRO B N 1
ATOM 2725 C CA . PRO B 1 124 ? 12.312 0.514 -17.469 1 94.31 124 PRO B CA 1
ATOM 2726 C C . PRO B 1 124 ? 13.242 0.178 -16.312 1 94.31 124 PRO B C 1
ATOM 2728 O O . PRO B 1 124 ? 12.992 -0.767 -15.555 1 94.31 124 PRO B O 1
ATOM 2731 N N . ASP B 1 125 ? 14.297 0.946 -16.125 1 92.69 125 ASP B N 1
ATOM 2732 C CA . ASP B 1 125 ? 15.281 0.632 -15.102 1 92.69 125 ASP B CA 1
ATOM 2733 C C . ASP B 1 125 ? 14.742 0.96 -13.711 1 92.69 125 ASP B C 1
ATOM 2735 O O . ASP B 1 125 ? 15.289 0.51 -12.703 1 92.69 125 ASP B O 1
ATOM 2739 N N . ARG B 1 126 ? 13.594 1.664 -13.641 1 93.19 126 ARG B N 1
ATOM 2740 C CA . ARG B 1 126 ? 13.047 2.109 -12.367 1 93.19 126 ARG B CA 1
ATOM 2741 C C . ARG B 1 126 ? 11.867 1.243 -11.945 1 93.19 126 ARG B C 1
ATOM 2743 O O . ARG B 1 126 ? 11.289 1.449 -10.875 1 93.19 126 ARG B O 1
ATOM 2750 N N . TYR B 1 127 ? 11.57 0.293 -12.797 1 96.31 127 TYR B N 1
ATOM 2751 C CA . TYR B 1 127 ? 10.445 -0.603 -12.547 1 96.31 127 TYR B CA 1
ATOM 2752 C C . TYR B 1 127 ? 10.844 -2.057 -12.773 1 96.31 127 TYR B C 1
ATOM 2754 O O . TYR B 1 127 ? 11.758 -2.344 -13.555 1 96.31 127 TYR B O 1
ATOM 2762 N N . SER B 1 128 ? 10.266 -2.91 -12.062 1 97.19 128 SER B N 1
ATOM 2763 C CA . SER B 1 128 ? 10.352 -4.316 -12.453 1 97.19 128 SER B CA 1
ATOM 2764 C C . SER B 1 128 ? 9.312 -4.656 -13.516 1 97.19 128 SER B C 1
ATOM 2766 O O . SER B 1 128 ? 8.328 -3.938 -13.688 1 97.19 128 SER B O 1
ATOM 2768 N N . ASP B 1 129 ? 9.57 -5.727 -14.242 1 97.81 129 ASP B N 1
ATOM 2769 C CA . ASP B 1 129 ? 8.594 -6.145 -15.25 1 97.81 129 ASP B CA 1
ATOM 2770 C C . ASP B 1 129 ? 7.246 -6.461 -14.602 1 97.81 129 ASP B C 1
ATOM 2772 O O . ASP B 1 129 ? 6.195 -6.105 -15.141 1 97.81 129 ASP B O 1
ATOM 2776 N N . SER B 1 130 ? 7.238 -7.031 -13.406 1 98.31 130 SER B N 1
ATOM 2777 C CA . SER B 1 130 ? 6.02 -7.402 -12.695 1 98.31 130 SER B CA 1
ATOM 2778 C C . SER B 1 130 ? 5.234 -6.168 -12.258 1 98.31 130 SER B C 1
ATOM 2780 O O . SER B 1 130 ? 4.004 -6.184 -12.25 1 98.31 130 SER B O 1
ATOM 2782 N N . TRP B 1 131 ? 5.988 -5.125 -11.844 1 98.44 131 TRP B N 1
ATOM 2783 C CA . TRP B 1 131 ? 5.32 -3.875 -11.5 1 98.44 131 TRP B CA 1
ATOM 2784 C C . TRP B 1 131 ? 4.609 -3.289 -12.719 1 98.44 131 TRP B C 1
ATOM 2786 O O . TRP B 1 131 ? 3.459 -2.855 -12.617 1 98.44 131 TRP B O 1
ATOM 2796 N N . LEU B 1 132 ? 5.254 -3.287 -13.836 1 98.44 132 LEU B N 1
ATOM 2797 C CA . LEU B 1 132 ? 4.652 -2.785 -15.062 1 98.44 132 LEU B CA 1
ATOM 2798 C C . LEU B 1 132 ? 3.482 -3.666 -15.492 1 98.44 132 LEU B C 1
ATOM 2800 O O . LEU B 1 132 ? 2.48 -3.164 -16.016 1 98.44 132 LEU B O 1
ATOM 2804 N N . LEU B 1 133 ? 3.635 -4.953 -15.273 1 98.75 133 LEU B N 1
ATOM 2805 C CA . LEU B 1 133 ? 2.52 -5.859 -15.523 1 98.75 133 LEU B CA 1
ATOM 2806 C C . LEU B 1 133 ? 1.316 -5.496 -14.656 1 98.75 133 LEU B C 1
ATOM 2808 O O . LEU B 1 133 ? 0.181 -5.492 -15.141 1 98.75 133 LEU B O 1
ATOM 2812 N N . ALA B 1 134 ? 1.556 -5.215 -13.398 1 98.81 134 ALA B N 1
ATOM 2813 C CA . ALA B 1 134 ? 0.468 -4.84 -12.492 1 98.81 134 ALA B CA 1
ATOM 2814 C C . ALA B 1 134 ? -0.253 -3.594 -13 1 98.81 134 ALA B C 1
ATOM 2816 O O . ALA B 1 134 ? -1.484 -3.523 -12.961 1 98.81 134 ALA B O 1
ATOM 2817 N N . LEU B 1 135 ? 0.508 -2.613 -13.438 1 98.25 135 LEU B N 1
ATOM 2818 C CA . LEU B 1 135 ? -0.084 -1.408 -14.008 1 98.25 135 LEU B CA 1
ATOM 2819 C C . LEU B 1 135 ? -0.922 -1.744 -15.234 1 98.25 135 LEU B C 1
ATOM 2821 O O . LEU B 1 135 ? -2.023 -1.214 -15.406 1 98.25 135 LEU B O 1
ATOM 2825 N N . PHE B 1 136 ? -0.332 -2.617 -16.078 1 98.81 136 PHE B N 1
ATOM 2826 C CA . PHE B 1 136 ? -1.02 -3.057 -17.281 1 98.81 136 PHE B CA 1
ATOM 2827 C C . PHE B 1 136 ? -2.355 -3.705 -16.938 1 98.81 136 PHE B C 1
ATOM 2829 O O . PHE B 1 136 ? -3.389 -3.348 -17.516 1 98.81 136 PHE B O 1
ATOM 2836 N N . LEU B 1 137 ? -2.355 -4.586 -15.984 1 98.88 137 LEU B N 1
ATOM 2837 C CA . LEU B 1 137 ? -3.568 -5.289 -15.578 1 98.88 137 LEU B CA 1
ATOM 2838 C C . LEU B 1 137 ? -4.586 -4.316 -14.992 1 98.88 137 LEU B C 1
ATOM 2840 O O . LEU B 1 137 ? -5.773 -4.387 -15.312 1 98.88 137 LEU B O 1
ATOM 2844 N N . ALA B 1 138 ? -4.125 -3.42 -14.156 1 98.44 138 ALA B N 1
ATOM 2845 C CA . ALA B 1 138 ? -5.027 -2.461 -13.523 1 98.44 138 ALA B CA 1
ATOM 2846 C C . ALA B 1 138 ? -5.773 -1.636 -14.57 1 98.44 138 ALA B C 1
ATOM 2848 O O . ALA B 1 138 ? -6.949 -1.31 -14.391 1 98.44 138 ALA B O 1
ATOM 2849 N N . SER B 1 139 ? -5.109 -1.332 -15.68 1 97.62 139 SER B N 1
ATOM 2850 C CA . SER B 1 139 ? -5.695 -0.483 -16.703 1 97.62 139 SER B CA 1
ATOM 2851 C C . SER B 1 139 ? -6.754 -1.235 -17.516 1 97.62 139 SER B C 1
ATOM 2853 O O . SER B 1 139 ? -7.531 -0.625 -18.25 1 97.62 139 SER B O 1
ATOM 2855 N N . ARG B 1 140 ? -6.848 -2.52 -17.297 1 98.06 140 ARG B N 1
ATOM 2856 C CA . ARG B 1 140 ? -7.727 -3.348 -18.125 1 98.06 140 ARG B CA 1
ATOM 2857 C C . ARG B 1 140 ? -8.586 -4.258 -17.25 1 98.06 140 ARG B C 1
ATOM 2859 O O . ARG B 1 140 ? -9.211 -5.195 -17.75 1 98.06 140 ARG B O 1
ATOM 2866 N N . TRP B 1 141 ? -8.742 -3.967 -16.016 1 98.31 141 TRP B N 1
ATOM 2867 C CA . TRP B 1 141 ? -9.234 -4.953 -15.062 1 98.31 141 TRP B CA 1
ATOM 2868 C C . TRP B 1 141 ? -10.758 -4.984 -15.047 1 98.31 141 TRP B C 1
ATOM 2870 O O . TRP B 1 141 ? -11.359 -5.727 -14.258 1 98.31 141 TRP B O 1
ATOM 2880 N N . ASP B 1 142 ? -11.453 -4.234 -15.898 1 97.31 142 ASP B N 1
ATOM 2881 C CA . ASP B 1 142 ? -12.891 -4.371 -16.078 1 97.31 142 ASP B CA 1
ATOM 2882 C C . ASP B 1 142 ? -13.258 -5.781 -16.531 1 97.31 142 ASP B C 1
ATOM 2884 O O . ASP B 1 142 ? -14.352 -6.27 -16.234 1 97.31 142 ASP B O 1
ATOM 2888 N N . ASP B 1 143 ? -12.391 -6.418 -17.234 1 98.06 143 ASP B N 1
ATOM 2889 C CA . ASP B 1 143 ? -12.453 -7.82 -17.625 1 98.06 143 ASP B CA 1
ATOM 2890 C C . ASP B 1 143 ? -11.148 -8.539 -17.297 1 98.06 143 ASP B C 1
ATOM 2892 O O . ASP B 1 143 ? -10.266 -8.656 -18.156 1 98.06 143 ASP B O 1
ATOM 2896 N N . PRO B 1 144 ? -11.102 -9.117 -16.109 1 98.5 144 PRO B N 1
ATOM 2897 C CA . PRO B 1 144 ? -9.844 -9.703 -15.648 1 98.5 144 PRO B CA 1
ATOM 2898 C C . PRO B 1 144 ? -9.32 -10.789 -16.594 1 98.5 144 PRO B C 1
ATOM 2900 O O . PRO B 1 144 ? -8.117 -10.828 -16.875 1 98.5 144 PRO B O 1
ATOM 2903 N N . LEU B 1 145 ? -10.18 -11.656 -17.078 1 98.56 145 LEU B N 1
ATOM 2904 C CA . LEU B 1 145 ? -9.719 -12.727 -17.953 1 98.56 145 LEU B CA 1
ATOM 2905 C C . LEU B 1 145 ? -9.141 -12.156 -19.25 1 98.56 145 LEU B C 1
ATOM 2907 O O . LEU B 1 145 ? -8.078 -12.594 -19.703 1 98.56 145 LEU B O 1
ATOM 2911 N N . GLU B 1 146 ? -9.812 -11.227 -19.828 1 98.56 146 GLU B N 1
ATOM 2912 C CA . GLU B 1 146 ? -9.312 -10.625 -21.047 1 98.56 146 GLU B CA 1
ATOM 2913 C C . GLU B 1 146 ? -8 -9.891 -20.812 1 98.56 146 GLU B C 1
ATOM 2915 O O . GLU B 1 146 ? -7.105 -9.914 -21.656 1 98.56 146 GLU B O 1
ATOM 2920 N N . ALA B 1 147 ? -7.914 -9.141 -19.672 1 98.75 147 ALA B N 1
ATOM 2921 C CA . ALA B 1 147 ? -6.672 -8.461 -19.328 1 98.75 147 ALA B CA 1
ATOM 2922 C C . ALA B 1 147 ? -5.504 -9.438 -19.281 1 98.75 147 ALA B C 1
ATOM 2924 O O . ALA B 1 147 ? -4.426 -9.156 -19.812 1 98.75 147 ALA B O 1
ATOM 2925 N N . LEU B 1 148 ? -5.758 -10.594 -18.672 1 98.81 148 LEU B N 1
ATOM 2926 C CA . LEU B 1 148 ? -4.715 -11.602 -18.5 1 98.81 148 LEU B CA 1
ATOM 2927 C C . LEU B 1 148 ? -4.375 -12.258 -19.844 1 98.81 148 LEU B C 1
ATOM 2929 O O . LEU B 1 148 ? -3.205 -12.523 -20.125 1 98.81 148 LEU B O 1
ATOM 2933 N N . LYS B 1 149 ? -5.352 -12.5 -20.656 1 98.62 149 LYS B N 1
ATOM 2934 C CA . LYS B 1 149 ? -5.102 -13.055 -21.969 1 98.62 149 LYS B CA 1
ATOM 2935 C C . LYS B 1 149 ? -4.238 -12.117 -22.812 1 98.62 149 LYS B C 1
ATOM 2937 O O . LYS B 1 149 ? -3.328 -12.555 -23.516 1 98.62 149 LYS B O 1
ATOM 2942 N N . GLU B 1 150 ? -4.566 -10.875 -22.734 1 98.69 150 GLU B N 1
ATOM 2943 C CA . GLU B 1 150 ? -3.74 -9.891 -23.438 1 98.69 150 GLU B CA 1
ATOM 2944 C C . GLU B 1 150 ? -2.307 -9.914 -22.922 1 98.69 150 GLU B C 1
ATOM 2946 O O . GLU B 1 150 ? -1.359 -9.727 -23.688 1 98.69 150 GLU B O 1
ATOM 2951 N N . ALA B 1 151 ? -2.131 -10.102 -21.656 1 98.75 151 ALA B N 1
ATOM 2952 C CA . ALA B 1 151 ? -0.808 -10.109 -21.031 1 98.75 151 ALA B CA 1
ATOM 2953 C C . ALA B 1 151 ? 0 -11.328 -21.484 1 98.75 151 ALA B C 1
ATOM 2955 O O . ALA B 1 151 ? 1.231 -11.32 -21.406 1 98.75 151 ALA B O 1
ATOM 2956 N N . GLU B 1 152 ? -0.663 -12.422 -21.922 1 98.56 152 GLU B N 1
ATOM 2957 C CA . GLU B 1 152 ? 0.037 -13.602 -22.422 1 98.56 152 GLU B CA 1
ATOM 2958 C C . GLU B 1 152 ? 0.984 -13.242 -23.562 1 98.56 152 GLU B C 1
ATOM 2960 O O . GLU B 1 152 ? 2.078 -13.805 -23.672 1 98.56 152 GLU B O 1
ATOM 2965 N N . ALA B 1 153 ? 0.532 -12.281 -24.375 1 97.88 153 ALA B N 1
ATOM 2966 C CA . ALA B 1 153 ? 1.329 -11.883 -25.531 1 97.88 153 ALA B CA 1
ATOM 2967 C C . ALA B 1 153 ? 2.631 -11.219 -25.094 1 97.88 153 ALA B C 1
ATOM 2969 O O . ALA B 1 153 ? 3.604 -11.188 -25.859 1 97.88 153 ALA B O 1
ATOM 2970 N N . LEU B 1 154 ? 2.654 -10.742 -23.891 1 98.25 154 LEU B N 1
ATOM 2971 C CA . LEU B 1 154 ? 3.818 -10.047 -23.359 1 98.25 154 LEU B CA 1
ATOM 2972 C C . LEU B 1 154 ? 4.684 -10.984 -22.531 1 98.25 154 LEU B C 1
ATOM 2974 O O . LEU B 1 154 ? 5.777 -10.609 -22.094 1 98.25 154 LEU B O 1
ATOM 2978 N N . THR B 1 155 ? 4.254 -12.242 -22.328 1 98 155 THR B N 1
ATOM 2979 C CA . THR B 1 155 ? 4.883 -13.188 -21.406 1 98 155 THR B CA 1
ATOM 2980 C C . THR B 1 155 ? 6.129 -13.805 -22.047 1 98 155 THR B C 1
ATOM 2982 O O . THR B 1 155 ? 6.102 -14.227 -23.203 1 98 155 THR B O 1
ATOM 2985 N N . ARG B 1 156 ? 7.207 -13.836 -21.266 1 96.31 156 ARG B N 1
ATOM 2986 C CA . ARG B 1 156 ? 8.461 -14.406 -21.734 1 96.31 156 ARG B CA 1
ATOM 2987 C C . ARG B 1 156 ? 8.672 -15.805 -21.172 1 96.31 156 ARG B C 1
ATOM 2989 O O . ARG B 1 156 ? 9.195 -16.688 -21.875 1 96.31 156 ARG B O 1
ATOM 2996 N N . THR B 1 157 ? 8.352 -15.984 -19.922 1 95 157 THR B N 1
ATOM 2997 C CA . THR B 1 157 ? 8.484 -17.312 -19.312 1 95 157 THR B CA 1
ATOM 2998 C C . THR B 1 157 ? 7.133 -17.812 -18.812 1 95 157 THR B C 1
ATOM 3000 O O . THR B 1 157 ? 6.469 -18.594 -19.484 1 95 157 THR B O 1
ATOM 3003 N N . ALA B 1 158 ? 6.629 -17.203 -17.75 1 96.44 158 ALA B N 1
ATOM 3004 C CA . ALA B 1 158 ? 5.336 -17.609 -17.203 1 96.44 158 ALA B CA 1
ATOM 3005 C C . ALA B 1 158 ? 4.531 -16.391 -16.75 1 96.44 158 ALA B C 1
ATOM 3007 O O . ALA B 1 158 ? 5.098 -15.32 -16.484 1 96.44 158 ALA B O 1
ATOM 3008 N N . LEU B 1 159 ? 3.268 -16.578 -16.797 1 98 159 LEU B N 1
ATOM 3009 C CA . LEU B 1 159 ? 2.297 -15.617 -16.281 1 98 159 LEU B CA 1
ATOM 3010 C C . LEU B 1 159 ? 1.458 -16.234 -15.172 1 98 159 LEU B C 1
ATOM 3012 O O . LEU B 1 159 ? 0.25 -16.422 -15.328 1 98 159 LEU B O 1
ATOM 3016 N N . ASN B 1 160 ? 2.131 -16.594 -14.07 1 98.38 160 ASN B N 1
ATOM 3017 C CA . ASN B 1 160 ? 1.429 -16.953 -12.844 1 98.38 160 ASN B CA 1
ATOM 3018 C C . ASN B 1 160 ? 1.071 -15.711 -12.023 1 98.38 160 ASN B C 1
ATOM 3020 O O . ASN B 1 160 ? 1.956 -15.031 -11.5 1 98.38 160 ASN B O 1
ATOM 3024 N N . VAL B 1 161 ? -0.165 -15.43 -11.953 1 98.88 161 VAL B N 1
ATOM 3025 C CA . VAL B 1 161 ? -0.602 -14.18 -11.344 1 98.88 161 VAL B CA 1
ATOM 3026 C C . VAL B 1 161 ? -1.64 -14.461 -10.266 1 98.88 161 VAL B C 1
ATOM 3028 O O . VAL B 1 161 ? -2.52 -15.312 -10.445 1 98.88 161 VAL B O 1
ATOM 3031 N N . ALA B 1 162 ? -1.496 -13.867 -9.148 1 98.94 162 ALA B N 1
ATOM 3032 C CA . ALA B 1 162 ? -2.527 -13.766 -8.125 1 98.94 162 ALA B CA 1
ATOM 3033 C C . ALA B 1 162 ? -2.896 -12.312 -7.852 1 98.94 162 ALA B C 1
ATOM 3035 O O . ALA B 1 162 ? -2.025 -11.438 -7.828 1 98.94 162 ALA B O 1
ATOM 3036 N N . VAL B 1 163 ? -4.195 -12.016 -7.703 1 98.94 163 VAL B N 1
ATOM 3037 C CA . VAL B 1 163 ? -4.672 -10.656 -7.465 1 98.94 163 VAL B CA 1
ATOM 3038 C C . VAL B 1 163 ? -5.656 -10.648 -6.301 1 98.94 163 VAL B C 1
ATOM 3040 O O . VAL B 1 163 ? -6.637 -11.398 -6.301 1 98.94 163 VAL B O 1
ATOM 3043 N N . LEU B 1 164 ? -5.355 -9.883 -5.32 1 98.81 164 LEU B N 1
ATOM 3044 C CA . LEU B 1 164 ? -6.32 -9.531 -4.285 1 98.81 164 LEU B CA 1
ATOM 3045 C C . LEU B 1 164 ? -6.938 -8.164 -4.566 1 98.81 164 LEU B C 1
ATOM 3047 O O . LEU B 1 164 ? -6.23 -7.156 -4.625 1 98.81 164 LEU B O 1
ATOM 3051 N N . GLU B 1 165 ? -8.227 -8.117 -4.742 1 98.5 165 GLU B N 1
ATOM 3052 C CA . GLU B 1 165 ? -8.945 -6.922 -5.18 1 98.5 165 GLU B CA 1
ATOM 3053 C C . GLU B 1 165 ? -9.836 -6.379 -4.066 1 98.5 165 GLU B C 1
ATOM 3055 O O . GLU B 1 165 ? -10.562 -7.133 -3.418 1 98.5 165 GLU B O 1
ATOM 3060 N N . LEU B 1 166 ? -9.711 -5.023 -3.898 1 97.31 166 LEU B N 1
ATOM 3061 C CA . LEU B 1 166 ? -10.555 -4.312 -2.941 1 97.31 166 LEU B CA 1
ATOM 3062 C C . LEU B 1 166 ? -11.297 -3.168 -3.621 1 97.31 166 LEU B C 1
ATOM 3064 O O . LEU B 1 166 ? -10.773 -2.541 -4.543 1 97.31 166 LEU B O 1
ATOM 3068 N N . PRO B 1 167 ? -12.703 -2.604 -3.262 1 91.31 167 PRO B N 1
ATOM 3069 C CA . PRO B 1 167 ? -13.43 -3.307 -2.201 1 91.31 167 PRO B CA 1
ATOM 3070 C C . PRO B 1 167 ? -13.961 -4.668 -2.652 1 91.31 167 PRO B C 1
ATOM 3072 O O . PRO B 1 167 ? -14.031 -4.938 -3.854 1 91.31 167 PRO B O 1
ATOM 3075 N N . GLY B 1 168 ? -13.992 -5.551 -1.614 1 64.69 168 GLY B N 1
ATOM 3076 C CA . GLY B 1 168 ? -14.344 -6.938 -1.88 1 64.69 168 GLY B CA 1
ATOM 3077 C C . GLY B 1 168 ? -14.32 -7.805 -0.637 1 64.69 168 GLY B C 1
ATOM 3078 O O . GLY B 1 168 ? -13.453 -7.641 0.226 1 64.69 168 GLY B O 1
ATOM 3079 N N . PRO B 1 169 ? -13.414 -8.664 -0.067 1 94.62 169 PRO B N 1
ATOM 3080 C CA . PRO B 1 169 ? -12.273 -8.945 -0.948 1 94.62 169 PRO B CA 1
ATOM 3081 C C . PRO B 1 169 ? -12.602 -9.992 -2.012 1 94.62 169 PRO B C 1
ATOM 3083 O O . PRO B 1 169 ? -13.398 -10.898 -1.766 1 94.62 169 PRO B O 1
ATOM 3086 N N . ARG B 1 170 ? -12.062 -9.789 -3.232 1 97 170 ARG B N 1
ATOM 3087 C CA . ARG B 1 170 ? -12.039 -10.812 -4.27 1 97 170 ARG B CA 1
ATOM 3088 C C . ARG B 1 170 ? -10.617 -11.289 -4.543 1 97 170 ARG B C 1
ATOM 3090 O O . ARG B 1 170 ? -9.68 -10.484 -4.547 1 97 170 ARG B O 1
ATOM 3097 N N . ALA B 1 171 ? -10.523 -12.602 -4.723 1 98.44 171 ALA B N 1
ATOM 3098 C CA . ALA B 1 171 ? -9.219 -13.211 -4.961 1 98.44 171 ALA B CA 1
ATOM 3099 C C . ALA B 1 171 ? -9.203 -13.977 -6.281 1 98.44 171 ALA B C 1
ATOM 3101 O O . ALA B 1 171 ? -10.133 -14.742 -6.57 1 98.44 171 ALA B O 1
ATOM 3102 N N . TYR B 1 172 ? -8.148 -13.758 -7.051 1 98.81 172 TYR B N 1
ATOM 3103 C CA . TYR B 1 172 ? -8.016 -14.383 -8.359 1 98.81 172 TYR B CA 1
ATOM 3104 C C . TYR B 1 172 ? -6.656 -15.047 -8.516 1 98.81 172 TYR B C 1
ATOM 3106 O O . TYR B 1 172 ? -5.668 -14.586 -7.938 1 98.81 172 TYR B O 1
ATOM 3114 N N . ALA B 1 173 ? -6.633 -16.078 -9.305 1 98.81 173 ALA B N 1
ATOM 3115 C CA . ALA B 1 173 ? -5.379 -16.703 -9.727 1 98.81 173 ALA B CA 1
ATOM 3116 C C . ALA B 1 173 ? -5.441 -17.094 -11.203 1 98.81 173 ALA B C 1
ATOM 3118 O O . ALA B 1 173 ? -6.508 -17.453 -11.711 1 98.81 173 ALA B O 1
ATOM 3119 N N . TYR B 1 174 ? -4.352 -16.984 -11.828 1 98.81 174 TYR B N 1
ATOM 3120 C CA . TYR B 1 174 ? -4.203 -17.312 -13.242 1 98.81 174 TYR B CA 1
ATOM 3121 C C . TYR B 1 174 ? -2.822 -17.891 -13.523 1 98.81 174 TYR B C 1
ATOM 3123 O O . TYR B 1 174 ? -1.826 -17.453 -12.953 1 98.81 174 TYR B O 1
ATOM 3131 N N . SER B 1 175 ? -2.818 -18.906 -14.43 1 98.06 175 SER B N 1
ATOM 3132 C CA . SER B 1 175 ? -1.543 -19.531 -14.773 1 98.06 175 SER B CA 1
ATOM 3133 C C . SER B 1 175 ? -1.408 -19.719 -16.281 1 98.06 175 SER B C 1
ATOM 3135 O O . SER B 1 175 ? -2.346 -20.172 -16.953 1 98.06 175 SER B O 1
ATOM 3137 N N . TYR B 1 176 ? -0.257 -19.281 -16.766 1 97.75 176 TYR B N 1
ATOM 3138 C CA . TYR B 1 176 ? 0.156 -19.5 -18.141 1 97.75 176 TYR B CA 1
ATOM 3139 C C . TYR B 1 176 ? 1.672 -19.625 -18.25 1 97.75 176 TYR B C 1
ATOM 3141 O O . TYR B 1 176 ? 2.408 -18.891 -17.594 1 97.75 176 TYR B O 1
ATOM 3149 N N . THR B 1 177 ? 2.1 -20.609 -18.984 1 96.38 177 THR B N 1
ATOM 3150 C CA . THR B 1 177 ? 3.533 -20.766 -19.219 1 96.38 177 THR B CA 1
ATOM 3151 C C . THR B 1 177 ? 3.859 -20.688 -20.703 1 96.38 177 THR B C 1
ATOM 3153 O O . THR B 1 177 ? 3.242 -21.391 -21.516 1 96.38 177 THR B O 1
ATOM 3156 N N . ALA B 1 178 ? 4.867 -19.844 -21 1 94.69 178 ALA B N 1
ATOM 3157 C CA . ALA B 1 178 ? 5.332 -19.703 -22.375 1 94.69 178 ALA B CA 1
ATOM 3158 C C . ALA B 1 178 ? 6.504 -20.641 -22.656 1 94.69 178 ALA B C 1
ATOM 3160 O O . ALA B 1 178 ? 6.848 -20.875 -23.812 1 94.69 178 ALA B O 1
ATOM 3161 N N . VAL B 1 179 ? 7.07 -21.172 -21.641 1 90.44 179 VAL B N 1
ATOM 3162 C CA . VAL B 1 179 ? 8.211 -22.062 -21.75 1 90.44 179 VAL B CA 1
ATOM 3163 C C . VAL B 1 179 ? 7.93 -23.359 -20.984 1 90.44 179 VAL B C 1
ATOM 3165 O O . VAL B 1 179 ? 6.984 -23.422 -20.203 1 90.44 179 VAL B O 1
ATOM 3168 N N . ASP B 1 180 ? 8.781 -24.297 -21.297 1 83.5 180 ASP B N 1
ATOM 3169 C CA . ASP B 1 180 ? 8.664 -25.531 -20.516 1 83.5 180 ASP B CA 1
ATOM 3170 C C . ASP B 1 180 ? 9.32 -25.391 -19.156 1 83.5 180 ASP B C 1
ATOM 3172 O O . ASP B 1 180 ? 10.547 -25.406 -19.031 1 83.5 180 ASP B O 1
ATOM 3176 N N . GLY B 1 181 ? 8.625 -25.109 -18.234 1 76.62 181 GLY B N 1
ATOM 3177 C CA . GLY B 1 181 ? 9.156 -24.906 -16.891 1 76.62 181 GLY B CA 1
ATOM 3178 C C . GLY B 1 181 ? 8.867 -26.062 -15.953 1 76.62 181 GLY B C 1
ATOM 3179 O O . GLY B 1 181 ? 9.211 -26 -14.773 1 76.62 181 GLY B O 1
ATOM 3180 N N . GLY B 1 182 ? 8.266 -27.078 -16.578 1 80.56 182 GLY B N 1
ATOM 3181 C CA . GLY B 1 182 ? 7.969 -28.25 -15.781 1 80.56 182 GLY B CA 1
ATOM 3182 C C . GLY B 1 182 ? 7.066 -27.969 -14.602 1 80.56 182 GLY B C 1
ATOM 3183 O O . GLY B 1 182 ? 6.066 -27.25 -14.734 1 80.56 182 GLY B O 1
ATOM 3184 N N . GLU B 1 183 ? 7.5 -28.547 -13.461 1 88.94 183 GLU B N 1
ATOM 3185 C CA . GLU B 1 183 ? 6.68 -28.453 -12.25 1 88.94 183 GLU B CA 1
ATOM 3186 C C . GLU B 1 183 ? 6.863 -27.109 -11.562 1 88.94 183 GLU B C 1
ATOM 3188 O O . GLU B 1 183 ? 6.023 -26.703 -10.766 1 88.94 183 GLU B O 1
ATOM 3193 N N . TYR B 1 184 ? 7.812 -26.422 -11.922 1 89.69 184 TYR B N 1
ATOM 3194 C CA . TYR B 1 184 ? 8.172 -25.188 -11.219 1 89.69 184 TYR B CA 1
ATOM 3195 C C . TYR B 1 184 ? 7.055 -24.156 -11.328 1 89.69 184 TYR B C 1
ATOM 3197 O O . TYR B 1 184 ? 6.66 -23.547 -10.328 1 89.69 184 TYR B O 1
ATOM 3205 N N . TYR B 1 185 ? 6.496 -24.016 -12.477 1 93.19 185 TYR B N 1
ATOM 3206 C CA . TYR B 1 185 ? 5.551 -22.938 -12.719 1 93.19 185 TYR B CA 1
ATOM 3207 C C . TYR B 1 185 ? 4.121 -23.391 -12.438 1 93.19 185 TYR B C 1
ATOM 3209 O O . TYR B 1 185 ? 3.176 -22.609 -12.602 1 93.19 185 TYR B O 1
ATOM 3217 N N . ARG B 1 186 ? 3.951 -24.547 -11.977 1 95.06 186 ARG B N 1
ATOM 3218 C CA . ARG B 1 186 ? 2.59 -25.016 -11.734 1 95.06 186 ARG B CA 1
ATOM 3219 C C . ARG B 1 186 ? 1.996 -24.359 -10.492 1 95.06 186 ARG B C 1
ATOM 3221 O O . ARG B 1 186 ? 2.691 -24.172 -9.492 1 95.06 186 ARG B O 1
ATOM 3228 N N . LEU B 1 187 ? 0.733 -24.078 -10.602 1 98.06 187 LEU B N 1
ATOM 3229 C CA . LEU B 1 187 ? -0.052 -23.641 -9.453 1 98.06 187 LEU B CA 1
ATOM 3230 C C . LEU B 1 187 ? -1.043 -24.719 -9.031 1 98.06 187 LEU B C 1
ATOM 3232 O O . LEU B 1 187 ? -1.5 -25.5 -9.867 1 98.06 187 LEU B O 1
ATOM 3236 N N . TYR B 1 188 ? -1.34 -24.672 -7.762 1 98.69 188 TYR B N 1
ATOM 3237 C CA . TYR B 1 188 ? -2.238 -25.688 -7.223 1 98.69 188 TYR B CA 1
ATOM 3238 C C . TYR B 1 188 ? -3.342 -25.047 -6.387 1 98.69 188 TYR B C 1
ATOM 3240 O O . TYR B 1 188 ? -3.107 -24.062 -5.688 1 98.69 188 TYR B O 1
ATOM 3248 N N . LEU B 1 189 ? -4.488 -25.641 -6.48 1 98.5 189 LEU B N 1
ATOM 3249 C CA . LEU B 1 189 ? -5.609 -25.297 -5.609 1 98.5 189 LEU B CA 1
ATOM 3250 C C . LEU B 1 189 ? -5.645 -26.219 -4.387 1 98.5 189 LEU B C 1
ATOM 3252 O O . LEU B 1 189 ? -5.516 -27.438 -4.516 1 98.5 189 LEU B O 1
ATOM 3256 N N . VAL B 1 190 ? -5.719 -25.609 -3.248 1 98.12 190 VAL B N 1
ATOM 3257 C CA . VAL B 1 190 ? -5.887 -26.312 -1.978 1 98.12 190 VAL B CA 1
ATOM 3258 C C . VAL B 1 190 ? -7.164 -25.844 -1.29 1 98.12 190 VAL B C 1
ATOM 3260 O O . VAL B 1 190 ? -7.414 -24.641 -1.192 1 98.12 190 VAL B O 1
ATOM 3263 N N . ARG B 1 191 ? -7.949 -26.797 -0.815 1 96.31 191 ARG B N 1
ATOM 3264 C CA . ARG B 1 191 ? -9.227 -26.406 -0.232 1 96.31 191 ARG B CA 1
ATOM 3265 C C . ARG B 1 191 ? -9.484 -27.156 1.07 1 96.31 191 ARG B C 1
ATOM 3267 O O . ARG B 1 191 ? -9.141 -28.344 1.195 1 96.31 191 ARG B O 1
ATOM 3274 N N . GLY B 1 192 ? -10.016 -26.453 2.074 1 94.94 192 GLY B N 1
ATOM 3275 C CA . GLY B 1 192 ? -10.523 -27.031 3.311 1 94.94 192 GLY B CA 1
ATOM 3276 C C . GLY B 1 192 ? -11.945 -26.594 3.621 1 94.94 192 GLY B C 1
ATOM 3277 O O . GLY B 1 192 ? -12.727 -26.312 2.711 1 94.94 192 GLY B O 1
ATOM 3278 N N . ASP B 1 193 ? -12.266 -26.828 4.98 1 92.69 193 ASP B N 1
ATOM 3279 C CA . ASP B 1 193 ? -13.602 -26.406 5.41 1 92.69 193 ASP B CA 1
ATOM 3280 C C . ASP B 1 193 ? -13.719 -24.891 5.449 1 92.69 193 ASP B C 1
ATOM 3282 O O . ASP B 1 193 ? -13.195 -24.25 6.359 1 92.69 193 ASP B O 1
ATOM 3286 N N . ARG B 1 194 ? -14.289 -24.281 4.516 1 94.5 194 ARG B N 1
ATOM 3287 C CA . ARG B 1 194 ? -14.602 -22.859 4.422 1 94.5 194 ARG B CA 1
ATOM 3288 C C . ARG B 1 194 ? -13.352 -22.047 4.109 1 94.5 194 ARG B C 1
ATOM 3290 O O . ARG B 1 194 ? -13.148 -20.953 4.668 1 94.5 194 ARG B O 1
ATOM 3297 N N . TRP B 1 195 ? -12.43 -22.594 3.445 1 96.38 195 TRP B N 1
ATOM 3298 C CA . TRP B 1 195 ? -11.297 -21.828 2.93 1 96.38 195 TRP B CA 1
ATOM 3299 C C . TRP B 1 195 ? -10.742 -22.469 1.665 1 96.38 195 TRP B C 1
ATOM 3301 O O . TRP B 1 195 ? -10.953 -23.656 1.419 1 96.38 195 TRP B O 1
ATOM 3311 N N . GLU B 1 196 ? -10.047 -21.719 0.848 1 97.38 196 GLU B N 1
ATOM 3312 C CA . GLU B 1 196 ? -9.32 -22.188 -0.328 1 97.38 196 GLU B CA 1
ATOM 3313 C C . GLU B 1 196 ? -8.086 -21.328 -0.592 1 97.38 196 GLU B C 1
ATOM 3315 O O . GLU B 1 196 ? -8.016 -20.188 -0.153 1 97.38 196 GLU B O 1
ATOM 3320 N N . ALA B 1 197 ? -7.156 -21.938 -1.202 1 98.5 197 ALA B N 1
ATOM 3321 C CA . ALA B 1 197 ? -5.914 -21.25 -1.529 1 98.5 197 ALA B CA 1
ATOM 3322 C C . ALA B 1 197 ? -5.359 -21.719 -2.871 1 98.5 197 ALA B C 1
ATOM 3324 O O . ALA B 1 197 ? -5.574 -22.859 -3.271 1 98.5 197 ALA B O 1
ATOM 3325 N N . VAL B 1 198 ? -4.789 -20.844 -3.564 1 98.88 198 VAL B N 1
ATOM 3326 C CA . VAL B 1 198 ? -3.904 -21.203 -4.668 1 98.88 198 VAL B CA 1
ATOM 3327 C C . VAL B 1 198 ? -2.451 -20.969 -4.258 1 98.88 198 VAL B C 1
ATOM 3329 O O . VAL B 1 198 ? -2.109 -19.922 -3.715 1 98.88 198 VAL B O 1
ATOM 3332 N N . VAL B 1 199 ? -1.646 -21.984 -4.496 1 98.75 199 VAL B N 1
ATOM 3333 C CA . VAL B 1 199 ? -0.264 -21.922 -4.027 1 98.75 199 VAL B CA 1
ATOM 3334 C C . VAL B 1 199 ? 0.68 -22.344 -5.148 1 98.75 199 VAL B C 1
ATOM 3336 O O . VAL B 1 199 ? 0.298 -23.125 -6.027 1 98.75 199 VAL B O 1
ATOM 3339 N N . SER B 1 200 ? 1.894 -21.812 -5.125 1 97.81 200 SER B N 1
ATOM 3340 C CA . SER B 1 200 ? 2.963 -22.312 -5.984 1 97.81 200 SER B CA 1
ATOM 3341 C C . SER B 1 200 ? 3.275 -23.766 -5.684 1 97.81 200 SER B C 1
ATOM 3343 O O . SER B 1 200 ? 3.119 -24.219 -4.547 1 97.81 200 SER B O 1
ATOM 3345 N N . SER B 1 201 ? 3.861 -24.422 -6.602 1 96.38 201 SER B N 1
ATOM 3346 C CA . SER B 1 201 ? 4.043 -25.859 -6.586 1 96.38 201 SER B CA 1
ATOM 3347 C C . SER B 1 201 ? 4.867 -26.312 -5.383 1 96.38 201 SER B C 1
ATOM 3349 O O . SER B 1 201 ? 4.535 -27.297 -4.723 1 96.38 201 SER B O 1
ATOM 3351 N N . THR B 1 202 ? 5.926 -25.594 -5.051 1 94.69 202 THR B N 1
ATOM 3352 C CA . THR B 1 202 ? 6.824 -26.031 -3.994 1 94.69 202 THR B CA 1
ATOM 3353 C C . THR B 1 202 ? 6.133 -25.984 -2.637 1 94.69 202 THR B C 1
ATOM 3355 O O . THR B 1 202 ? 6.473 -26.75 -1.73 1 94.69 202 THR B O 1
ATOM 3358 N N . LEU B 1 203 ? 5.133 -25.141 -2.484 1 97.25 203 LEU B N 1
ATOM 3359 C CA . LEU B 1 203 ? 4.426 -25.016 -1.211 1 97.25 203 LEU B CA 1
ATOM 3360 C C . LEU B 1 203 ? 3.65 -26.297 -0.901 1 97.25 203 LEU B C 1
ATOM 3362 O O . LEU B 1 203 ? 3.457 -26.641 0.267 1 97.25 203 LEU B O 1
ATOM 3366 N N . VAL B 1 204 ? 3.242 -26.984 -1.898 1 97.19 204 VAL B N 1
ATOM 3367 C CA . VAL B 1 204 ? 2.436 -28.188 -1.744 1 97.19 204 VAL B CA 1
ATOM 3368 C C . VAL B 1 204 ? 3.188 -29.203 -0.894 1 97.19 204 VAL B C 1
ATOM 3370 O O . VAL B 1 204 ? 2.578 -29.953 -0.119 1 97.19 204 VAL B O 1
ATOM 3373 N N . ARG B 1 205 ? 4.457 -29.172 -0.954 1 95.19 205 ARG B N 1
ATOM 3374 C CA . ARG B 1 205 ? 5.301 -30.125 -0.234 1 95.19 205 ARG B CA 1
ATOM 3375 C C . ARG B 1 205 ? 5.227 -29.891 1.271 1 95.19 205 ARG B C 1
ATOM 3377 O O . ARG B 1 205 ? 5.633 -30.75 2.059 1 95.19 205 ARG B O 1
ATOM 3384 N N . HIS B 1 206 ? 4.738 -28.781 1.617 1 96.81 206 HIS B N 1
ATOM 3385 C CA . HIS B 1 206 ? 4.715 -28.406 3.025 1 96.81 206 HIS B CA 1
ATOM 3386 C C . HIS B 1 206 ? 3.285 -28.312 3.549 1 96.81 206 HIS B C 1
ATOM 3388 O O . HIS B 1 206 ? 3.033 -27.672 4.574 1 96.81 206 HIS B O 1
ATOM 3394 N N . LEU B 1 207 ? 2.352 -28.812 2.801 1 97.38 207 LEU B N 1
ATOM 3395 C CA . LEU B 1 207 ? 0.945 -28.797 3.182 1 97.38 207 LEU B CA 1
ATOM 3396 C C . LEU B 1 207 ? 0.433 -30.219 3.432 1 97.38 207 LEU B C 1
ATOM 3398 O O . LEU B 1 207 ? 0.962 -31.188 2.873 1 97.38 207 LEU B O 1
ATOM 3402 N N . GLU B 1 208 ? -0.55 -30.281 4.301 1 96.94 208 GLU B N 1
ATOM 3403 C CA . GLU B 1 208 ? -1.19 -31.562 4.578 1 96.94 208 GLU B CA 1
ATOM 3404 C C . GLU B 1 208 ? -2.418 -31.781 3.695 1 96.94 208 GLU B C 1
ATOM 3406 O O . GLU B 1 208 ? -2.756 -32.906 3.346 1 96.94 208 GLU B O 1
ATOM 3411 N N . THR B 1 209 ? -3.062 -30.734 3.326 1 96.31 209 THR B N 1
ATOM 3412 C CA . THR B 1 209 ? -4.273 -30.797 2.514 1 96.31 209 THR B CA 1
ATOM 3413 C C . THR B 1 209 ? -3.936 -31.141 1.065 1 96.31 209 THR B C 1
ATOM 3415 O O . THR B 1 209 ? -3.014 -30.562 0.484 1 96.31 209 THR B O 1
ATOM 3418 N N . PRO B 1 210 ? -4.676 -32.094 0.494 1 96.62 210 PRO B N 1
ATOM 3419 C CA . PRO B 1 210 ? -4.422 -32.438 -0.907 1 96.62 210 PRO B CA 1
ATOM 3420 C C . PRO B 1 210 ? -4.551 -31.234 -1.843 1 96.62 210 PRO B C 1
ATOM 3422 O O . PRO B 1 210 ? -5.43 -30.391 -1.651 1 96.62 210 PRO B O 1
ATOM 3425 N N . ALA B 1 211 ? -3.703 -31.203 -2.838 1 97.88 211 ALA B N 1
ATOM 3426 C CA . ALA B 1 211 ? -3.664 -30.094 -3.795 1 97.88 211 ALA B CA 1
ATOM 3427 C C . ALA B 1 211 ? -4.031 -30.578 -5.195 1 97.88 211 ALA B C 1
ATOM 3429 O O . ALA B 1 211 ? -3.662 -31.672 -5.598 1 97.88 211 ALA B O 1
ATOM 3430 N N . VAL B 1 212 ? -4.723 -29.812 -5.938 1 97.88 212 VAL B N 1
ATOM 3431 C CA . VAL B 1 212 ? -5.117 -30.094 -7.312 1 97.88 212 VAL B CA 1
ATOM 3432 C C . VAL B 1 212 ? -4.488 -29.078 -8.258 1 97.88 212 VAL B C 1
ATOM 3434 O O . VAL B 1 212 ? -4.625 -27.875 -8.062 1 97.88 212 VAL B O 1
ATOM 3437 N N . PRO B 1 213 ? -3.842 -29.531 -9.289 1 97.31 213 PRO B N 1
ATOM 3438 C CA . PRO B 1 213 ? -3.223 -28.578 -10.211 1 97.31 213 PRO B CA 1
ATOM 3439 C C . PRO B 1 213 ? -4.25 -27.703 -10.938 1 97.31 213 PRO B C 1
ATOM 3441 O O . PRO B 1 213 ? -5.312 -28.188 -11.32 1 97.31 213 PRO B O 1
ATOM 3444 N N . LEU B 1 214 ? -3.904 -26.453 -11.07 1 97.62 214 LEU B N 1
ATOM 3445 C CA . LEU B 1 214 ? -4.758 -25.562 -11.836 1 97.62 214 LEU B CA 1
ATOM 3446 C C . LEU B 1 214 ? -4.578 -25.781 -13.336 1 97.62 214 LEU B C 1
ATOM 3448 O O . LEU B 1 214 ? -3.479 -26.109 -13.789 1 97.62 214 LEU B O 1
ATOM 3452 N N . GLU B 1 215 ? -5.684 -25.609 -14.062 1 97 215 GLU B N 1
ATOM 3453 C CA . GLU B 1 215 ? -5.578 -25.562 -15.516 1 97 215 GLU B CA 1
ATOM 3454 C C . GLU B 1 215 ? -5.027 -24.234 -15.992 1 97 215 GLU B C 1
ATOM 3456 O O . GLU B 1 215 ? -5.355 -23.188 -15.438 1 97 215 GLU B O 1
ATOM 3461 N N . GLN B 1 216 ? -4.242 -24.328 -17.016 1 96.06 216 GLN B N 1
ATOM 3462 C CA . GLN B 1 216 ? -3.693 -23.094 -17.578 1 96.06 216 GLN B CA 1
ATOM 3463 C C . GLN B 1 216 ? -4.758 -22.328 -18.344 1 96.06 216 GLN B C 1
ATOM 3465 O O . GLN B 1 216 ? -5.711 -22.906 -18.859 1 96.06 216 GLN B O 1
ATOM 3470 N N . ARG B 1 217 ? -4.602 -21.016 -18.359 1 97.56 217 ARG B N 1
ATOM 3471 C CA . ARG B 1 217 ? -5.379 -20.062 -19.156 1 97.56 217 ARG B CA 1
ATOM 3472 C C . ARG B 1 217 ? -6.832 -20.031 -18.688 1 97.56 217 ARG B C 1
ATOM 3474 O O . ARG B 1 217 ? -7.738 -19.797 -19.5 1 97.56 217 ARG B O 1
ATOM 3481 N N . LYS B 1 218 ? -7.016 -20.375 -17.484 1 98 218 LYS B N 1
ATOM 3482 C CA . LYS B 1 218 ? -8.312 -20.219 -16.828 1 98 218 LYS B CA 1
ATOM 3483 C C . LYS B 1 218 ? -8.211 -19.266 -15.648 1 98 218 LYS B C 1
ATOM 3485 O O . LYS B 1 218 ? -7.242 -19.297 -14.883 1 98 218 LYS B O 1
ATOM 3490 N N . LEU B 1 219 ? -9.188 -18.422 -15.586 1 98.56 219 LEU B N 1
ATOM 3491 C CA . LEU B 1 219 ? -9.242 -17.531 -14.43 1 98.56 219 LEU B CA 1
ATOM 3492 C C . LEU B 1 219 ? -9.93 -18.219 -13.25 1 98.56 219 LEU B C 1
ATOM 3494 O O . LEU B 1 219 ? -11.102 -18.578 -13.344 1 98.56 219 LEU B O 1
ATOM 3498 N N . TYR B 1 220 ? -9.211 -18.406 -12.18 1 98.44 220 TYR B N 1
ATOM 3499 C CA . TYR B 1 220 ? -9.781 -18.969 -10.961 1 98.44 220 TYR B CA 1
ATOM 3500 C C . TYR B 1 220 ? -10.195 -17.859 -10 1 98.44 220 TYR B C 1
ATOM 3502 O O . TYR B 1 220 ? -9.367 -17.047 -9.594 1 98.44 220 TYR B O 1
ATOM 3510 N N . ARG B 1 221 ? -11.43 -17.781 -9.68 1 97.75 221 ARG B N 1
ATOM 3511 C CA . ARG B 1 221 ? -11.945 -16.922 -8.617 1 97.75 221 ARG B CA 1
ATOM 3512 C C . ARG B 1 221 ? -12.18 -17.719 -7.336 1 97.75 221 ARG B C 1
ATOM 3514 O O . ARG B 1 221 ? -13.031 -18.609 -7.297 1 97.75 221 ARG B O 1
ATOM 3521 N N . LEU B 1 222 ? -11.414 -17.359 -6.324 1 97.81 222 LEU B N 1
ATOM 3522 C CA . LEU B 1 222 ? -11.578 -18.078 -5.07 1 97.81 222 LEU B CA 1
ATOM 3523 C C . LEU B 1 222 ? -12.914 -17.734 -4.418 1 97.81 222 LEU B C 1
ATOM 3525 O O . LEU B 1 222 ? -13.391 -16.609 -4.547 1 97.81 222 LEU B O 1
ATOM 3529 N N . ALA B 1 223 ? -13.391 -18.625 -3.672 1 93.81 223 ALA B N 1
ATOM 3530 C CA . ALA B 1 223 ? -14.695 -18.438 -3.041 1 93.81 223 ALA B CA 1
ATOM 3531 C C . ALA B 1 223 ? -14.617 -17.438 -1.898 1 93.81 223 ALA B C 1
ATOM 3533 O O . ALA B 1 223 ? -13.57 -17.281 -1.27 1 93.81 223 ALA B O 1
ATOM 3534 N N . SER B 1 224 ? -15.703 -16.734 -1.757 1 87.88 224 SER B N 1
ATOM 3535 C CA . SER B 1 224 ? -15.844 -15.875 -0.585 1 87.88 224 SER B CA 1
ATOM 3536 C C . SER B 1 224 ? -16.5 -16.609 0.57 1 87.88 224 SER B C 1
ATOM 3538 O O . SER B 1 224 ? -17.531 -17.266 0.386 1 87.88 224 SER B O 1
ATOM 3540 N N . TYR B 1 225 ? -15.703 -16.594 1.617 1 84.75 225 TYR B N 1
ATOM 3541 C CA . TYR B 1 225 ? -16.266 -17.266 2.783 1 84.75 225 TYR B CA 1
ATOM 3542 C C . TYR B 1 225 ? -16.719 -16.266 3.83 1 84.75 225 TYR B C 1
ATOM 3544 O O . TYR B 1 225 ? -16.156 -15.172 3.951 1 84.75 225 TYR B O 1
ATOM 3552 N N . GLY B 1 226 ? -17.922 -15.828 4.008 1 67.38 226 GLY B N 1
ATOM 3553 C CA . GLY B 1 226 ? -18.391 -14.922 5.047 1 67.38 226 GLY B CA 1
ATOM 3554 C C . GLY B 1 226 ? -17.531 -14.953 6.297 1 67.38 226 GLY B C 1
ATOM 3555 O O . GLY B 1 226 ? -16.891 -15.969 6.594 1 67.38 226 GLY B O 1
ATOM 3556 N N . PHE B 1 227 ? -16.906 -13.797 6.695 1 60.66 227 PHE B N 1
ATOM 3557 C CA . PHE B 1 227 ? -16.188 -13.75 7.973 1 60.66 227 PHE B CA 1
ATOM 3558 C C . PHE B 1 227 ? -17.109 -13.25 9.078 1 60.66 227 PHE B C 1
ATOM 3560 O O . PHE B 1 227 ? -18.016 -12.445 8.836 1 60.66 227 PHE B O 1
#

Foldseek 3Di:
DKWKKKKAAFDPKPLLVLRLVCQQFPPLDPPRDHLAQWKWKWAQALVRDIDTDIFRGFSNPDPDDDDGHRMMMMMRHDDDPLADGTRCQHAQDWDAAPVGKIKRKDWDAAFQLVVLCVVVVHDSSVHGRRNSLVVQQSDVVVPNLVSQVVRLVRGDAKGWMWIQMPPPGKIKTAIDGPDCSDQQRWWWWFDDDQMIMIITRSSCVVTDTDIHTDDHSDMDITDHRND/DKWKKKKAAFDPKPLLVLRLVCQQFPPLDPPRDHLFQWKWKWAQALVRDIDTDIFRGFSNPDPDDDDGHRMMMMMRHDDDPLADGTRCQHAQDWDAAPVGKIKRKDWDAAFQLVVLCVVVVHDSSVHGRRNSLVVQQSDVVVPNLVSQVVRLVRTDAKGWMWIQMPPPRKIKTAIDGPDCSDQQRWWWWFDDDQMIMIITRSSCVVTDTDIHTDDHSDMDITDHRND

pLDDT: mean 94.89, std 6.93, range [60.19, 98.94]

InterPro domains:
  IPR017932 Glutamine amidotransferase type 2 domain [PS51278] (2-227)
  IPR029055 Nucleophile aminohydrolases, N-terminal [G3DSA:3.60.20.10] (3-224)
  IPR029055 Nucleophile aminohydrolases, N-terminal [SSF56235] (10-200)

Radius of gyration: 21.71 Å; Cα contacts (8 Å, |Δi|>4): 1214; chains: 2; bounding box: 41×63×52 Å

Secondary structure (DSSP, 8-state):
--EEEEEEE--SS-HHHHHHHHHH--TTSGGG----S-EEEEEE-TTS-EEEEEESS-GGG----PPP-SEEEEEE--PPTT---SGGGSSSEEEE-TTS-EEEEEEEEEE-HHHHHHHHT--GGGS-HHHHHHHHHHTTTTSHHHHHHHHHTTEEEEEEEEEEEETTTEEEEE--BSS--TTTT-EEEEEETTEEEEEEHHHHTT-SS-EEEPPTT--EEPPP---/--EEEEEEE--SS-HHHHHHHHHH--TTSGGG----S-EEEEEE-TTS-EEEEEESS-GGG----PPP-SEEEEEE--PPTT---SGGGSSSEEEE-TTS-EEEEEEEEEE-HHHHHHHHT--GGGS-HHHHHHHHHHTTTTSHHHHHHHHHTTEEEEEEEEEEEETTTEEEEE--BSS--TTTT-EEEEEETTEEEEEEHHHHTT-SS-EEEPPTT--EEPPP---

Organism: Thermoproteus tenax (strain ATCC 35583 / DSM 2078 / JCM 9277 / NBRC 100435 / Kra 1) (NCBI:txid768679)

Solvent-accessible surface area (backbone atoms only — not comparable to full-atom values): 23224 Å² total; per-residue (Å²): 98,39,43,43,40,36,37,24,19,62,66,92,62,64,60,65,59,17,47,32,49,28,29,62,55,26,90,65,36,80,88,59,55,46,18,50,44,1,13,22,31,40,26,39,32,76,83,52,27,38,44,36,38,23,20,34,44,24,48,78,76,40,90,76,74,82,77,90,27,41,27,37,38,37,26,31,27,24,68,56,89,89,51,66,78,34,26,90,63,16,31,41,42,79,41,58,27,80,75,53,35,38,36,35,34,36,68,31,55,38,44,50,37,67,63,46,20,61,74,71,71,42,62,51,85,54,45,42,42,60,55,46,47,41,52,53,38,28,76,36,49,93,42,54,62,60,31,52,56,59,47,54,79,40,38,64,37,23,49,31,36,38,36,44,33,35,91,65,75,42,42,40,37,34,34,40,68,69,49,91,54,73,66,50,72,37,42,26,40,32,65,61,89,64,19,39,31,42,30,28,39,63,32,56,80,60,50,87,63,69,68,42,75,60,62,66,81,40,78,43,70,58,67,81,45,88,120,97,40,44,41,38,36,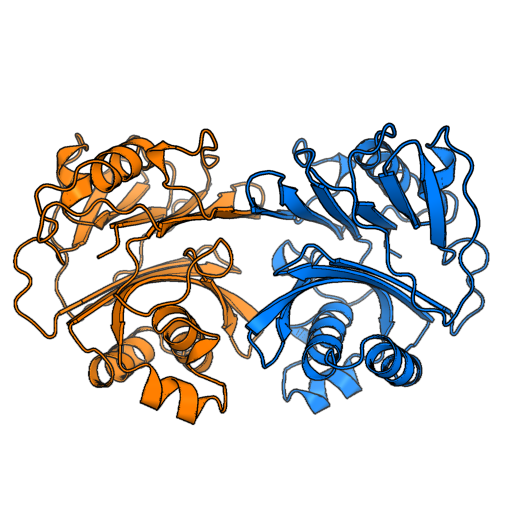38,24,19,63,65,92,62,62,59,66,58,17,47,32,48,29,30,64,56,27,89,66,36,79,88,60,56,46,18,51,43,0,13,21,30,40,26,39,32,74,83,52,27,38,43,35,37,24,21,34,43,23,50,77,76,41,92,76,74,82,75,90,27,39,26,38,36,36,27,30,27,24,68,57,89,89,50,65,79,36,27,91,64,17,30,41,41,80,42,57,28,77,76,54,35,38,36,34,33,36,67,31,54,39,45,50,38,67,61,47,20,60,73,70,72,42,62,51,85,56,44,42,41,62,53,48,47,41,52,54,37,28,75,36,49,94,41,54,61,60,33,52,55,58,46,55,79,40,39,64,36,23,49,32,34,38,36,44,33,36,92,70,74,43,41,38,38,34,34,42,68,71,48,92,54,71,67,49,72,36,42,25,39,32,65,61,89,64,18,41,30,43,30,30,40,64,30,57,80,61,50,87,64,70,67,42,75,58,63,67,82,39,77,42,71,58,64,79,46,90,119

Nearest PDB structures (foldseek):
  8w7d-assembly1_A  TM=6.766E-01  e=9.676E-09  Escherichia coli K-12
  6r4j-assembly1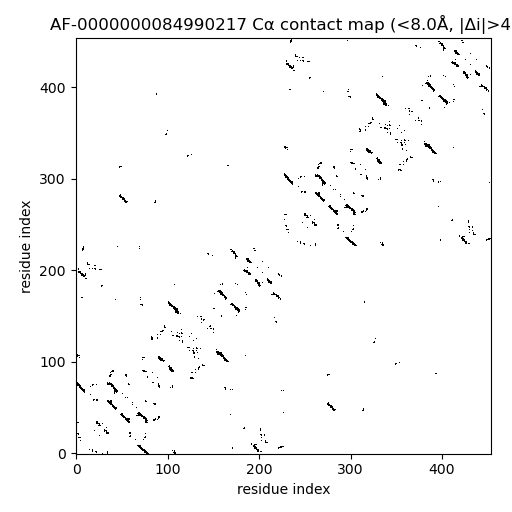_A  TM=6.486E-01  e=3.863E-07  Homo sapiens
  6svq-assembly1_A  TM=6.587E-01  e=6.541E-07  Homo sapiens
  6svp-assembly1_A  TM=6.470E-01  e=1.400E-06  Homo sapiens
  1wde-assembly1_A  TM=4.707E-01  e=5.679E+00  Aeropyrum pernix